Protein AF-0000000080645505 (afdb_homodimer)

Solvent-accessible surface area (backbone atoms only — not comparable to full-atom values): 20394 Å² total; per-residue (Å²): 127,50,58,55,39,41,29,42,52,40,33,39,66,69,31,73,74,55,71,63,49,50,49,25,35,55,50,8,51,74,72,73,32,67,52,72,40,45,28,43,29,26,40,45,13,29,51,26,26,42,47,53,25,46,30,34,39,35,34,47,37,40,29,29,37,55,55,55,30,30,58,72,23,24,37,94,84,23,32,37,39,30,26,28,68,52,62,68,32,52,55,48,19,52,54,48,38,52,75,66,66,49,61,66,85,34,51,45,78,44,75,38,58,55,86,72,50,56,83,74,51,66,64,49,62,20,41,29,30,39,42,54,61,61,59,90,46,42,59,61,51,51,56,51,42,64,49,24,23,18,73,40,12,35,38,35,35,52,49,43,24,52,80,40,38,46,49,37,85,82,58,69,53,68,58,41,45,43,36,47,52,44,53,54,61,39,60,39,70,82,51,21,42,38,36,54,43,58,40,67,35,14,36,32,40,25,26,34,57,111,124,50,57,54,37,42,29,40,52,40,31,39,67,69,30,73,72,55,69,64,49,50,49,25,35,55,50,8,52,74,72,72,32,67,52,74,39,46,31,43,28,26,41,45,13,29,52,25,27,41,47,53,24,44,31,35,39,32,35,47,38,42,28,31,39,56,54,55,29,29,57,72,22,24,36,94,83,22,33,38,39,31,26,27,66,52,62,67,31,50,55,48,18,51,53,48,37,51,74,66,67,49,60,67,86,34,50,44,80,43,77,37,57,57,86,72,50,58,82,73,53,66,65,49,61,22,41,29,30,38,42,52,62,62,58,91,46,44,60,61,52,50,56,52,43,64,51,25,24,19,70,40,12,34,39,35,35,54,49,41,24,51,80,40,38,45,49,38,87,82,58,72,53,68,59,40,45,44,35,48,51,42,54,54,60,39,62,38,69,83,51,21,42,39,36,55,41,59,40,67,36,15,36,32,38,25,26,35,57,110

pLDDT: mean 97.67, std 2.75, range [70.0, 99.0]

InterPro domains:
  IPR002935 Class I-like SAM-dependent O-methyltransferase [PF01596] (35-205)
  IPR002935 Class I-like SAM-dependent O-methyltransferase [PS51682] (1-209)
  IPR029063 S-adenosyl-L-methionine-dependent methyltransferase superfamily [G3DSA:3.40.50.150] (5-210)
  IPR029063 S-adenosyl-L-methionine-dependent methyltransferase superfamily [SSF53335] (31-207)
  IPR050362 Cation-dependent O-methyltransferase [PTHR10509] (25-205)

Secondary structure (DSSP, 8-state):
--HHHHHHHHHHHHS---HHHHHHHHHHHHHT-PPPPHHHHHHHHHHHHHHT--EEEEE--TTSHHHHHHHHHS-TT-EEEEEES-HHHHHHHHHHHHHTT--GGGEEEEES-HHHHGGGSPTT-EEEEEE-S-GGGHHHHHHHHHHHEEEEEEEEEETTTTTTTTT-TT---HHHHHHHHHHHHHT-TTTEEEEEE-STT-EEEEEE--/--HHHHHHHHHHHHS---HHHHHHHHHHHHHT-PPPPHHHHHHHHHHHHHHT--EEEEE--TTSHHHHHHHHHS-TT-EEEEEES-HHHHHHHHHHHHHTT--GGGEEEEES-HHHHGGGSPTT-EEEEEE-S-GGGHHHHHHHHHHHEEEEEEEEEETTTTTTTTT-TT---HHHHHHHHHHHHHT-TTTEEEEEE-STT-EEEEEE--

Nearest PDB structures (foldseek):
  5x7f-assembly1_A-2  TM=9.705E-01  e=3.687E-22  Mycobacterium tuberculosis H37Rv
  3dr5-assembly1_A-2  TM=8.973E-01  e=5.428E-19  Corynebacterium glutamicum
  4pca-assembly2_B  TM=9.089E-01  e=1.792E-16  Anaplasma phagocytophilum str. HGE1
  4pca-assembly1_A  TM=8.707E-01  e=9.007E-16  Anaplasma phagocytophilum str. HGE1
  3tfw-assembly1_B-2  TM=8.819E-01  e=9.562E-16  Klebsiella pneumoniae subsp. pneumoniae MGH 78578

Structure (mmCIF, N/CA/C/O backbone):
data_AF-0000000080645505-model_v1
#
loop_
_entity.id
_entity.type
_entity.pdbx_description
1 polymer O-methyltransferase
#
loop_
_atom_site.group_PDB
_atom_site.id
_atom_site.type_symbol
_atom_site.label_atom_id
_atom_site.label_alt_id
_atom_site.label_comp_id
_atom_site.label_asym_id
_atom_site.label_entity_id
_atom_site.label_seq_id
_atom_site.pdbx_PDB_ins_code
_atom_site.Cartn_x
_atom_site.Cartn_y
_atom_site.Cartn_z
_atom_site.occupancy
_atom_site.B_iso_or_equiv
_atom_site.auth_seq_id
_atom_site.auth_comp_id
_atom_site.auth_asym_id
_atom_site.auth_atom_id
_atom_site.pdbx_PDB_model_num
ATOM 1 N N . MET A 1 1 ? 19.672 8.039 -16.5 1 70.12 1 MET A N 1
ATOM 2 C CA . MET A 1 1 ? 18.906 7.77 -15.273 1 70.12 1 MET A CA 1
ATOM 3 C C . MET A 1 1 ? 18.797 6.273 -15.016 1 70.12 1 MET A C 1
ATOM 5 O O . MET A 1 1 ? 18.672 5.484 -15.953 1 70.12 1 MET A O 1
ATOM 9 N N . SER A 1 2 ? 19.094 5.895 -13.766 1 85.12 2 SER A N 1
ATOM 10 C CA . SER A 1 2 ? 18.969 4.477 -13.461 1 85.12 2 SER A CA 1
ATOM 11 C C . SER A 1 2 ? 17.562 3.965 -13.789 1 85.12 2 SER A C 1
ATOM 13 O O . SER A 1 2 ? 16.609 4.742 -13.82 1 85.12 2 SER A O 1
ATOM 15 N N . GLU A 1 3 ? 17.391 2.807 -14.25 1 91.69 3 GLU A N 1
ATOM 16 C CA . GLU A 1 3 ? 16.109 2.191 -14.57 1 91.69 3 GLU A CA 1
ATOM 17 C C . GLU A 1 3 ? 15.109 2.352 -13.422 1 91.69 3 GLU A C 1
ATOM 19 O O . GLU A 1 3 ? 13.922 2.574 -13.648 1 91.69 3 GLU A O 1
ATOM 24 N N . LYS A 1 4 ? 15.633 2.336 -12.219 1 94.81 4 LYS A N 1
ATOM 25 C CA . LYS A 1 4 ? 14.766 2.504 -11.062 1 94.81 4 LYS A CA 1
ATOM 26 C C . LYS A 1 4 ? 14.258 3.938 -10.953 1 94.81 4 LYS A C 1
ATOM 28 O O . LYS A 1 4 ? 13.102 4.168 -10.586 1 94.81 4 LYS A O 1
ATOM 33 N N . ALA A 1 5 ? 15.117 4.895 -11.25 1 95.12 5 ALA A N 1
ATOM 34 C CA . ALA A 1 5 ? 14.703 6.293 -11.25 1 95.12 5 ALA A CA 1
ATOM 35 C C . ALA A 1 5 ? 13.625 6.547 -12.297 1 95.12 5 ALA A C 1
ATOM 37 O O . ALA A 1 5 ? 12.68 7.297 -12.055 1 95.12 5 ALA A O 1
ATOM 38 N N . LEU A 1 6 ? 13.797 5.926 -13.43 1 95.56 6 LEU A N 1
ATOM 39 C CA . LEU A 1 6 ? 12.797 6.047 -14.484 1 95.56 6 LEU A CA 1
ATOM 40 C C . LEU A 1 6 ? 11.469 5.445 -14.047 1 95.56 6 LEU A C 1
ATOM 42 O O . LEU A 1 6 ? 10.406 6.02 -14.289 1 95.56 6 LEU A O 1
ATOM 46 N N . SER A 1 7 ? 11.461 4.266 -13.422 1 97.75 7 SER A N 1
ATOM 47 C CA . SER A 1 7 ? 10.266 3.619 -12.906 1 97.75 7 SER A CA 1
ATOM 48 C C . SER A 1 7 ? 9.578 4.48 -11.852 1 97.75 7 SER A C 1
ATOM 50 O O . SER A 1 7 ? 8.352 4.586 -11.828 1 97.75 7 SER A O 1
ATOM 52 N N . TRP A 1 8 ? 10.383 5.113 -10.984 1 97.25 8 TRP A N 1
ATOM 53 C CA . TRP A 1 8 ? 9.844 6.043 -9.992 1 97.25 8 TRP A CA 1
ATOM 54 C C . TRP A 1 8 ? 9.117 7.199 -10.664 1 97.25 8 TRP A C 1
ATOM 56 O O . TRP A 1 8 ? 7.973 7.504 -10.32 1 97.25 8 TRP A O 1
ATOM 66 N N . THR A 1 9 ? 9.758 7.832 -11.656 1 97.25 9 THR A N 1
ATOM 67 C CA . THR A 1 9 ? 9.156 8.945 -12.391 1 97.25 9 THR A CA 1
ATOM 68 C C . THR A 1 9 ? 7.855 8.508 -13.055 1 97.25 9 THR A C 1
ATOM 70 O O . THR A 1 9 ? 6.852 9.227 -12.992 1 97.25 9 THR A O 1
ATOM 73 N N . TYR A 1 10 ? 7.879 7.344 -13.609 1 98.12 10 TYR A N 1
ATOM 74 C CA . TYR A 1 10 ? 6.707 6.801 -14.289 1 98.12 10 TYR A CA 1
ATOM 75 C C . TYR A 1 10 ? 5.531 6.676 -13.328 1 98.12 10 TYR A C 1
ATOM 77 O O . TYR A 1 10 ? 4.418 7.109 -13.641 1 98.12 10 TYR A O 1
ATOM 85 N N . THR A 1 11 ? 5.723 6.102 -12.125 1 98.38 11 THR A N 1
ATOM 86 C CA . THR A 1 11 ? 4.641 5.883 -11.172 1 98.38 11 THR A CA 1
ATOM 87 C C . THR A 1 11 ? 4.094 7.215 -10.664 1 98.38 11 THR A C 1
ATOM 89 O O . THR A 1 11 ? 2.902 7.336 -10.375 1 98.38 11 THR A O 1
ATOM 92 N N . GLU A 1 12 ? 4.969 8.281 -10.586 1 97.88 12 GLU A N 1
ATOM 93 C CA . GLU A 1 12 ? 4.508 9.617 -10.211 1 97.88 12 GLU A CA 1
ATOM 94 C C . GLU A 1 12 ? 3.646 10.227 -11.312 1 97.88 12 GLU A C 1
ATOM 96 O O . GLU A 1 12 ? 2.617 10.844 -11.039 1 97.88 12 GLU A O 1
ATOM 101 N N . GLU A 1 13 ? 4.004 9.969 -12.508 1 96.5 13 GLU A N 1
ATOM 102 C CA . GLU A 1 13 ? 3.361 10.625 -13.641 1 96.5 13 GLU A CA 1
ATOM 103 C C . GLU A 1 13 ? 1.995 10.008 -13.938 1 96.5 13 GLU A C 1
ATOM 105 O O . GLU A 1 13 ? 1.059 10.711 -14.312 1 96.5 13 GLU A O 1
ATOM 110 N N . ILE A 1 14 ? 1.879 8.703 -13.727 1 96.38 14 ILE A N 1
ATOM 111 C CA . ILE A 1 14 ? 0.629 8.062 -14.125 1 96.38 14 ILE A CA 1
ATOM 112 C C . ILE A 1 14 ? -0.396 8.195 -13 1 96.38 14 ILE A C 1
ATOM 114 O O . ILE A 1 14 ? -1.579 7.898 -13.195 1 96.38 14 ILE A O 1
ATOM 118 N N . ALA A 1 15 ? 0.114 8.578 -11.766 1 94.94 15 ALA A N 1
ATOM 119 C CA . ALA A 1 15 ? -0.825 8.805 -10.672 1 94.94 15 ALA A CA 1
ATOM 120 C C . ALA A 1 15 ? -1.703 10.023 -10.953 1 94.94 15 ALA A C 1
ATOM 122 O O . ALA A 1 15 ? -1.196 11.133 -11.141 1 94.94 15 ALA A O 1
ATOM 123 N N . ASP A 1 16 ? -2.887 9.852 -11.227 1 83.06 16 ASP A N 1
ATOM 124 C CA . ASP A 1 16 ? -3.846 10.867 -11.641 1 83.06 16 ASP A CA 1
ATOM 125 C C . ASP A 1 16 ? -4.121 11.859 -10.516 1 83.06 16 ASP A C 1
ATOM 127 O O . ASP A 1 16 ? -4.027 11.508 -9.336 1 83.06 16 ASP A O 1
ATOM 131 N N . GLN A 1 17 ? -4.316 13.055 -10.914 1 87.88 17 GLN A N 1
ATOM 132 C CA . GLN A 1 17 ? -4.848 14.086 -10.031 1 87.88 17 GLN A CA 1
ATOM 133 C C . GLN A 1 17 ? -5.93 14.906 -10.719 1 87.88 17 GLN A C 1
ATOM 135 O O . GLN A 1 17 ? -5.816 15.227 -11.906 1 87.88 17 GLN A O 1
ATOM 140 N N . ASP A 1 18 ? -6.996 15.094 -10.023 1 93.25 18 ASP A N 1
ATOM 141 C CA . ASP A 1 18 ? -8.055 15.922 -10.594 1 93.25 18 ASP A CA 1
ATOM 142 C C . ASP A 1 18 ? -7.734 17.406 -10.438 1 93.25 18 ASP A C 1
ATOM 144 O O . ASP A 1 18 ? -6.703 17.766 -9.867 1 93.25 18 ASP A O 1
ATOM 148 N N . ASP A 1 19 ? -8.617 18.25 -10.93 1 96.94 19 ASP A N 1
ATOM 149 C CA . ASP A 1 19 ? -8.375 19.688 -10.984 1 96.94 19 ASP A CA 1
ATOM 150 C C . ASP A 1 19 ? -8.305 20.281 -9.586 1 96.94 19 ASP A C 1
ATOM 152 O O . ASP A 1 19 ? -7.496 21.172 -9.32 1 96.94 19 ASP A O 1
ATOM 156 N N . VAL A 1 20 ? -9.172 19.844 -8.703 1 97.94 20 VAL A N 1
ATOM 157 C CA . VAL A 1 20 ? -9.211 20.406 -7.363 1 97.94 20 VAL A CA 1
ATOM 158 C C . VAL A 1 20 ? -7.922 20.047 -6.621 1 97.94 20 VAL A C 1
ATOM 160 O O . VAL A 1 20 ? -7.348 20.891 -5.926 1 97.94 20 VAL A O 1
ATOM 163 N N . ILE A 1 21 ? -7.438 18.828 -6.793 1 98.12 21 ILE A N 1
ATOM 164 C CA . ILE A 1 21 ? -6.195 18.406 -6.16 1 98.12 21 ILE A CA 1
ATOM 165 C C . ILE A 1 21 ? -5.023 19.188 -6.754 1 98.12 21 ILE A C 1
ATOM 167 O O . ILE A 1 21 ? -4.117 19.609 -6.027 1 98.12 21 ILE A O 1
ATOM 171 N N . ALA A 1 22 ? -5.086 19.438 -8.062 1 98 22 ALA A N 1
ATOM 172 C CA . ALA A 1 22 ? -4.043 20.234 -8.703 1 98 22 ALA A CA 1
ATOM 173 C C . ALA A 1 22 ? -4.02 21.656 -8.148 1 98 22 ALA A C 1
ATOM 175 O O . ALA A 1 22 ? -2.947 22.219 -7.906 1 98 22 ALA A O 1
ATOM 176 N N . LYS A 1 23 ? -5.156 22.219 -7.945 1 98.31 23 LYS A N 1
ATOM 177 C CA . LYS A 1 23 ? -5.266 23.547 -7.359 1 98.31 23 LYS A CA 1
ATOM 178 C C . LYS A 1 23 ? -4.723 23.578 -5.934 1 98.31 23 LYS A C 1
ATOM 180 O O . LYS A 1 23 ? -4.012 24.5 -5.551 1 98.31 23 LYS A O 1
ATOM 185 N N . ALA A 1 24 ? -5.102 22.562 -5.168 1 98.62 24 ALA A N 1
ATOM 186 C CA . ALA A 1 24 ? -4.637 22.453 -3.785 1 98.62 24 ALA A CA 1
ATOM 187 C C . ALA A 1 24 ? -3.113 22.391 -3.725 1 98.62 24 ALA A C 1
ATOM 189 O O . ALA A 1 24 ? -2.488 23.031 -2.881 1 98.62 24 ALA A O 1
ATOM 190 N N . ARG A 1 25 ? -2.555 21.609 -4.617 1 98.19 25 ARG A N 1
ATOM 191 C CA . ARG A 1 25 ? -1.104 21.469 -4.691 1 98.19 25 ARG A CA 1
ATOM 192 C C . ARG A 1 25 ? -0.444 22.812 -5.02 1 98.19 25 ARG A C 1
ATOM 194 O O . ARG A 1 25 ? 0.541 23.203 -4.383 1 98.19 25 ARG A O 1
ATOM 201 N N . ALA A 1 26 ? -0.938 23.5 -6.016 1 98.12 26 ALA A N 1
ATOM 202 C CA . ALA A 1 26 ? -0.389 24.797 -6.414 1 98.12 26 ALA A CA 1
ATOM 203 C C . ALA A 1 26 ? -0.459 25.797 -5.266 1 98.12 26 ALA A C 1
ATOM 205 O O . ALA A 1 26 ? 0.515 26.5 -4.984 1 98.12 26 ALA A O 1
ATOM 206 N N . LEU A 1 27 ? -1.614 25.812 -4.582 1 98.44 27 LEU A N 1
ATOM 207 C CA . LEU A 1 27 ? -1.797 26.734 -3.463 1 98.44 27 LEU A 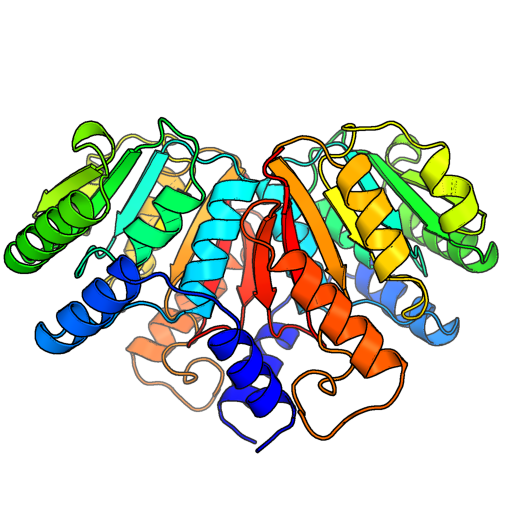CA 1
ATOM 208 C C . LEU A 1 27 ? -0.859 26.391 -2.312 1 98.44 27 LEU A C 1
ATOM 210 O O . LEU A 1 27 ? -0.352 27.281 -1.627 1 98.44 27 LEU A O 1
ATOM 214 N N . GLY A 1 28 ? -0.738 25.062 -2.08 1 98.25 28 GLY A N 1
ATOM 215 C CA . GLY A 1 28 ? 0.206 24.625 -1.062 1 98.25 28 GLY A CA 1
ATOM 216 C C . GLY A 1 28 ? 1.612 25.141 -1.294 1 98.25 28 GLY A C 1
ATOM 217 O O . GLY A 1 28 ? 2.275 25.594 -0.357 1 98.25 28 GLY A O 1
ATOM 218 N N . GLU A 1 29 ? 2.047 25.094 -2.527 1 97.62 29 GLU A N 1
ATOM 219 C CA . GLU A 1 29 ? 3.357 25.641 -2.873 1 97.62 29 GLU A CA 1
ATOM 220 C C . GLU A 1 29 ? 3.43 27.141 -2.576 1 97.62 29 GLU A C 1
ATOM 222 O O . GLU A 1 29 ? 4.426 27.625 -2.033 1 97.62 29 GLU A O 1
ATOM 227 N N . GLU A 1 30 ? 2.447 27.828 -2.895 1 97.75 30 GLU A N 1
ATOM 228 C CA . GLU A 1 30 ? 2.385 29.281 -2.686 1 97.75 30 GLU A CA 1
ATOM 229 C C . GLU A 1 30 ? 2.439 29.625 -1.201 1 97.75 30 GLU A C 1
ATOM 231 O O . GLU A 1 30 ? 3.076 30.609 -0.811 1 97.75 30 GLU A O 1
ATOM 236 N N . LEU A 1 31 ? 1.837 28.812 -0.39 1 97.56 31 LEU A N 1
ATOM 237 C CA . LEU A 1 31 ? 1.681 29.125 1.027 1 97.56 31 LEU A CA 1
ATOM 238 C C . LEU A 1 31 ? 2.824 28.531 1.842 1 97.56 31 LEU A C 1
ATOM 240 O O . LEU A 1 31 ? 2.9 28.734 3.055 1 97.56 31 LEU A O 1
ATOM 244 N N . GLY A 1 32 ? 3.73 27.812 1.179 1 96.56 32 GLY A N 1
ATOM 245 C CA . GLY A 1 32 ? 4.852 27.203 1.873 1 96.56 32 GLY A CA 1
ATOM 246 C C . GLY A 1 32 ? 4.484 25.906 2.559 1 96.56 32 GLY A C 1
ATOM 247 O O . GLY A 1 32 ? 5.117 25.516 3.543 1 96.56 32 GLY A O 1
ATOM 248 N N . ALA A 1 33 ? 3.438 25.219 2.188 1 97 33 ALA A N 1
ATOM 249 C CA . ALA A 1 33 ? 2.99 23.922 2.662 1 97 33 ALA A CA 1
ATOM 250 C C . ALA A 1 33 ? 2.883 22.922 1.508 1 97 33 ALA A C 1
ATOM 252 O O . ALA A 1 33 ? 1.78 22.531 1.127 1 97 33 ALA A O 1
ATOM 253 N N . PRO A 1 34 ? 4.02 22.516 0.996 1 96.94 34 PRO A N 1
ATOM 254 C CA . PRO A 1 34 ? 3.992 21.656 -0.189 1 96.94 34 PRO A CA 1
ATOM 255 C C . PRO A 1 34 ? 3.201 20.359 0.034 1 96.94 34 PRO A C 1
ATOM 257 O O . PRO A 1 34 ? 3.24 19.797 1.127 1 96.94 34 PRO A O 1
ATOM 260 N N . ALA A 1 35 ? 2.594 19.906 -1.012 1 97.25 35 ALA A N 1
ATOM 261 C CA . ALA A 1 35 ? 1.708 18.75 -0.994 1 97.25 35 ALA A CA 1
ATOM 262 C C . ALA A 1 35 ? 2.506 17.453 -1.038 1 97.25 35 ALA A C 1
ATOM 264 O O . ALA A 1 35 ? 3.662 17.438 -1.467 1 97.25 35 ALA A O 1
ATOM 265 N N . VAL A 1 36 ? 1.859 16.391 -0.599 1 97.38 36 VAL A N 1
ATOM 266 C CA . VAL A 1 36 ? 2.375 15.055 -0.851 1 97.38 36 VAL A CA 1
ATOM 267 C C . VAL A 1 36 ? 2.498 14.82 -2.355 1 97.38 36 VAL A C 1
ATOM 269 O O . VAL A 1 36 ? 1.819 15.477 -3.148 1 97.38 36 VAL A O 1
ATOM 272 N N . SER A 1 37 ? 3.383 13.883 -2.748 1 98.06 37 SER A N 1
ATOM 273 C CA . SER A 1 37 ? 3.537 13.562 -4.164 1 98.06 37 SER A CA 1
ATOM 274 C C . SER A 1 37 ? 2.273 12.93 -4.73 1 98.06 37 SER A C 1
ATOM 276 O O . SER A 1 37 ? 1.391 12.508 -3.977 1 98.06 37 SER A O 1
ATOM 278 N N . ARG A 1 38 ? 2.119 12.922 -6.047 1 98.5 38 ARG A N 1
ATOM 279 C CA . ARG A 1 38 ? 0.956 12.328 -6.699 1 98.5 38 ARG A CA 1
ATOM 280 C C . ARG A 1 38 ? 0.834 10.844 -6.359 1 98.5 38 ARG A C 1
ATOM 282 O O . ARG A 1 38 ? -0.25 10.367 -6.023 1 98.5 38 ARG A O 1
ATOM 289 N N . ALA A 1 39 ? 1.937 10.094 -6.406 1 98.75 39 ALA A N 1
ATOM 290 C CA . ALA A 1 39 ? 1.917 8.664 -6.109 1 98.75 39 ALA A CA 1
ATOM 291 C C . ALA A 1 39 ? 1.58 8.406 -4.645 1 98.75 39 ALA A C 1
ATOM 293 O O . ALA A 1 39 ? 0.875 7.449 -4.32 1 98.75 39 ALA A O 1
ATOM 294 N N . SER A 1 40 ? 2.111 9.273 -3.76 1 98.75 40 SER A N 1
ATOM 295 C CA . SER A 1 40 ? 1.768 9.156 -2.346 1 98.75 40 SER A CA 1
ATOM 296 C C . SER A 1 40 ? 0.278 9.391 -2.117 1 98.75 40 SER A C 1
ATOM 298 O O . SER A 1 40 ? -0.36 8.664 -1.352 1 98.75 40 SER A O 1
ATOM 300 N N . GLY A 1 41 ? -0.278 10.406 -2.793 1 98.75 41 GLY A N 1
ATOM 301 C CA . GLY A 1 41 ? -1.713 10.633 -2.721 1 98.75 41 GLY A CA 1
ATOM 302 C C . GLY A 1 41 ? -2.529 9.461 -3.225 1 98.75 41 GLY A C 1
ATOM 303 O O . GLY A 1 41 ? -3.496 9.047 -2.578 1 98.75 41 GLY A O 1
ATOM 304 N N . ALA A 1 42 ? -2.129 8.938 -4.344 1 98.75 42 ALA A N 1
ATOM 305 C CA . ALA A 1 42 ? -2.82 7.785 -4.918 1 98.75 42 ALA A CA 1
ATOM 306 C C . ALA A 1 42 ? -2.787 6.594 -3.967 1 98.75 42 ALA A C 1
ATOM 308 O O . ALA A 1 42 ? -3.779 5.871 -3.828 1 98.75 42 ALA A O 1
ATOM 309 N N . MET A 1 43 ? -1.679 6.395 -3.305 1 98.88 43 MET A N 1
ATOM 310 C CA . MET A 1 43 ? -1.557 5.27 -2.381 1 98.88 43 MET A CA 1
ATOM 311 C C . MET A 1 43 ? -2.398 5.5 -1.131 1 98.88 43 MET A C 1
ATOM 313 O O . MET A 1 43 ? -3.002 4.566 -0.601 1 98.88 43 MET A O 1
ATOM 317 N N . LEU A 1 44 ? -2.447 6.773 -0.621 1 98.88 44 LEU A N 1
ATOM 318 C CA . LEU A 1 44 ? -3.35 7.102 0.476 1 98.88 44 LEU A CA 1
ATOM 319 C C . LEU A 1 44 ? -4.793 6.766 0.114 1 98.88 44 LEU A C 1
ATOM 321 O O . LEU A 1 44 ? -5.504 6.137 0.902 1 98.88 44 LEU A O 1
ATOM 325 N N . ARG A 1 45 ? -5.199 7.164 -1.058 1 98.75 45 ARG A N 1
ATOM 326 C CA . ARG A 1 45 ? -6.547 6.898 -1.55 1 98.75 45 ARG A CA 1
ATOM 327 C C . ARG A 1 45 ? -6.816 5.398 -1.634 1 98.75 45 ARG A C 1
ATOM 329 O O . ARG A 1 45 ? -7.848 4.922 -1.163 1 98.75 45 ARG A O 1
ATOM 336 N N . THR A 1 46 ? -5.855 4.703 -2.201 1 98.81 46 THR A N 1
ATOM 337 C CA . THR A 1 46 ? -5.977 3.258 -2.381 1 98.81 46 THR A CA 1
ATOM 338 C C . THR A 1 46 ? -6.07 2.553 -1.031 1 98.81 46 THR A C 1
ATOM 340 O O . THR A 1 46 ? -6.922 1.684 -0.838 1 98.81 46 THR A O 1
ATOM 343 N N . LEU A 1 47 ? -5.219 2.92 -0.07 1 98.94 47 LEU A N 1
ATOM 344 C CA . LEU A 1 47 ? -5.215 2.309 1.256 1 98.94 47 LEU A CA 1
ATOM 345 C C . LEU A 1 47 ? -6.523 2.588 1.985 1 98.94 47 LEU A C 1
ATOM 347 O O . LEU A 1 47 ? -7.102 1.688 2.602 1 98.94 47 LEU A O 1
ATOM 351 N N . ALA A 1 48 ? -7 3.834 1.939 1 98.88 48 ALA A N 1
ATOM 352 C CA . ALA A 1 48 ? -8.281 4.176 2.553 1 98.88 48 ALA A CA 1
ATOM 353 C C . ALA A 1 48 ? -9.414 3.344 1.963 1 98.88 48 ALA A C 1
ATOM 355 O O . ALA A 1 48 ? -10.281 2.857 2.693 1 98.88 48 ALA A O 1
ATOM 356 N N . GLY A 1 49 ? -9.398 3.195 0.645 1 98.75 49 GLY A N 1
ATOM 357 C CA . GLY A 1 49 ? -10.398 2.371 -0.02 1 98.75 49 GLY A CA 1
ATOM 358 C C . GLY A 1 49 ? -10.336 0.911 0.386 1 98.75 49 GLY A C 1
ATOM 359 O O . GLY A 1 49 ? -11.359 0.287 0.651 1 98.75 49 GLY A O 1
ATOM 360 N N . ALA A 1 50 ? -9.117 0.399 0.408 1 98.75 50 ALA A N 1
ATOM 361 C CA . ALA A 1 50 ? -8.914 -0.998 0.782 1 98.75 50 ALA A CA 1
ATOM 362 C C . ALA A 1 50 ? -9.469 -1.278 2.176 1 98.75 50 ALA A C 1
ATOM 364 O O . ALA A 1 50 ? -10.008 -2.357 2.43 1 98.75 50 ALA A O 1
ATOM 365 N N . MET A 1 51 ? -9.328 -0.294 3.041 1 98.56 51 MET A N 1
ATOM 366 C CA . MET A 1 51 ? -9.734 -0.463 4.434 1 98.56 51 MET A CA 1
ATOM 367 C C . MET A 1 51 ? -11.219 -0.16 4.609 1 98.56 51 MET A C 1
ATOM 369 O O . MET A 1 51 ? -11.797 -0.472 5.648 1 98.56 51 MET A O 1
ATOM 373 N N . GLY A 1 52 ? -11.844 0.43 3.596 1 98.44 52 GLY A N 1
ATOM 374 C CA . GLY A 1 52 ? -13.156 0.996 3.857 1 98.44 52 GLY A CA 1
ATOM 375 C C . GLY A 1 52 ? -13.156 1.994 5 1 98.44 52 GLY A C 1
ATOM 376 O O . GLY A 1 52 ? -14.062 1.982 5.84 1 98.44 52 GLY A O 1
ATOM 377 N N . ALA A 1 53 ? -12.164 2.865 5.023 1 98.88 53 ALA A N 1
ATOM 378 C CA . ALA A 1 53 ? -11.93 3.738 6.168 1 98.88 53 ALA A CA 1
ATOM 379 C C . ALA A 1 53 ? -13.094 4.711 6.363 1 98.88 53 ALA A C 1
ATOM 381 O O . ALA A 1 53 ? -13.57 5.316 5.402 1 98.88 53 ALA A O 1
ATOM 382 N N . ARG A 1 54 ? -13.516 4.84 7.645 1 98.81 54 ARG A N 1
ATOM 383 C CA . ARG A 1 54 ? -14.578 5.77 8.008 1 98.81 54 ARG A CA 1
ATOM 384 C C . ARG A 1 54 ? -14.039 6.918 8.852 1 98.81 54 ARG A C 1
ATOM 386 O O . ARG A 1 54 ? -14.578 8.023 8.828 1 98.81 54 ARG A O 1
ATOM 393 N N . THR A 1 55 ? -13 6.676 9.547 1 98.94 55 THR A N 1
ATOM 394 C CA . THR A 1 55 ? -12.43 7.664 10.445 1 98.94 55 THR A CA 1
ATOM 395 C C . THR A 1 55 ? -10.922 7.781 10.234 1 98.94 55 THR A C 1
ATOM 397 O O . THR A 1 55 ? -10.18 6.812 10.438 1 98.94 55 THR A O 1
ATOM 400 N N . VAL A 1 56 ? -10.523 9 9.836 1 98.94 56 VAL A N 1
ATOM 401 C CA . VAL A 1 56 ? -9.102 9.242 9.594 1 98.94 56 VAL A CA 1
ATOM 402 C C . VAL A 1 56 ? -8.648 10.477 10.375 1 98.94 56 VAL A C 1
ATOM 404 O O . VAL A 1 56 ? -9.367 11.477 10.43 1 98.94 56 VAL A O 1
ATOM 407 N N . LEU A 1 57 ? -7.523 10.344 11.055 1 98.94 57 LEU A N 1
ATOM 408 C CA . LEU A 1 57 ? -6.859 11.469 11.703 1 98.94 57 LEU A CA 1
ATOM 409 C C . LEU A 1 57 ? -5.586 11.852 10.961 1 98.94 57 LEU A C 1
ATOM 411 O O . LEU A 1 57 ? -4.758 10.992 10.656 1 98.94 57 LEU A O 1
ATOM 415 N N . GLU A 1 58 ? -5.492 13.102 10.648 1 98.88 58 GLU A N 1
ATOM 416 C CA . GLU A 1 58 ? -4.34 13.609 9.906 1 98.88 58 GLU A CA 1
ATOM 417 C C . GLU A 1 58 ? -3.6 14.68 10.703 1 98.88 58 GLU A C 1
ATOM 419 O O . GLU A 1 58 ? -4.219 15.594 11.242 1 98.88 58 GLU A O 1
ATOM 424 N N . ILE A 1 59 ? -2.322 14.477 10.82 1 98.88 59 ILE A N 1
ATOM 425 C CA . ILE A 1 59 ? -1.426 15.492 11.359 1 98.88 59 ILE A CA 1
ATOM 426 C C . ILE A 1 59 ? -0.738 16.234 10.219 1 98.88 59 ILE A C 1
ATOM 428 O O . ILE A 1 59 ? 0.045 15.648 9.469 1 98.88 59 ILE A O 1
ATOM 432 N N . GLY A 1 60 ? -0.968 17.547 10.133 1 98.62 60 GLY A N 1
ATOM 433 C CA . GLY A 1 60 ? -0.505 18.328 9 1 98.62 60 GLY A CA 1
ATOM 434 C C . GLY A 1 60 ? -1.538 18.453 7.895 1 98.62 60 GLY A C 1
ATOM 435 O O . GLY A 1 60 ? -1.554 17.641 6.961 1 98.62 60 GLY A O 1
ATOM 436 N N . THR A 1 61 ? -2.338 19.531 7.949 1 98.5 61 THR A N 1
ATOM 437 C CA . THR A 1 61 ? -3.432 19.719 7.004 1 98.5 61 THR A CA 1
ATOM 438 C C . THR A 1 61 ? -2.918 20.312 5.695 1 98.5 61 THR A C 1
ATOM 440 O O . THR A 1 61 ? -3.289 19.859 4.613 1 98.5 61 THR A O 1
ATOM 443 N N . GLY A 1 62 ? -1.998 21.391 5.836 1 98.44 62 GLY A N 1
ATOM 444 C CA . GLY A 1 62 ? -1.649 22.172 4.652 1 98.44 62 GLY A CA 1
ATOM 445 C C . GLY A 1 62 ? -2.857 22.719 3.926 1 98.44 62 GLY A C 1
ATOM 446 O O . GLY A 1 62 ? -3.746 23.312 4.547 1 98.44 62 GLY A O 1
ATOM 447 N N . THR A 1 63 ? -2.836 22.531 2.652 1 98.56 63 THR A N 1
ATOM 448 C CA . THR A 1 63 ? -3.969 23.016 1.872 1 98.56 63 THR A CA 1
ATOM 449 C C . THR A 1 63 ? -4.988 21.906 1.652 1 98.56 63 THR A C 1
ATOM 451 O O . THR A 1 63 ? -5.918 22.062 0.854 1 98.56 63 THR A O 1
ATOM 454 N N . GLY A 1 64 ? -4.809 20.75 2.268 1 98.69 64 GLY A N 1
ATOM 455 C CA . GLY A 1 64 ? -5.801 19.688 2.252 1 98.69 64 GLY A CA 1
ATOM 456 C C . GLY A 1 64 ? -5.59 18.703 1.125 1 98.69 64 GLY A C 1
ATOM 457 O O . GLY A 1 64 ? -6.484 17.906 0.818 1 98.69 64 GLY A O 1
ATOM 458 N N . THR A 1 65 ? -4.406 18.656 0.475 1 98.62 65 THR A N 1
ATOM 459 C CA . THR A 1 65 ? -4.172 17.797 -0.675 1 98.62 65 THR A CA 1
ATOM 460 C C . THR A 1 65 ? -4.312 16.328 -0.285 1 98.62 65 THR A C 1
ATOM 462 O O . THR A 1 65 ? -5.055 15.578 -0.925 1 98.62 65 THR A O 1
ATOM 465 N N . SER A 1 66 ? -3.662 15.906 0.779 1 98.56 66 SER A N 1
ATOM 466 C CA . SER A 1 66 ? -3.766 14.523 1.221 1 98.56 66 SER A CA 1
ATOM 467 C C . SER A 1 66 ? -5.199 14.172 1.608 1 98.56 66 SER A C 1
ATOM 469 O O . SER A 1 66 ? -5.676 13.07 1.313 1 98.56 66 SER A O 1
ATOM 471 N N . ALA A 1 67 ? -5.859 15.094 2.268 1 98.75 67 ALA A N 1
ATOM 472 C CA . ALA A 1 67 ? -7.242 14.859 2.686 1 98.75 67 ALA A CA 1
ATOM 473 C C . ALA A 1 67 ? -8.148 14.633 1.479 1 98.75 67 ALA A C 1
ATOM 475 O O . ALA A 1 67 ? -9.047 13.789 1.521 1 98.75 67 ALA A O 1
ATOM 476 N N . LEU A 1 68 ? -7.945 15.398 0.428 1 98.56 68 LEU A N 1
ATOM 477 C CA . LEU A 1 68 ? -8.742 15.242 -0.784 1 98.56 68 LEU A CA 1
ATOM 478 C C . LEU A 1 68 ? -8.562 13.844 -1.369 1 98.56 68 LEU A C 1
ATOM 480 O O . LEU A 1 68 ? -9.547 13.195 -1.743 1 98.56 68 LEU A O 1
ATOM 484 N N . TYR A 1 69 ? -7.312 13.312 -1.434 1 98.56 69 TYR A N 1
ATOM 485 C CA . TYR A 1 69 ? -7.066 11.945 -1.872 1 98.56 69 TYR A CA 1
ATOM 486 C C . TYR A 1 69 ? -7.781 10.945 -0.967 1 98.56 69 TYR A C 1
ATOM 488 O O . TYR A 1 69 ? -8.461 10.039 -1.448 1 98.56 69 TYR A O 1
ATOM 496 N N . LEU A 1 70 ? -7.605 11.164 0.354 1 98.81 70 LEU A N 1
ATOM 497 C CA . LEU A 1 70 ? -8.164 10.234 1.332 1 98.81 70 LEU A CA 1
ATOM 498 C C . LEU A 1 70 ? -9.68 10.156 1.203 1 98.81 70 LEU A C 1
ATOM 500 O O . LEU A 1 70 ? -10.25 9.062 1.156 1 98.81 70 LEU A O 1
ATOM 504 N N . LEU A 1 71 ? -10.312 11.289 1.107 1 98.44 71 LEU A N 1
ATOM 505 C CA . LEU A 1 71 ? -11.773 11.336 1.067 1 98.44 71 LEU A CA 1
ATOM 506 C C . LEU A 1 71 ? -12.305 10.633 -0.179 1 98.44 71 LEU A C 1
ATOM 508 O O . LEU A 1 71 ? -13.383 10.039 -0.148 1 98.44 71 LEU A O 1
ATOM 512 N N . GLU A 1 72 ? -11.547 10.664 -1.255 1 97.06 72 GLU A N 1
ATOM 513 C CA . GLU A 1 72 ? -11.945 9.969 -2.475 1 97.06 72 GLU A CA 1
ATOM 514 C C . GLU A 1 72 ? -11.969 8.461 -2.268 1 97.06 72 GLU A C 1
ATOM 516 O O . GLU A 1 72 ? -12.734 7.746 -2.924 1 97.06 72 GLU A O 1
ATOM 521 N N . GLY A 1 73 ? -11.078 7.965 -1.411 1 98 73 GLY A N 1
ATOM 522 C CA . GLY A 1 73 ? -10.984 6.531 -1.177 1 98 73 GLY A CA 1
ATOM 523 C C . GLY A 1 73 ? -11.844 6.059 -0.02 1 98 73 GLY A C 1
ATOM 524 O O . GLY A 1 73 ? -12.242 4.895 0.027 1 98 73 GLY A O 1
ATOM 525 N N . MET A 1 74 ? -12.172 6.945 0.93 1 98.5 74 MET A N 1
ATOM 526 C CA . MET A 1 74 ? -12.898 6.613 2.15 1 98.5 74 MET A CA 1
ATOM 527 C C . MET A 1 74 ? -14.344 6.246 1.836 1 98.5 74 MET A C 1
ATOM 529 O O . MET A 1 74 ? -14.844 6.551 0.751 1 98.5 74 MET A O 1
ATOM 533 N N . ALA A 1 75 ? -14.961 5.559 2.826 1 97.75 75 ALA A N 1
ATOM 534 C CA . ALA A 1 75 ? -16.406 5.328 2.771 1 97.75 75 ALA A CA 1
ATOM 535 C C . ALA A 1 75 ? -17.172 6.645 2.635 1 97.75 75 ALA A C 1
ATOM 537 O O . ALA A 1 75 ? -16.703 7.688 3.094 1 97.75 75 ALA A O 1
ATOM 538 N N . ALA A 1 76 ? -18.312 6.625 2.061 1 95.75 76 ALA A N 1
ATOM 539 C CA . ALA A 1 76 ? -19.094 7.812 1.728 1 95.75 76 ALA A CA 1
ATOM 540 C C . ALA A 1 76 ? -19.375 8.656 2.969 1 95.75 76 ALA A C 1
ATOM 542 O O . ALA A 1 76 ? -19.438 9.883 2.893 1 95.75 76 ALA A O 1
ATOM 543 N N . SER A 1 77 ? -19.453 8.016 4.086 1 96.38 77 SER A N 1
ATOM 544 C CA . SER A 1 77 ? -19.781 8.734 5.312 1 96.38 77 SER A CA 1
ATOM 545 C C . SER A 1 77 ? -18.531 9 6.148 1 96.38 77 SER A C 1
ATOM 547 O O . SER A 1 77 ? -18.641 9.352 7.324 1 96.38 77 SER A O 1
ATOM 549 N N . GLY A 1 78 ? -17.438 8.812 5.516 1 98.25 78 GLY A N 1
ATOM 550 C CA . GLY A 1 78 ? -16.203 8.945 6.262 1 98.25 78 GLY A CA 1
ATOM 551 C C . GLY A 1 78 ? -15.914 10.367 6.699 1 98.25 78 GLY A C 1
ATOM 552 O O . GLY A 1 78 ? -16.359 11.32 6.059 1 98.25 78 GLY A O 1
ATOM 553 N N . VAL A 1 79 ? -15.188 10.531 7.789 1 98.88 79 VAL A N 1
ATOM 554 C CA . VAL A 1 79 ? -14.82 11.828 8.336 1 98.88 79 VAL A CA 1
ATOM 555 C C . VAL A 1 79 ? -13.305 11.891 8.539 1 98.88 79 VAL A C 1
ATOM 557 O O . VAL A 1 79 ? -12.703 10.938 9.039 1 98.88 79 VAL A O 1
ATOM 560 N N . ILE A 1 80 ? -12.781 13 8.141 1 98.88 80 ILE A N 1
ATOM 561 C CA . ILE A 1 80 ? -11.375 13.266 8.414 1 98.88 80 ILE A CA 1
ATOM 562 C C . ILE A 1 80 ? -11.242 14.359 9.469 1 98.88 80 ILE A C 1
ATOM 564 O O . ILE A 1 80 ? -11.859 15.422 9.344 1 98.88 80 ILE A O 1
ATOM 568 N N . THR A 1 81 ? -10.57 14.023 10.531 1 98.94 81 THR A N 1
ATOM 569 C CA . THR A 1 81 ? -10.094 15.031 11.477 1 98.94 81 THR A CA 1
ATOM 570 C C . THR A 1 81 ? -8.656 15.422 11.172 1 98.94 81 THR A C 1
ATOM 572 O O . THR A 1 81 ? -7.773 14.562 11.109 1 98.94 81 THR A O 1
ATOM 575 N N . SER A 1 82 ? -8.398 16.672 10.922 1 98.81 82 SER A N 1
ATOM 576 C CA . SER A 1 82 ? -7.074 17.125 10.531 1 98.81 82 SER A CA 1
ATOM 577 C C . SER A 1 82 ? -6.582 18.25 11.445 1 98.81 82 SER A C 1
ATOM 579 O O . SER A 1 82 ? -7.348 19.141 11.812 1 98.81 82 SER A O 1
ATOM 581 N N . ILE A 1 83 ? -5.32 18.156 11.836 1 98.88 83 ILE A N 1
ATOM 582 C CA . ILE A 1 83 ? -4.727 19.094 12.789 1 98.88 83 ILE A CA 1
ATOM 583 C C . ILE A 1 83 ? -3.625 19.891 12.102 1 98.88 83 ILE A C 1
ATOM 585 O O . ILE A 1 83 ? -2.771 19.328 11.414 1 98.88 83 ILE A O 1
ATOM 589 N N . ASP A 1 84 ? -3.654 21.156 12.219 1 98.62 84 ASP A N 1
ATOM 590 C CA . ASP A 1 84 ? -2.59 22.047 11.781 1 98.62 84 ASP A CA 1
ATOM 591 C C . ASP A 1 84 ? -2.492 23.266 12.695 1 98.62 84 ASP A C 1
ATOM 593 O O . ASP A 1 84 ? -3.494 23.719 13.266 1 98.62 84 ASP A O 1
ATOM 597 N N . ILE A 1 85 ? -1.301 23.781 12.828 1 97.62 85 ILE A N 1
ATOM 598 C CA . ILE A 1 85 ? -1.095 24.922 13.719 1 97.62 85 ILE A CA 1
ATOM 599 C C . ILE A 1 85 ? -1.466 26.219 13.008 1 97.62 85 ILE A C 1
ATOM 601 O O . ILE A 1 85 ? -1.805 27.219 13.648 1 97.62 85 ILE A O 1
ATOM 605 N N . GLU A 1 86 ? -1.422 26.219 11.672 1 97.44 86 GLU A N 1
ATOM 606 C CA . GLU A 1 86 ? -1.604 27.438 10.898 1 97.44 86 GLU A CA 1
ATOM 607 C C . GLU A 1 86 ? -3.062 27.625 10.492 1 97.44 86 GLU A C 1
ATOM 609 O O . GLU A 1 86 ? -3.572 26.891 9.641 1 97.44 86 GLU A O 1
ATOM 614 N N . SER A 1 87 ? -3.66 28.656 10.969 1 97.12 87 SER A N 1
ATOM 615 C CA . SER A 1 87 ? -5.062 28.922 10.664 1 97.12 87 SER A CA 1
ATOM 616 C C . SER A 1 87 ? -5.254 29.25 9.188 1 97.12 87 SER A C 1
ATOM 618 O O . SER A 1 87 ? -6.289 28.922 8.602 1 97.12 87 SER A O 1
ATOM 620 N N . GLU A 1 88 ? -4.25 29.844 8.609 1 97.69 88 GLU A N 1
ATOM 621 C CA . GLU A 1 88 ? -4.324 30.188 7.191 1 97.69 88 GLU A CA 1
ATOM 622 C C . GLU A 1 88 ? -4.43 28.938 6.32 1 97.69 88 GLU A C 1
ATOM 624 O O . GLU A 1 88 ? -5.094 28.953 5.281 1 97.69 88 GLU A O 1
ATOM 629 N N . PHE A 1 89 ? -3.715 27.859 6.711 1 98.19 89 PHE A N 1
ATOM 630 C CA . PHE A 1 89 ? -3.805 26.594 5.988 1 98.19 89 PHE A CA 1
ATOM 631 C C . PHE A 1 89 ? -5.223 26.047 6.043 1 98.19 89 PHE A C 1
ATOM 633 O O . PHE A 1 89 ? -5.766 25.594 5.027 1 98.19 89 PHE A O 1
ATOM 640 N N . HIS A 1 90 ? -5.891 26.141 7.145 1 97.81 90 HIS A N 1
ATOM 641 C CA . HIS A 1 90 ? -7.25 25.625 7.301 1 97.81 90 HIS A CA 1
ATOM 642 C C . HIS A 1 90 ? -8.234 26.422 6.457 1 97.81 90 HIS A C 1
ATOM 644 O O . HIS A 1 90 ? -9.164 25.859 5.879 1 97.81 90 HIS A O 1
ATOM 650 N N . LYS A 1 91 ? -8.023 27.719 6.461 1 97.94 91 LYS A N 1
ATOM 651 C CA . LYS A 1 91 ? -8.867 28.531 5.605 1 97.94 91 LYS A CA 1
ATOM 652 C C . LYS A 1 91 ? -8.766 28.094 4.148 1 97.94 91 LYS A C 1
ATOM 654 O O . LYS A 1 91 ? -9.789 27.938 3.471 1 97.94 91 LYS A O 1
ATOM 659 N N . ALA A 1 92 ? -7.516 27.906 3.707 1 98.38 92 ALA A N 1
ATOM 660 C CA . ALA A 1 92 ? -7.277 27.453 2.344 1 98.38 92 ALA A CA 1
ATOM 661 C C . ALA A 1 92 ? -7.914 26.078 2.109 1 98.38 92 ALA A C 1
ATOM 663 O O . ALA A 1 92 ? -8.602 25.875 1.107 1 98.38 92 ALA A O 1
ATOM 664 N N . ALA A 1 93 ? -7.703 25.141 3.025 1 98.62 93 ALA A N 1
ATOM 665 C CA . ALA A 1 93 ? -8.227 23.781 2.906 1 98.62 93 ALA A CA 1
ATOM 666 C C . ALA A 1 93 ? -9.75 23.797 2.83 1 98.62 93 ALA A C 1
ATOM 668 O O . ALA A 1 93 ? -10.336 23.109 1.987 1 98.62 93 ALA A O 1
ATOM 669 N N . ARG A 1 94 ? -10.406 24.609 3.666 1 98.25 94 ARG A N 1
ATOM 670 C CA . ARG A 1 94 ? -11.859 24.703 3.66 1 98.25 94 ARG A CA 1
ATOM 671 C C . ARG A 1 94 ? -12.383 25.141 2.297 1 98.25 94 ARG A C 1
ATOM 673 O O . ARG A 1 94 ? -13.367 24.594 1.798 1 98.25 94 ARG A O 1
ATOM 680 N N . GLY A 1 95 ? -11.711 26.156 1.806 1 98.19 95 GLY A N 1
ATOM 681 C CA . GLY A 1 95 ? -12.086 26.609 0.477 1 98.19 95 GLY A CA 1
ATOM 682 C C . GLY A 1 95 ? -11.977 25.531 -0.578 1 98.19 95 GLY A C 1
ATOM 683 O O . GLY A 1 95 ? -12.867 25.375 -1.42 1 98.19 95 GLY A O 1
ATOM 684 N N . LEU A 1 96 ? -10.922 24.719 -0.53 1 98.44 96 LEU A N 1
ATOM 685 C CA . LEU A 1 96 ? -10.68 23.656 -1.504 1 98.44 96 LEU A CA 1
ATOM 686 C C . LEU A 1 96 ? -11.664 22.516 -1.314 1 98.44 96 LEU A C 1
ATOM 688 O O . LEU A 1 96 ? -12.133 21.922 -2.291 1 98.44 96 LEU A O 1
ATOM 692 N N . PHE A 1 97 ? -11.992 22.172 -0.062 1 98.5 97 PHE A N 1
ATOM 693 C CA . PHE A 1 97 ? -13.008 21.156 0.206 1 98.5 97 PHE A CA 1
ATOM 694 C C . PHE A 1 97 ? -14.352 21.578 -0.376 1 98.5 97 PHE A C 1
ATOM 696 O O . PHE A 1 97 ? -15.047 20.766 -0.988 1 98.5 97 PHE A O 1
ATOM 703 N N . ARG A 1 98 ? -14.633 22.844 -0.188 1 97.94 98 ARG A N 1
ATOM 704 C CA . ARG A 1 98 ? -15.875 23.359 -0.748 1 97.94 98 ARG A CA 1
ATOM 705 C C . ARG A 1 98 ? -15.875 23.266 -2.27 1 97.94 98 ARG A C 1
ATOM 707 O O . ARG A 1 98 ? -16.875 22.844 -2.867 1 97.94 98 ARG A O 1
ATOM 714 N N . ASP A 1 99 ? -14.789 23.641 -2.904 1 97.25 99 ASP A N 1
ATOM 715 C CA . ASP A 1 99 ? -14.648 23.562 -4.355 1 97.25 99 ASP A CA 1
ATOM 716 C C . ASP A 1 99 ? -14.828 22.125 -4.844 1 97.25 99 ASP A C 1
ATOM 718 O O . ASP A 1 99 ? -15.328 21.891 -5.945 1 97.25 99 ASP A O 1
ATOM 722 N N . ALA A 1 100 ? -14.43 21.172 -4.035 1 97.25 100 ALA A N 1
ATOM 723 C CA . ALA A 1 100 ? -14.492 19.766 -4.387 1 97.25 100 ALA A CA 1
ATOM 724 C C . ALA A 1 100 ? -15.883 19.188 -4.117 1 97.25 100 ALA A C 1
ATOM 726 O O . ALA A 1 100 ? -16.141 18.016 -4.395 1 97.25 100 ALA A O 1
ATOM 727 N N . GLY A 1 101 ? -16.75 19.969 -3.482 1 97.56 101 GLY A N 1
ATOM 728 C CA . GLY A 1 101 ? -18.094 19.516 -3.18 1 97.56 101 GLY A CA 1
ATOM 729 C C . GLY A 1 101 ? -18.156 18.625 -1.954 1 97.56 101 GLY A C 1
ATOM 730 O O . GLY A 1 101 ? -19.094 17.828 -1.806 1 97.56 101 GLY A O 1
ATOM 731 N N . ILE A 1 102 ? -17.203 18.688 -1.109 1 98.06 102 ILE A N 1
ATOM 732 C CA . ILE A 1 102 ? -17.188 17.875 0.102 1 98.06 102 ILE A CA 1
ATOM 733 C C . ILE A 1 102 ? -18.031 18.531 1.188 1 98.06 102 ILE A C 1
ATOM 735 O O . ILE A 1 102 ? -17.734 19.656 1.607 1 98.06 102 ILE A O 1
ATOM 739 N N . PRO A 1 103 ? -19.047 17.812 1.619 1 97.75 103 PRO A N 1
ATOM 740 C CA . PRO A 1 103 ? -19.828 18.375 2.725 1 97.75 103 PRO A CA 1
ATOM 741 C C . PRO A 1 103 ? -18.984 18.625 3.975 1 97.75 103 PRO A C 1
ATOM 743 O O . PRO A 1 103 ? -18.078 17.844 4.281 1 97.75 103 PRO A O 1
ATOM 746 N N . SER A 1 104 ? -19.328 19.641 4.723 1 97.44 104 SER A N 1
ATOM 747 C CA . SER A 1 104 ? -18.531 20.094 5.859 1 97.44 104 SER A CA 1
ATOM 748 C C . SER A 1 104 ? -18.484 19.031 6.961 1 97.44 104 SER A C 1
ATOM 750 O O . SER A 1 104 ? -17.547 18.969 7.742 1 97.44 104 SER A O 1
ATOM 752 N N . GLN A 1 105 ? -19.484 18.188 6.992 1 97.88 105 GLN A N 1
ATOM 753 C CA . GLN A 1 105 ? -19.547 17.203 8.055 1 97.88 105 GLN A CA 1
ATOM 754 C C . GLN A 1 105 ? -18.484 16.109 7.863 1 97.88 105 GLN A C 1
ATOM 756 O O . GLN A 1 105 ? -18.234 15.312 8.766 1 97.88 105 GLN A O 1
ATOM 761 N N . HIS A 1 106 ? -17.875 16.062 6.719 1 98.56 106 HIS A N 1
ATOM 762 C CA . HIS A 1 106 ? -16.891 15.031 6.434 1 98.56 106 HIS A CA 1
ATOM 763 C C . HIS A 1 106 ? -15.484 15.477 6.836 1 98.56 106 HIS A C 1
ATOM 765 O O . HIS A 1 106 ? -14.539 14.695 6.777 1 98.56 106 HIS A O 1
ATOM 771 N N . THR A 1 107 ? -15.375 16.766 7.223 1 98.69 107 THR A N 1
ATOM 772 C CA . THR A 1 107 ? -14.062 17.281 7.602 1 98.69 107 THR A CA 1
ATOM 773 C C . THR A 1 107 ? -14.141 18.062 8.906 1 98.69 107 THR A C 1
ATOM 775 O O . THR A 1 107 ? -15.031 18.906 9.078 1 98.69 107 THR A O 1
ATOM 778 N N . ARG A 1 108 ? -13.336 17.719 9.844 1 98.56 108 ARG A N 1
ATOM 779 C CA . ARG A 1 108 ? -13.141 18.453 11.094 1 98.56 108 ARG A CA 1
ATOM 780 C C . ARG A 1 108 ? -11.719 18.984 11.188 1 98.56 108 ARG A C 1
ATOM 782 O O . ARG A 1 108 ? -10.766 18.219 11.336 1 98.56 108 ARG A O 1
ATOM 789 N N . LEU A 1 109 ? -11.594 20.281 11.117 1 98.62 109 LEU A N 1
ATOM 790 C CA . LEU A 1 109 ? -10.273 20.906 11.156 1 98.62 109 LEU A CA 1
ATOM 791 C C . LEU A 1 109 ? -10.008 21.516 12.539 1 98.62 109 LEU A C 1
ATOM 793 O O . LEU A 1 109 ? -10.766 22.359 13 1 98.62 109 LEU A O 1
ATOM 797 N N . ILE A 1 110 ? -8.969 21.062 13.141 1 98.75 110 ILE A N 1
ATOM 798 C CA . ILE A 1 110 ? -8.602 21.531 14.477 1 98.75 110 ILE A CA 1
ATOM 799 C C . ILE A 1 110 ? -7.305 22.344 14.398 1 98.75 110 ILE A C 1
ATOM 801 O O . ILE A 1 110 ? -6.254 21.812 14.031 1 98.75 110 ILE A O 1
ATOM 805 N N . THR A 1 111 ? -7.395 23.625 14.82 1 98.44 111 THR A N 1
ATOM 806 C CA . THR A 1 111 ? -6.207 24.469 14.859 1 98.44 111 THR A CA 1
ATOM 807 C C . THR A 1 111 ? -5.484 24.312 16.188 1 98.44 111 THR A C 1
ATOM 809 O O . THR A 1 111 ? -6.074 24.531 17.25 1 98.44 111 THR A O 1
ATOM 812 N N . GLY A 1 112 ? -4.203 23.875 16.125 1 98.25 112 GLY A N 1
ATOM 813 C CA . GLY A 1 112 ? -3.396 23.719 17.328 1 98.25 112 GLY A CA 1
ATOM 814 C C . GLY A 1 112 ? -2.152 22.875 17.125 1 98.25 112 GLY A C 1
ATOM 815 O O . GLY A 1 112 ? -1.957 22.312 16.047 1 98.25 112 GLY A O 1
ATOM 816 N N . ARG A 1 113 ? -1.305 22.891 18.141 1 98.19 113 ARG A N 1
ATOM 817 C CA . ARG A 1 113 ? -0.156 22 18.141 1 98.19 113 ARG A CA 1
ATOM 818 C C . ARG A 1 113 ? -0.599 20.547 18.281 1 98.19 113 ARG A C 1
ATOM 820 O O . ARG A 1 113 ? -1.346 20.203 19.203 1 98.19 113 ARG A O 1
ATOM 827 N N . ALA A 1 114 ? -0.159 19.719 17.375 1 98.56 114 ALA A N 1
ATOM 828 C CA . ALA A 1 114 ? -0.618 18.328 17.344 1 98.56 114 ALA A CA 1
ATOM 829 C C . ALA A 1 114 ? -0.422 17.641 18.688 1 98.56 114 ALA A C 1
ATOM 831 O O . ALA A 1 114 ? -1.328 16.969 19.188 1 98.56 114 ALA A O 1
ATOM 832 N N . LEU A 1 115 ? 0.764 17.859 19.328 1 98.69 115 LEU A N 1
ATOM 833 C CA . LEU A 1 115 ? 1.092 17.141 20.547 1 98.69 115 LEU A CA 1
ATOM 834 C C . LEU A 1 115 ? 0.263 17.656 21.719 1 98.69 115 LEU A C 1
ATOM 836 O O . LEU A 1 115 ? 0.231 17.031 22.797 1 98.69 115 LEU A O 1
ATOM 840 N N . GLU A 1 116 ? -0.458 18.75 21.531 1 98.69 116 GLU A N 1
ATOM 841 C CA . GLU A 1 116 ? -1.407 19.234 22.531 1 98.69 116 GLU A CA 1
ATOM 842 C C . GLU A 1 116 ? -2.812 18.703 22.266 1 98.69 116 GLU A C 1
ATOM 844 O O . GLU A 1 116 ? -3.619 18.562 23.172 1 98.69 116 GLU A O 1
ATOM 849 N N . VAL A 1 117 ? -3.148 18.406 21.016 1 98.75 117 VAL A N 1
ATOM 850 C CA . VAL A 1 117 ? -4.477 17.969 20.594 1 98.75 117 VAL A CA 1
ATOM 851 C C . VAL A 1 117 ? -4.598 16.453 20.75 1 98.75 117 VAL A C 1
ATOM 853 O O . VAL A 1 117 ? -5.613 15.953 21.234 1 98.75 117 VAL A O 1
ATOM 856 N N . LEU A 1 118 ? -3.535 15.664 20.375 1 98.88 118 LEU A N 1
ATOM 857 C CA . LEU A 1 118 ? -3.553 14.211 20.234 1 98.88 118 LEU A CA 1
ATOM 858 C C . LEU A 1 118 ? -3.93 13.531 21.547 1 98.88 118 LEU A C 1
ATOM 860 O O . LEU A 1 118 ? -4.711 12.578 21.562 1 98.88 118 LEU A O 1
ATOM 864 N N . PRO A 1 119 ? -3.443 14.086 22.734 1 98.44 119 PRO A N 1
ATOM 865 C CA . PRO A 1 119 ? -3.768 13.414 24 1 98.44 119 PRO A CA 1
ATOM 866 C C . PRO A 1 119 ? -5.258 13.461 24.328 1 98.44 119 PRO A C 1
ATOM 868 O O . PRO A 1 119 ? -5.734 12.703 25.172 1 98.44 119 PRO A O 1
ATOM 871 N N . ARG A 1 120 ? -6.016 14.258 23.578 1 98.12 120 ARG A N 1
ATOM 872 C CA . ARG A 1 120 ? -7.434 14.453 23.859 1 98.12 120 ARG A CA 1
ATOM 873 C C . ARG A 1 120 ? -8.297 13.648 22.891 1 98.12 120 ARG A C 1
ATOM 875 O O . ARG A 1 120 ? -9.523 13.633 23.016 1 98.12 120 ARG A O 1
ATOM 882 N N . MET A 1 121 ? -7.688 13.07 21.953 1 98.44 121 MET A N 1
ATOM 883 C CA . MET A 1 121 ? -8.414 12.297 20.953 1 98.44 121 MET A CA 1
ATOM 884 C C . MET A 1 121 ? -8.781 10.922 21.484 1 98.44 121 MET A C 1
ATOM 886 O O . MET A 1 121 ? -8.141 10.414 22.406 1 98.44 121 MET A O 1
ATOM 890 N N . ALA A 1 122 ? -9.812 10.336 20.922 1 98.25 122 ALA A N 1
ATOM 891 C CA . ALA A 1 122 ? -10.312 9.039 21.359 1 98.25 122 ALA A CA 1
ATOM 892 C C . ALA A 1 122 ? -9.328 7.926 21.031 1 98.25 122 ALA A C 1
ATOM 894 O O . ALA A 1 122 ? -8.789 7.883 19.922 1 98.25 122 ALA A O 1
ATOM 895 N N . HIS A 1 123 ? -9.109 7 22 1 98.31 123 HIS A N 1
ATOM 896 C CA . HIS A 1 123 ? -8.242 5.844 21.812 1 98.31 123 HIS A CA 1
ATOM 897 C C . HIS A 1 123 ? -8.938 4.758 21 1 98.31 123 HIS A C 1
ATOM 899 O O . HIS A 1 123 ? -10.148 4.562 21.125 1 98.31 123 HIS A O 1
ATOM 905 N N . ASN A 1 124 ? -8.172 4.055 20.172 1 98.62 124 ASN A N 1
ATOM 906 C CA . ASN A 1 124 ? -8.656 2.916 19.406 1 98.62 124 ASN A CA 1
ATOM 907 C C . ASN A 1 124 ? -9.859 3.291 18.547 1 98.62 124 ASN A C 1
ATOM 909 O O . ASN A 1 124 ? -10.797 2.502 18.391 1 98.62 124 ASN A O 1
ATOM 913 N N . ALA A 1 125 ? -9.812 4.531 17.969 1 98.69 125 ALA A N 1
ATOM 914 C CA . ALA A 1 125 ? -11.047 5.043 17.375 1 98.69 125 ALA A CA 1
ATOM 915 C C . ALA A 1 125 ? -10.859 5.309 15.883 1 98.69 125 ALA A C 1
ATOM 917 O O . ALA A 1 125 ? -11.844 5.5 15.156 1 98.69 125 ALA A O 1
ATOM 918 N N . TYR A 1 126 ? -9.672 5.27 15.422 1 98.88 126 TYR A N 1
ATOM 919 C CA . TYR A 1 126 ? -9.414 5.695 14.055 1 98.88 126 TYR A CA 1
ATOM 920 C C . TYR A 1 126 ? -9.008 4.508 13.18 1 98.88 126 TYR A C 1
ATOM 922 O O . TYR A 1 126 ? -8.234 3.65 13.609 1 98.88 126 TYR A O 1
ATOM 930 N N . ASP A 1 127 ? -9.594 4.488 11.984 1 98.94 127 ASP A N 1
ATOM 931 C CA . ASP A 1 127 ? -9.18 3.492 11 1 98.94 127 ASP A CA 1
ATOM 932 C C . ASP A 1 127 ? -7.754 3.748 10.516 1 98.94 127 ASP A C 1
ATOM 934 O O . ASP A 1 127 ? -7.008 2.807 10.25 1 98.94 127 ASP A O 1
ATOM 938 N N . MET A 1 128 ? -7.457 5.086 10.391 1 98.94 128 MET A N 1
ATOM 939 C CA . MET A 1 128 ? -6.145 5.492 9.898 1 98.94 128 MET A CA 1
ATOM 940 C C . MET A 1 128 ? -5.664 6.758 10.602 1 98.94 128 MET A C 1
ATOM 942 O O . MET A 1 128 ? -6.457 7.664 10.867 1 98.94 128 MET A O 1
ATOM 946 N N . VAL A 1 129 ? -4.395 6.781 10.875 1 99 129 VAL A N 1
ATOM 947 C CA . VAL A 1 129 ? -3.703 8 11.266 1 99 129 VAL A CA 1
ATOM 948 C C . VAL A 1 129 ? -2.594 8.312 10.266 1 99 129 VAL A C 1
ATOM 950 O O . VAL A 1 129 ? -1.729 7.473 10.008 1 99 129 VAL A O 1
ATOM 953 N N . VAL A 1 130 ? -2.676 9.5 9.672 1 99 130 VAL A N 1
ATOM 954 C CA . VAL A 1 130 ? -1.697 9.945 8.688 1 99 130 VAL A CA 1
ATOM 955 C C . VAL A 1 130 ? -0.819 11.039 9.289 1 99 130 VAL A C 1
ATOM 957 O O . VAL A 1 130 ? -1.326 12.062 9.758 1 99 130 VAL A O 1
ATOM 960 N N . ILE A 1 131 ? 0.478 10.812 9.227 1 98.94 131 ILE A N 1
ATOM 961 C CA . ILE A 1 131 ? 1.424 11.711 9.883 1 98.94 131 ILE A CA 1
ATOM 962 C C . ILE A 1 131 ? 2.221 12.477 8.828 1 98.94 131 ILE A C 1
ATOM 964 O O . ILE A 1 131 ? 3.037 11.891 8.109 1 98.94 131 ILE A O 1
ATOM 968 N N . ASP A 1 132 ? 2.021 13.68 8.695 1 98.62 132 ASP A N 1
ATOM 969 C CA . ASP A 1 132 ? 2.729 14.617 7.832 1 98.62 132 ASP A CA 1
ATOM 970 C C . ASP A 1 132 ? 3.055 15.906 8.578 1 98.62 132 ASP A C 1
ATOM 972 O O . ASP A 1 132 ? 2.74 17 8.102 1 98.62 132 ASP A O 1
ATOM 976 N N . GLY A 1 133 ? 3.629 15.789 9.781 1 97.62 133 GLY A N 1
ATOM 977 C CA . GLY A 1 133 ? 3.93 16.922 10.648 1 97.62 133 GLY A CA 1
ATOM 978 C C . GLY A 1 133 ? 5.418 17.203 10.766 1 97.62 133 GLY A C 1
ATOM 979 O O . GLY A 1 133 ? 6.184 16.922 9.844 1 97.62 133 GLY A O 1
ATOM 980 N N . ASP A 1 134 ? 5.82 17.844 11.867 1 97.44 134 ASP A N 1
ATOM 981 C CA . ASP A 1 134 ? 7.203 18.219 12.148 1 97.44 134 ASP A CA 1
ATOM 982 C C . ASP A 1 134 ? 8.078 16.969 12.328 1 97.44 134 ASP A C 1
ATOM 984 O O . ASP A 1 134 ? 7.82 16.156 13.211 1 97.44 134 ASP A O 1
ATOM 988 N N . VAL A 1 135 ? 9.078 16.859 11.531 1 97.94 135 VAL A N 1
ATOM 989 C CA . VAL A 1 135 ? 9.969 15.703 11.547 1 97.94 135 VAL A CA 1
ATOM 990 C C . VAL A 1 135 ? 10.586 15.555 12.938 1 97.94 135 VAL A C 1
ATOM 992 O O . VAL A 1 135 ? 10.836 14.438 13.391 1 97.94 135 VAL A O 1
ATOM 995 N N . ASN A 1 136 ? 10.734 16.609 13.641 1 97.81 136 ASN A N 1
ATOM 996 C CA . ASN A 1 136 ? 11.359 16.562 14.961 1 97.81 136 ASN A CA 1
ATOM 997 C C . ASN A 1 136 ? 10.422 15.953 16 1 97.81 136 ASN A C 1
ATOM 999 O O . ASN A 1 136 ? 10.859 15.609 17.109 1 97.81 136 ASN A O 1
ATOM 1003 N N . GLU A 1 137 ? 9.188 15.789 15.672 1 98.44 137 GLU A N 1
ATOM 1004 C CA . GLU A 1 137 ? 8.195 15.297 16.625 1 98.44 137 GLU A CA 1
ATOM 1005 C C . GLU A 1 137 ? 7.625 13.953 16.172 1 98.44 137 GLU A C 1
ATOM 1007 O O . GLU A 1 137 ? 6.672 13.453 16.766 1 98.44 137 GLU A O 1
ATOM 1012 N N . VAL A 1 138 ? 8.195 13.305 15.188 1 98.62 138 VAL A N 1
ATOM 1013 C CA . VAL A 1 138 ? 7.598 12.156 14.508 1 98.62 138 VAL A CA 1
ATOM 1014 C C . VAL A 1 138 ? 7.508 10.977 15.484 1 98.62 138 VAL A C 1
ATOM 1016 O O . VAL A 1 138 ? 6.527 10.227 15.469 1 98.62 138 VAL A O 1
ATOM 1019 N N . ASP A 1 139 ? 8.516 10.805 16.312 1 98.12 139 ASP A N 1
ATOM 1020 C CA . ASP A 1 139 ? 8.484 9.695 17.266 1 98.12 139 ASP A CA 1
ATOM 1021 C C . ASP A 1 139 ? 7.309 9.836 18.234 1 98.12 139 ASP A C 1
ATOM 1023 O O . ASP A 1 139 ? 6.637 8.852 18.547 1 98.12 139 ASP A O 1
ATOM 1027 N N . ALA A 1 140 ? 7.113 11.055 18.719 1 98.69 140 ALA A N 1
ATOM 1028 C CA . ALA A 1 140 ? 5.98 11.305 19.609 1 98.69 140 ALA A CA 1
ATOM 1029 C C . ALA A 1 140 ? 4.656 11.109 18.875 1 98.69 140 ALA A C 1
ATOM 1031 O O . ALA A 1 140 ? 3.713 10.539 19.422 1 98.69 140 ALA A O 1
ATOM 1032 N N . TYR A 1 141 ? 4.566 11.602 17.609 1 98.88 141 TYR A N 1
ATOM 1033 C CA . TYR A 1 141 ? 3.373 11.375 16.797 1 98.88 141 TYR A CA 1
ATOM 1034 C C . TYR A 1 141 ? 3.062 9.891 16.688 1 98.88 141 TYR A C 1
ATOM 1036 O O . TYR A 1 141 ? 1.911 9.477 16.828 1 98.88 141 TYR A O 1
ATOM 1044 N N . LEU A 1 142 ? 4.109 9.086 16.453 1 98.75 142 LEU A N 1
ATOM 1045 C CA . LEU A 1 142 ? 3.936 7.648 16.25 1 98.75 142 LEU A CA 1
ATOM 1046 C C . LEU A 1 142 ? 3.43 6.98 17.531 1 98.75 142 LEU A C 1
ATOM 1048 O O . LEU A 1 142 ? 2.582 6.086 17.469 1 98.75 142 LEU A O 1
ATOM 1052 N N . ARG A 1 143 ? 3.938 7.434 18.656 1 98.38 143 ARG A N 1
ATOM 1053 C CA . ARG A 1 143 ? 3.469 6.883 19.922 1 98.38 143 ARG A CA 1
ATOM 1054 C C . ARG A 1 143 ? 1.986 7.172 20.141 1 98.38 143 ARG A C 1
ATOM 1056 O O . ARG A 1 143 ? 1.22 6.277 20.5 1 98.38 143 ARG A O 1
ATOM 1063 N N . HIS A 1 144 ? 1.544 8.375 19.891 1 98.81 144 HIS A N 1
ATOM 1064 C CA . HIS A 1 144 ? 0.13 8.719 19.984 1 98.81 144 HIS A CA 1
ATOM 1065 C C . HIS A 1 144 ? -0.699 7.957 18.969 1 98.81 144 HIS A C 1
ATOM 1067 O O . HIS A 1 144 ? -1.772 7.441 19.281 1 98.81 144 HIS A O 1
ATOM 1073 N N . ALA A 1 145 ? -0.198 7.887 17.719 1 98.75 145 ALA A N 1
ATOM 1074 C CA . ALA A 1 145 ? -0.924 7.207 16.656 1 98.75 145 ALA A CA 1
ATOM 1075 C C . ALA A 1 145 ? -1.231 5.762 17.031 1 98.75 145 ALA A C 1
ATOM 1077 O O . ALA A 1 145 ? -2.322 5.262 16.75 1 98.75 145 ALA A O 1
ATOM 1078 N N . TRP A 1 146 ? -0.241 5.105 17.672 1 98.38 146 TRP A N 1
ATOM 1079 C CA . TRP A 1 146 ? -0.404 3.717 18.094 1 98.38 146 TRP A CA 1
ATOM 1080 C C . TRP A 1 146 ? -1.566 3.578 19.078 1 98.38 146 TRP A C 1
ATOM 1082 O O . TRP A 1 146 ? -2.301 2.588 19.031 1 98.38 146 TRP A O 1
ATOM 1092 N N . GLU A 1 147 ? -1.772 4.625 19.875 1 98.5 147 GLU A N 1
ATOM 1093 C CA . GLU A 1 147 ? -2.848 4.598 20.859 1 98.5 147 GLU A CA 1
ATOM 1094 C C . GLU A 1 147 ? -4.188 4.961 20.219 1 98.5 147 GLU A C 1
ATOM 1096 O O . GLU A 1 147 ? -5.242 4.52 20.688 1 98.5 147 GLU A O 1
ATOM 1101 N N . LEU A 1 148 ? -4.152 5.688 19.234 1 98.88 148 LEU A N 1
ATOM 1102 C CA . LEU A 1 148 ? -5.359 6.273 18.656 1 98.88 148 LEU A CA 1
ATOM 1103 C C . LEU A 1 148 ? -5.988 5.336 17.625 1 98.88 148 LEU A C 1
ATOM 1105 O O . LEU A 1 148 ? -7.211 5.254 17.531 1 98.88 148 LEU A O 1
ATOM 1109 N N . VAL A 1 149 ? -5.16 4.602 16.828 1 98.81 149 VAL A N 1
ATOM 1110 C CA . VAL A 1 149 ? -5.688 3.734 15.789 1 98.81 149 VAL A CA 1
ATOM 1111 C C . VAL A 1 149 ? -6.297 2.48 16.406 1 98.81 149 VAL A C 1
ATOM 1113 O O . VAL A 1 149 ? -5.777 1.96 17.406 1 98.81 149 VAL A O 1
ATOM 1116 N N . ARG A 1 150 ? -7.355 1.977 15.867 1 98.75 150 ARG A N 1
ATOM 1117 C CA . ARG A 1 150 ? -7.984 0.742 16.328 1 98.75 150 ARG A CA 1
ATOM 1118 C C . ARG A 1 150 ? -7.102 -0.466 16.016 1 98.75 150 ARG A C 1
ATOM 1120 O O . ARG A 1 150 ? -6.191 -0.384 15.195 1 98.75 150 ARG A O 1
ATOM 1127 N N . PRO A 1 151 ? -7.398 -1.616 16.75 1 98.19 151 PRO A N 1
ATOM 1128 C CA . PRO A 1 151 ? -6.711 -2.83 16.297 1 98.19 151 PRO A CA 1
ATOM 1129 C C . PRO A 1 151 ? -6.91 -3.105 14.805 1 98.19 151 PRO A C 1
ATOM 1131 O O . PRO A 1 151 ? -8.031 -3.016 14.305 1 98.19 151 PRO A O 1
ATOM 1134 N N . GLY A 1 152 ? -5.852 -3.291 14.086 1 98.44 152 GLY A N 1
ATOM 1135 C CA . GLY A 1 152 ? -5.934 -3.527 12.648 1 98.44 152 GLY A CA 1
ATOM 1136 C C . GLY A 1 152 ? -5.996 -2.248 11.836 1 98.44 152 GLY A C 1
ATOM 1137 O O . GLY A 1 152 ? -6.059 -2.291 10.609 1 98.44 152 GLY A O 1
ATOM 1138 N N . GLY A 1 153 ? -5.977 -1.107 12.562 1 98.88 153 GLY A N 1
ATOM 1139 C CA . GLY A 1 153 ? -5.934 0.166 11.859 1 98.88 153 GLY A CA 1
ATOM 1140 C C . GLY A 1 153 ? -4.555 0.506 11.328 1 98.88 153 GLY A C 1
ATOM 1141 O O . GLY A 1 153 ? -3.582 -0.196 11.609 1 98.88 153 GLY A O 1
ATOM 1142 N N . ALA A 1 154 ? -4.469 1.574 10.547 1 98.94 154 ALA A N 1
ATOM 1143 C CA . ALA A 1 154 ? -3.225 1.895 9.852 1 98.94 154 ALA A CA 1
ATOM 1144 C C . ALA A 1 154 ? -2.635 3.207 10.359 1 98.94 154 ALA A C 1
ATOM 1146 O O . ALA A 1 154 ? -3.365 4.168 10.609 1 98.94 154 ALA A O 1
ATOM 1147 N N . VAL A 1 155 ? -1.349 3.201 10.508 1 98.94 155 VAL A N 1
ATOM 1148 C CA . VAL A 1 155 ? -0.574 4.43 10.648 1 98.94 155 VAL A CA 1
ATOM 1149 C C . VAL A 1 155 ? 0.298 4.637 9.406 1 98.94 155 VAL A C 1
ATOM 1151 O O . VAL A 1 155 ? 0.992 3.717 8.969 1 98.94 155 VAL A O 1
ATOM 1154 N N . VAL A 1 156 ? 0.179 5.812 8.812 1 99 156 VAL A N 1
ATOM 1155 C CA . VAL A 1 156 ? 0.952 6.148 7.621 1 99 156 VAL A CA 1
ATOM 1156 C C . VAL A 1 156 ? 1.876 7.328 7.922 1 99 156 VAL A C 1
ATOM 1158 O O . VAL A 1 156 ? 1.417 8.398 8.328 1 99 156 VAL A O 1
ATOM 1161 N N . LEU A 1 157 ? 3.164 7.105 7.777 1 98.94 157 LEU A N 1
ATOM 1162 C CA . LEU A 1 157 ? 4.176 8.148 7.914 1 98.94 157 LEU A CA 1
ATOM 1163 C C . LEU A 1 157 ? 4.629 8.641 6.543 1 98.94 157 LEU A C 1
ATOM 1165 O O . LEU A 1 157 ? 5.25 7.895 5.781 1 98.94 157 LEU A O 1
ATOM 1169 N N . LEU A 1 158 ? 4.285 9.898 6.227 1 98.81 158 LEU A N 1
ATOM 1170 C CA . LEU A 1 158 ? 4.66 10.508 4.957 1 98.81 158 LEU A CA 1
ATOM 1171 C C . LEU A 1 158 ? 6.09 11.047 5.012 1 98.81 158 LEU A C 1
ATOM 1173 O O . LEU A 1 158 ? 6.645 11.234 6.094 1 98.81 158 LEU A O 1
ATOM 1177 N N . HIS A 1 159 ? 6.766 11.141 3.836 1 98.44 159 HIS A N 1
ATOM 1178 C CA . HIS A 1 159 ? 8.141 11.609 3.686 1 98.44 159 HIS A CA 1
ATOM 1179 C C . HIS A 1 159 ? 9.117 10.727 4.453 1 98.44 159 HIS A C 1
ATOM 1181 O O . HIS A 1 159 ? 10.125 11.211 4.973 1 98.44 159 HIS A O 1
ATOM 1187 N N . ALA A 1 160 ? 8.797 9.469 4.543 1 98.81 160 ALA A N 1
ATOM 1188 C CA . ALA A 1 160 ? 9.516 8.539 5.414 1 98.81 160 ALA A CA 1
ATOM 1189 C C . ALA A 1 160 ? 10.984 8.43 5.004 1 98.81 160 ALA A C 1
ATOM 1191 O O . ALA A 1 160 ? 11.852 8.211 5.848 1 98.81 160 ALA A O 1
ATOM 1192 N N . LEU A 1 161 ? 11.266 8.602 3.719 1 98.69 161 LEU A N 1
ATOM 1193 C CA . LEU A 1 161 ? 12.648 8.477 3.273 1 98.69 161 LEU A CA 1
ATOM 1194 C C . LEU A 1 161 ? 13.359 9.828 3.307 1 98.69 161 LEU A C 1
ATOM 1196 O O . LEU A 1 161 ? 14.547 9.914 3.01 1 98.69 161 LEU A O 1
ATOM 1200 N N . TRP A 1 162 ? 12.688 10.875 3.666 1 98.19 162 TRP A N 1
ATOM 1201 C CA . TRP A 1 162 ? 13.164 12.219 3.98 1 98.19 162 TRP A CA 1
ATOM 1202 C C . TRP A 1 162 ? 14.094 12.734 2.887 1 98.19 162 TRP A C 1
ATOM 1204 O O . TRP A 1 162 ? 15.273 12.992 3.137 1 98.19 162 TRP A O 1
ATOM 1214 N N . HIS A 1 163 ? 13.469 12.938 1.706 1 95.88 163 HIS A N 1
ATOM 1215 C CA . HIS A 1 163 ? 14.18 13.461 0.546 1 95.88 163 HIS A CA 1
ATOM 1216 C C . HIS A 1 163 ? 15.32 12.531 0.134 1 95.88 163 HIS A C 1
ATOM 1218 O O . HIS A 1 163 ? 16.406 12.992 -0.225 1 95.88 163 HIS A O 1
ATOM 1224 N N . ASP A 1 164 ? 15.125 11.273 0.33 1 96.12 164 ASP A N 1
ATOM 1225 C CA . ASP A 1 164 ? 16.016 10.188 -0.073 1 96.12 164 ASP A CA 1
ATOM 1226 C C . ASP A 1 164 ? 17.297 10.188 0.765 1 96.12 164 ASP A C 1
ATOM 1228 O O . ASP A 1 164 ? 18.297 9.562 0.39 1 96.12 164 ASP A O 1
ATOM 1232 N N . GLN A 1 165 ? 17.234 10.859 1.887 1 97.81 165 GLN A N 1
ATOM 1233 C CA . GLN A 1 165 ? 18.422 10.93 2.742 1 97.81 165 GLN A CA 1
ATOM 1234 C C . GLN A 1 165 ? 18.484 9.734 3.682 1 97.81 165 GLN A C 1
ATOM 1236 O O . GLN A 1 165 ? 19.578 9.305 4.066 1 97.81 165 GLN A O 1
ATOM 1241 N N . VAL A 1 166 ? 17.422 9.18 4.02 1 98.31 166 VAL A N 1
ATOM 1242 C CA . VAL A 1 166 ? 17.344 8.078 4.973 1 98.31 166 VAL A CA 1
ATOM 1243 C C . VAL A 1 166 ? 18.125 6.875 4.434 1 98.31 166 VAL A C 1
ATOM 1245 O O . VAL A 1 166 ? 18.781 6.164 5.195 1 98.31 166 VAL A O 1
ATOM 1248 N N . ALA A 1 167 ? 18.109 6.695 3.135 1 97.12 167 ALA A N 1
ATOM 1249 C CA . ALA A 1 167 ? 18.688 5.523 2.488 1 97.12 167 ALA A CA 1
ATOM 1250 C C . ALA A 1 167 ? 20.219 5.629 2.443 1 97.12 167 ALA A C 1
ATOM 1252 O O . ALA A 1 167 ? 20.906 4.645 2.164 1 97.12 167 ALA A O 1
ATOM 1253 N N . ASP A 1 168 ? 20.719 6.785 2.67 1 96.06 168 ASP A N 1
ATOM 1254 C CA . ASP A 1 168 ? 22.172 7.004 2.703 1 96.06 168 ASP A CA 1
ATOM 1255 C C . ASP A 1 168 ? 22.719 6.82 4.113 1 96.06 168 ASP A C 1
ATOM 1257 O O . ASP A 1 168 ? 22.531 7.68 4.977 1 96.06 168 ASP A O 1
ATOM 1261 N N . PRO A 1 169 ? 23.453 5.746 4.363 1 92.5 169 PRO A N 1
ATOM 1262 C CA . PRO A 1 169 ? 23.922 5.461 5.723 1 92.5 169 PRO A CA 1
ATOM 1263 C C . PRO A 1 169 ? 24.922 6.5 6.23 1 92.5 169 PRO A C 1
ATOM 1265 O O . PRO A 1 169 ? 25.172 6.586 7.434 1 92.5 169 PRO A O 1
ATOM 1268 N N . ALA A 1 170 ? 25.438 7.32 5.336 1 95.38 170 ALA A N 1
ATOM 1269 C CA . ALA A 1 170 ? 26.422 8.32 5.73 1 95.38 170 ALA A CA 1
ATOM 1270 C C . ALA A 1 170 ? 25.75 9.578 6.262 1 95.38 170 ALA A C 1
ATOM 1272 O O . ALA A 1 170 ? 26.391 10.414 6.906 1 95.38 170 ALA A O 1
ATOM 1273 N N . ARG A 1 171 ? 24.438 9.773 5.926 1 96 171 ARG A N 1
ATOM 1274 C CA . ARG A 1 171 ? 23.719 10.969 6.363 1 96 171 ARG A CA 1
ATOM 1275 C C . ARG A 1 171 ? 23.359 10.875 7.84 1 96 171 ARG A C 1
ATOM 1277 O O . ARG A 1 171 ? 22.703 9.914 8.266 1 96 171 ARG A O 1
ATOM 1284 N N . ARG A 1 172 ? 23.766 11.914 8.68 1 95.25 172 ARG A N 1
ATOM 1285 C CA . ARG A 1 172 ? 23.562 11.812 10.117 1 95.25 172 ARG A CA 1
ATOM 1286 C C . ARG A 1 172 ? 22.906 13.07 10.672 1 95.25 172 ARG A C 1
ATOM 1288 O O . ARG A 1 172 ? 22.906 13.297 11.883 1 95.25 172 ARG A O 1
ATOM 1295 N N . ASP A 1 173 ? 22.453 13.945 9.695 1 97.19 173 ASP A N 1
ATOM 1296 C CA . ASP A 1 173 ? 21.75 15.117 10.219 1 97.19 173 ASP A CA 1
ATOM 1297 C C . ASP A 1 173 ? 20.547 14.703 11.078 1 97.19 173 ASP A C 1
ATOM 1299 O O . ASP A 1 173 ? 19.969 13.633 10.883 1 97.19 173 ASP A O 1
ATOM 1303 N N . PRO A 1 174 ? 20.141 15.516 12.055 1 97.81 174 PRO A N 1
ATOM 1304 C CA . PRO A 1 174 ? 19.141 15.156 13.062 1 97.81 174 PRO A CA 1
ATOM 1305 C C . PRO A 1 174 ? 17.812 14.711 12.461 1 97.81 174 PRO A C 1
ATOM 1307 O O . PRO A 1 174 ? 17.219 13.742 12.93 1 97.81 174 PRO A O 1
ATOM 1310 N N . GLU A 1 175 ? 17.312 15.367 11.453 1 98.44 175 GLU A N 1
ATOM 1311 C CA . GLU A 1 175 ? 16.016 15.031 10.852 1 98.44 175 GLU A CA 1
ATOM 1312 C C . GLU A 1 175 ? 16.062 13.648 10.203 1 98.44 175 GLU A C 1
ATOM 1314 O O . GLU A 1 175 ? 15.125 12.859 10.352 1 98.44 175 GLU A O 1
ATOM 1319 N N . THR A 1 176 ? 17.156 13.367 9.453 1 98.38 176 THR A N 1
ATOM 1320 C CA . THR A 1 176 ? 17.344 12.062 8.828 1 98.38 176 THR A CA 1
ATOM 1321 C C . THR A 1 176 ? 17.391 10.961 9.883 1 98.38 176 THR A C 1
ATOM 1323 O O . THR A 1 176 ? 16.75 9.914 9.727 1 98.38 176 THR A O 1
ATOM 1326 N N . VAL A 1 177 ? 18.094 11.211 10.93 1 97.94 177 VAL A N 1
ATOM 1327 C CA . VAL A 1 177 ? 18.219 10.242 12.023 1 97.94 177 VAL A CA 1
ATOM 1328 C C . VAL A 1 177 ? 16.859 10.016 12.672 1 97.94 177 VAL A C 1
ATOM 1330 O O . VAL A 1 177 ? 16.484 8.875 12.961 1 97.94 177 VAL A O 1
ATOM 1333 N N . GLN A 1 178 ? 16.109 11.086 12.898 1 98.06 178 GLN A N 1
ATOM 1334 C CA . GLN A 1 178 ? 14.773 10.992 13.477 1 98.06 178 GLN A CA 1
ATOM 1335 C C . GLN A 1 178 ? 13.859 10.117 12.617 1 98.06 178 GLN A C 1
ATOM 1337 O O . GLN A 1 178 ? 13.148 9.258 13.133 1 98.06 178 GLN A O 1
ATOM 1342 N N . MET A 1 179 ? 13.945 10.312 11.344 1 98.62 179 MET A N 1
ATOM 1343 C CA . MET A 1 179 ? 13.094 9.539 10.438 1 98.62 179 MET A CA 1
ATOM 1344 C C . MET A 1 179 ? 13.516 8.078 10.398 1 98.62 179 MET A C 1
ATOM 1346 O O . MET A 1 179 ? 12.672 7.18 10.367 1 98.62 179 MET A O 1
ATOM 1350 N N . ARG A 1 180 ? 14.805 7.816 10.414 1 98.12 180 ARG A N 1
ATOM 1351 C CA . ARG A 1 180 ? 15.305 6.445 10.461 1 98.12 180 ARG A CA 1
ATOM 1352 C C . ARG A 1 180 ? 14.797 5.723 11.703 1 98.12 180 ARG A C 1
ATOM 1354 O O . ARG A 1 180 ? 14.398 4.555 11.633 1 98.12 180 ARG A O 1
ATOM 1361 N N . GLU A 1 181 ? 14.867 6.434 12.797 1 97.94 181 GLU A N 1
ATOM 1362 C CA . GLU A 1 181 ? 14.375 5.859 14.047 1 97.94 181 GLU A CA 1
ATOM 1363 C C . GLU A 1 181 ? 12.875 5.602 13.984 1 97.94 181 GLU A C 1
ATOM 1365 O O . GLU A 1 181 ? 12.391 4.605 14.523 1 97.94 181 GLU A O 1
ATOM 1370 N N . ALA A 1 182 ? 12.141 6.496 13.383 1 98.69 182 ALA A N 1
ATOM 1371 C CA . ALA A 1 182 ? 10.703 6.32 13.211 1 98.69 182 ALA A CA 1
ATOM 1372 C C . ALA A 1 182 ? 10.391 5.078 12.383 1 98.69 182 ALA A C 1
ATOM 1374 O O . ALA A 1 182 ? 9.516 4.289 12.742 1 98.69 182 ALA A O 1
ATOM 1375 N N . ILE A 1 183 ? 11.125 4.883 11.273 1 98.62 183 ILE A N 1
ATOM 1376 C CA . ILE A 1 183 ? 10.945 3.703 10.438 1 98.62 183 ILE A CA 1
ATOM 1377 C C . ILE A 1 183 ? 11.258 2.443 11.242 1 98.62 183 ILE A C 1
ATOM 1379 O O . ILE A 1 183 ? 10.508 1.468 11.195 1 98.62 183 ILE A O 1
ATOM 1383 N N . LYS A 1 184 ? 12.344 2.5 11.969 1 97.5 184 LYS A N 1
ATOM 1384 C CA . LYS A 1 184 ? 12.734 1.362 12.797 1 97.5 184 LYS A CA 1
ATOM 1385 C C . LYS A 1 184 ? 11.641 1.008 13.797 1 97.5 184 LYS A C 1
ATOM 1387 O O . LYS A 1 184 ? 11.352 -0.171 14.023 1 97.5 184 LYS A O 1
ATOM 1392 N N . SER A 1 185 ? 11.031 2.037 14.391 1 97.94 185 SER A N 1
ATOM 1393 C CA . SER A 1 185 ? 9.945 1.814 15.344 1 97.94 185 SER A CA 1
ATOM 1394 C C . SER A 1 185 ? 8.781 1.08 14.695 1 97.94 185 SER A C 1
ATOM 1396 O O . SER A 1 185 ? 8.156 0.217 15.312 1 97.94 185 SER A O 1
ATOM 1398 N N . LEU A 1 186 ? 8.484 1.341 13.445 1 97.88 186 LEU A N 1
ATOM 1399 C CA . LEU A 1 186 ? 7.387 0.707 12.719 1 97.88 186 LEU A CA 1
ATOM 1400 C C . LEU A 1 186 ? 7.754 -0.719 12.32 1 97.88 186 LEU A C 1
ATOM 1402 O O . LEU A 1 186 ? 6.875 -1.515 11.977 1 97.88 186 LEU A O 1
ATOM 1406 N N . GLN A 1 187 ? 9.023 -1.049 12.406 1 96.5 187 GLN A N 1
ATOM 1407 C CA . GLN A 1 187 ? 9.477 -2.371 11.992 1 96.5 187 GLN A CA 1
ATOM 1408 C C . GLN A 1 187 ? 9.375 -3.373 13.133 1 96.5 187 GLN A C 1
ATOM 1410 O O . GLN A 1 187 ? 9.641 -4.562 12.953 1 96.5 187 GLN A O 1
ATOM 1415 N N . ASP A 1 188 ? 8.992 -2.885 14.328 1 96.62 188 ASP A N 1
ATOM 1416 C CA . ASP A 1 188 ? 8.758 -3.803 15.438 1 96.62 188 ASP A CA 1
ATOM 1417 C C . ASP A 1 188 ? 7.633 -4.777 15.117 1 96.62 188 ASP A C 1
ATOM 1419 O O . ASP A 1 188 ? 6.453 -4.426 15.211 1 96.62 188 ASP A O 1
ATOM 1423 N N . LYS A 1 189 ? 7.902 -6.066 14.93 1 94.75 189 LYS A N 1
ATOM 1424 C CA . LYS A 1 189 ? 6.973 -7.059 14.398 1 94.75 189 LYS A CA 1
ATOM 1425 C C . LYS A 1 189 ? 5.918 -7.434 15.438 1 94.75 189 LYS A C 1
ATOM 1427 O O . LYS A 1 189 ? 4.887 -8.016 15.102 1 94.75 189 LYS A O 1
ATOM 1432 N N . ASP A 1 190 ? 6.141 -7.16 16.688 1 95.69 190 ASP A N 1
ATOM 1433 C CA . ASP A 1 190 ? 5.156 -7.453 17.719 1 95.69 190 ASP A CA 1
ATOM 1434 C C . ASP A 1 190 ? 4.035 -6.418 17.734 1 95.69 190 ASP A C 1
ATOM 1436 O O . ASP A 1 190 ? 2.934 -6.691 18.203 1 95.69 190 ASP A O 1
ATOM 1440 N N . SER A 1 191 ? 4.332 -5.219 17.172 1 97.62 191 SER A N 1
ATOM 1441 C CA . SER A 1 191 ? 3.369 -4.125 17.25 1 97.62 191 SER A CA 1
ATOM 1442 C C . SER A 1 191 ? 2.73 -3.846 15.898 1 97.62 191 SER A C 1
ATOM 1444 O O . SER A 1 191 ? 1.587 -3.393 15.828 1 97.62 191 SER A O 1
ATOM 1446 N N . TRP A 1 192 ? 3.598 -4.18 14.875 1 98.19 192 TRP A N 1
ATOM 1447 C CA . TRP A 1 192 ? 3.156 -3.689 13.57 1 98.19 192 TRP A CA 1
ATOM 1448 C C . TRP A 1 192 ? 3.35 -4.75 12.5 1 98.19 192 TRP A C 1
ATOM 1450 O O . TRP A 1 192 ? 4.277 -5.559 12.57 1 98.19 192 TRP A O 1
ATOM 1460 N N . ILE A 1 193 ? 2.463 -4.793 11.516 1 98.12 193 ILE A N 1
ATOM 1461 C CA . ILE A 1 193 ? 2.756 -5.254 10.164 1 98.12 193 ILE A CA 1
ATOM 1462 C C . ILE A 1 193 ? 3.137 -4.062 9.281 1 98.12 193 ILE A C 1
ATOM 1464 O O . ILE A 1 193 ? 2.338 -3.143 9.094 1 98.12 193 ILE A O 1
ATOM 1468 N N . SER A 1 194 ? 4.379 -4.043 8.734 1 98.25 194 SER A N 1
ATOM 1469 C CA . SER A 1 194 ? 4.812 -2.764 8.18 1 98.25 194 SER A CA 1
ATOM 1470 C C . SER A 1 194 ? 5.414 -2.941 6.789 1 98.25 194 SER A C 1
ATOM 1472 O O . SER A 1 194 ? 5.801 -4.051 6.41 1 98.25 194 SER A O 1
ATOM 1474 N N . SER A 1 195 ? 5.395 -1.927 5.977 1 98.62 195 SER A N 1
ATOM 1475 C CA . SER A 1 195 ? 6.098 -1.793 4.703 1 98.62 195 SER A CA 1
ATOM 1476 C C . SER A 1 195 ? 6.539 -0.353 4.465 1 98.62 195 SER A C 1
ATOM 1478 O O . SER A 1 195 ? 5.934 0.583 4.988 1 98.62 195 SER A O 1
ATOM 1480 N N . VAL A 1 196 ? 7.648 -0.175 3.818 1 98.81 196 VAL A N 1
ATOM 1481 C CA . VAL A 1 196 ? 8.156 1.129 3.406 1 98.81 196 VAL A CA 1
ATOM 1482 C C . VAL A 1 196 ? 8.227 1.201 1.882 1 98.81 196 VAL A C 1
ATOM 1484 O O . VAL A 1 196 ? 8.805 0.327 1.237 1 98.81 196 VAL A O 1
ATOM 1487 N N . LEU A 1 197 ? 7.578 2.186 1.318 1 98.81 197 LEU A N 1
ATOM 1488 C CA . LEU A 1 197 ? 7.418 2.324 -0.125 1 98.81 197 LEU A CA 1
ATOM 1489 C C . LEU A 1 197 ? 8.242 3.492 -0.653 1 98.81 197 LEU A C 1
ATOM 1491 O O . LEU A 1 197 ? 8.242 4.578 -0.068 1 98.81 197 LEU A O 1
ATOM 1495 N N . PRO A 1 198 ? 8.961 3.287 -1.757 1 98.56 198 PRO A N 1
ATOM 1496 C CA . PRO A 1 198 ? 9.758 4.371 -2.336 1 98.56 198 PRO A CA 1
ATOM 1497 C C . PRO A 1 198 ? 8.969 5.23 -3.318 1 98.56 198 PRO A C 1
ATOM 1499 O O . PRO A 1 198 ? 9.453 5.535 -4.41 1 98.56 198 PRO A O 1
ATOM 1502 N N . ILE A 1 199 ? 7.777 5.656 -2.959 1 98.44 199 ILE A N 1
ATOM 1503 C CA . ILE A 1 199 ? 6.992 6.637 -3.705 1 98.44 199 ILE A CA 1
ATOM 1504 C C . ILE A 1 199 ? 7.215 8.031 -3.119 1 98.44 199 ILE A C 1
ATOM 1506 O O . ILE A 1 199 ? 7.391 8.18 -1.907 1 98.44 199 ILE A O 1
ATOM 1510 N N . GLY A 1 200 ? 7.129 9.094 -3.994 1 97.62 200 GLY A N 1
ATOM 1511 C CA . GLY A 1 200 ? 7.539 10.398 -3.494 1 97.62 200 GLY A CA 1
ATOM 1512 C C . GLY A 1 200 ? 8.891 10.375 -2.803 1 97.62 200 GLY A C 1
ATOM 1513 O O . GLY A 1 200 ? 9.875 9.906 -3.369 1 97.62 200 GLY A O 1
ATOM 1514 N N . ASP A 1 201 ? 8.961 10.867 -1.639 1 97.38 201 ASP A N 1
ATOM 1515 C CA . ASP A 1 201 ? 10.164 10.758 -0.829 1 97.38 201 ASP A CA 1
ATOM 1516 C C . ASP A 1 201 ? 9.961 9.797 0.34 1 97.38 201 ASP A C 1
ATOM 1518 O O . ASP A 1 201 ? 10.516 10 1.423 1 97.38 201 ASP A O 1
ATOM 1522 N N . GLY A 1 202 ? 9.07 8.82 0.106 1 98.69 202 GLY A N 1
ATOM 1523 C CA . GLY A 1 202 ? 8.922 7.711 1.034 1 98.69 202 GLY A CA 1
ATOM 1524 C C . GLY A 1 202 ? 7.594 7.711 1.76 1 98.69 202 GLY A C 1
ATOM 1525 O O . GLY A 1 202 ? 7.062 8.773 2.096 1 98.69 202 GLY A O 1
ATOM 1526 N N . MET A 1 203 ? 7.047 6.57 1.975 1 98.88 203 MET A N 1
ATOM 1527 C CA . MET A 1 203 ? 5.844 6.316 2.762 1 98.88 203 MET A CA 1
ATOM 1528 C C . MET A 1 203 ? 5.996 5.047 3.594 1 98.88 203 MET A C 1
ATOM 1530 O O . MET A 1 203 ? 6.266 3.973 3.053 1 98.88 203 MET A O 1
ATOM 1534 N N . ALA A 1 204 ? 5.938 5.188 4.887 1 98.94 204 ALA A N 1
ATOM 1535 C CA . ALA A 1 204 ? 5.926 4.012 5.754 1 98.94 204 ALA A CA 1
ATOM 1536 C C . ALA A 1 204 ? 4.516 3.715 6.262 1 98.94 204 ALA A C 1
ATOM 1538 O O . ALA A 1 204 ? 3.791 4.629 6.664 1 98.94 204 ALA A O 1
ATOM 1539 N N . ILE A 1 205 ? 4.086 2.488 6.137 1 98.94 205 ILE A N 1
ATOM 1540 C CA . ILE A 1 205 ? 2.771 2.039 6.578 1 98.94 205 ILE A CA 1
ATOM 1541 C C . ILE A 1 205 ? 2.924 1.007 7.695 1 98.94 205 ILE A C 1
ATOM 1543 O O . ILE A 1 205 ? 3.76 0.105 7.602 1 98.94 205 ILE A O 1
ATOM 1547 N N . GLY A 1 206 ? 2.244 1.163 8.758 1 98.88 206 GLY A N 1
ATOM 1548 C CA . GLY A 1 206 ? 2.133 0.172 9.812 1 98.88 206 GLY A CA 1
ATOM 1549 C C . GLY A 1 206 ? 0.697 -0.196 10.133 1 98.88 206 GLY A C 1
ATOM 1550 O O . GLY A 1 206 ? -0.136 0.682 10.375 1 98.88 206 GLY A O 1
ATOM 1551 N N . ILE A 1 207 ? 0.354 -1.476 10.109 1 98.88 207 ILE A N 1
ATOM 1552 C CA . ILE A 1 207 ? -0.922 -2.002 10.586 1 98.88 207 ILE A CA 1
ATOM 1553 C C . ILE A 1 207 ? -0.781 -2.475 12.031 1 98.88 207 ILE A C 1
ATOM 1555 O O . ILE A 1 207 ? 0.052 -3.332 12.336 1 98.88 207 ILE A O 1
ATOM 1559 N N . ALA A 1 208 ? -1.621 -1.972 12.914 1 98.69 208 ALA A N 1
ATOM 1560 C CA . ALA A 1 208 ? -1.472 -2.193 14.352 1 98.69 208 ALA A CA 1
ATOM 1561 C C . ALA A 1 208 ? -1.928 -3.596 14.742 1 98.69 208 ALA A C 1
ATOM 1563 O O . ALA A 1 208 ? -3.053 -3.996 14.438 1 98.69 208 ALA A O 1
ATOM 1564 N N . ARG A 1 209 ? -1.093 -4.449 15.469 1 96.19 209 ARG A N 1
ATOM 1565 C CA . ARG A 1 209 ? -1.386 -5.793 15.961 1 96.19 209 ARG A CA 1
ATOM 1566 C C . ARG A 1 209 ? -1.914 -5.75 17.391 1 96.19 209 ARG A C 1
ATOM 1568 O O . ARG A 1 209 ? -2.035 -6.789 18.047 1 96.19 209 ARG A O 1
ATOM 1575 N N . LYS A 1 210 ? -2.703 -5.02 17.891 1 89.38 210 LYS A N 1
ATOM 1576 C CA . LYS A 1 210 ? -3.141 -4.926 19.281 1 89.38 210 LYS A CA 1
ATOM 1577 C C . LYS A 1 210 ? -4.047 -6.098 19.656 1 89.38 210 LYS A C 1
ATOM 1579 O O . LYS A 1 210 ? -4.699 -6.684 18.781 1 89.38 210 LYS A O 1
ATOM 1584 N N . MET B 1 1 ? 24.859 5.93 -8.156 1 70 1 MET B N 1
ATOM 1585 C CA . MET B 1 1 ? 23.469 5.512 -8.195 1 70 1 MET B CA 1
ATOM 1586 C C . MET B 1 1 ? 22.547 6.684 -7.887 1 70 1 MET B C 1
ATOM 1588 O O . MET B 1 1 ? 22.859 7.531 -7.055 1 70 1 MET B O 1
ATOM 1592 N N . SER B 1 2 ? 21.531 6.84 -8.742 1 85.12 2 SER B N 1
ATOM 1593 C CA . SER B 1 2 ? 20.594 7.926 -8.469 1 85.12 2 SER B CA 1
ATOM 1594 C C . SER B 1 2 ? 20.016 7.812 -7.059 1 85.12 2 SER B C 1
ATOM 1596 O O . SER B 1 2 ? 19.984 6.723 -6.484 1 85.12 2 SER B O 1
ATOM 1598 N N . GLU B 1 3 ? 19.781 8.836 -6.363 1 91.56 3 GLU B N 1
ATOM 1599 C CA . GLU B 1 3 ? 19.188 8.867 -5.027 1 91.56 3 GLU B CA 1
ATOM 1600 C C . GLU B 1 3 ? 17.938 7.996 -4.953 1 91.56 3 GLU B C 1
ATOM 1602 O O . GLU B 1 3 ? 17.703 7.316 -3.953 1 91.56 3 GLU B O 1
ATOM 1607 N N . LYS B 1 4 ? 17.234 7.945 -6.047 1 94.69 4 LYS B N 1
ATOM 1608 C CA . LYS B 1 4 ? 16.016 7.125 -6.082 1 94.69 4 LYS B CA 1
ATOM 1609 C C . LYS B 1 4 ? 16.375 5.637 -6.094 1 94.69 4 LYS B C 1
ATOM 1611 O O . LYS B 1 4 ? 15.68 4.828 -5.473 1 94.69 4 LYS B O 1
ATOM 1616 N N . ALA B 1 5 ? 17.391 5.27 -6.836 1 95.06 5 ALA B N 1
ATOM 1617 C CA . ALA B 1 5 ? 17.844 3.883 -6.859 1 95.06 5 ALA B CA 1
ATOM 1618 C C . ALA B 1 5 ? 18.312 3.438 -5.473 1 95.06 5 ALA B C 1
ATOM 1620 O O . ALA B 1 5 ? 18.047 2.305 -5.062 1 95.06 5 ALA B O 1
ATOM 1621 N N . LEU B 1 6 ? 18.984 4.332 -4.797 1 95.44 6 LEU B N 1
ATOM 1622 C CA . LEU B 1 6 ? 19.422 4.031 -3.439 1 95.44 6 LEU B CA 1
ATOM 1623 C C . LEU B 1 6 ? 18.234 3.84 -2.51 1 95.44 6 LEU B C 1
ATOM 1625 O O . LEU B 1 6 ? 18.219 2.926 -1.682 1 95.44 6 LEU B O 1
ATOM 1629 N N . SER B 1 7 ? 17.203 4.695 -2.58 1 97.69 7 SER B N 1
ATOM 1630 C CA . SER B 1 7 ? 15.992 4.578 -1.784 1 97.69 7 SER B CA 1
ATOM 1631 C C . SER B 1 7 ? 15.266 3.266 -2.072 1 97.69 7 SER B C 1
ATOM 1633 O O . SER B 1 7 ? 14.766 2.613 -1.155 1 97.69 7 SER B O 1
ATOM 1635 N N . TRP B 1 8 ? 15.234 2.873 -3.352 1 97.19 8 TRP B N 1
ATOM 1636 C CA . TRP B 1 8 ? 14.648 1.593 -3.738 1 97.19 8 TRP B CA 1
ATOM 1637 C C . TRP B 1 8 ? 15.383 0.436 -3.064 1 97.19 8 TRP B C 1
ATOM 1639 O O . TRP B 1 8 ? 14.758 -0.427 -2.445 1 97.19 8 TRP B O 1
ATOM 1649 N N . THR B 1 9 ? 16.719 0.428 -3.143 1 97.12 9 THR B N 1
ATOM 1650 C CA . THR B 1 9 ? 17.531 -0.618 -2.525 1 97.12 9 THR B CA 1
ATOM 1651 C C . THR B 1 9 ? 17.281 -0.675 -1.021 1 97.12 9 THR B C 1
ATOM 1653 O O . THR B 1 9 ? 17.125 -1.758 -0.451 1 97.12 9 THR B O 1
ATOM 1656 N N . TYR B 1 10 ? 17.188 0.473 -0.432 1 98.06 10 TYR B N 1
ATOM 1657 C CA . TYR B 1 10 ? 16.969 0.571 1.005 1 98.06 10 TYR B CA 1
ATOM 1658 C C . TYR B 1 10 ? 15.648 -0.093 1.396 1 98.06 10 TYR B C 1
ATOM 1660 O O . TYR B 1 10 ? 15.602 -0.895 2.332 1 98.06 10 TYR B O 1
ATOM 1668 N N . THR B 1 11 ? 14.539 0.187 0.69 1 98.38 11 THR B N 1
ATOM 1669 C CA . THR B 1 11 ? 13.227 -0.354 1.034 1 98.38 11 THR B CA 1
ATOM 1670 C C . THR B 1 11 ? 13.195 -1.867 0.84 1 98.38 11 THR B C 1
ATOM 1672 O O . THR B 1 11 ? 12.516 -2.58 1.576 1 98.38 11 THR B O 1
ATOM 1675 N N . GLU B 1 12 ? 14 -2.4 -0.141 1 97.81 12 GLU B N 1
ATOM 1676 C CA . GLU B 1 12 ? 14.117 -3.844 -0.321 1 97.81 12 GLU B CA 1
ATOM 1677 C C . GLU B 1 12 ? 14.883 -4.484 0.838 1 97.81 12 GLU B C 1
ATOM 1679 O O . GLU B 1 12 ? 14.492 -5.547 1.329 1 97.81 12 GLU B O 1
ATOM 1684 N N . GLU B 1 13 ? 15.844 -3.805 1.311 1 96.44 13 GLU B N 1
ATOM 1685 C CA . GLU B 1 13 ? 16.75 -4.375 2.309 1 96.44 13 GLU B CA 1
ATOM 1686 C C . GLU B 1 13 ? 16.094 -4.398 3.689 1 96.44 13 GLU B C 1
ATOM 1688 O O . GLU B 1 13 ? 16.297 -5.336 4.461 1 96.44 13 GLU B O 1
ATOM 1693 N N . ILE B 1 14 ? 15.297 -3.385 3.98 1 96.31 14 ILE B N 1
ATOM 1694 C CA . ILE B 1 14 ? 14.766 -3.307 5.336 1 96.31 14 ILE B CA 1
ATOM 1695 C C . ILE B 1 14 ? 13.508 -4.164 5.449 1 96.31 14 ILE B C 1
ATOM 1697 O O . ILE B 1 14 ? 13.008 -4.402 6.555 1 96.31 14 ILE B O 1
ATOM 1701 N N . ALA B 1 15 ? 12.945 -4.566 4.25 1 94.94 15 ALA B N 1
ATOM 1702 C CA . ALA B 1 15 ? 11.789 -5.465 4.285 1 94.94 15 ALA B CA 1
ATOM 1703 C C . ALA B 1 15 ? 12.18 -6.84 4.82 1 94.94 15 ALA B C 1
ATOM 1705 O O . ALA B 1 15 ? 13.039 -7.512 4.246 1 94.94 15 ALA B O 1
ATOM 1706 N N . ASP B 1 16 ? 11.859 -7.152 5.965 1 82.81 16 ASP B N 1
ATOM 1707 C CA . ASP B 1 16 ? 12.242 -8.359 6.695 1 82.81 16 ASP B CA 1
ATOM 1708 C C . ASP B 1 16 ? 11.664 -9.609 6.023 1 82.81 16 ASP B C 1
ATOM 1710 O O . ASP B 1 16 ? 10.625 -9.547 5.371 1 82.81 16 ASP B O 1
ATOM 1714 N N . GLN B 1 17 ? 12.43 -10.633 6.086 1 87.81 17 GLN B N 1
ATOM 1715 C CA . GLN B 1 17 ? 11.953 -11.969 5.738 1 87.81 17 GLN B CA 1
ATOM 1716 C C . GLN B 1 17 ? 12.398 -13 6.773 1 87.81 17 GLN B C 1
ATOM 1718 O O . GLN B 1 17 ? 13.516 -12.93 7.285 1 87.81 17 GLN B O 1
ATOM 1723 N N . ASP B 1 18 ? 11.477 -13.805 7.16 1 93.31 18 ASP B N 1
ATOM 1724 C CA . ASP B 1 18 ? 11.836 -14.852 8.109 1 93.31 18 ASP B CA 1
ATOM 1725 C C . ASP B 1 18 ? 12.523 -16.016 7.398 1 93.31 18 ASP B C 1
ATOM 1727 O O . ASP B 1 18 ? 12.688 -16 6.176 1 93.31 18 ASP B O 1
ATOM 1731 N N . ASP B 1 19 ? 12.906 -17.031 8.148 1 97 19 ASP B N 1
ATOM 1732 C CA . ASP B 1 19 ? 13.703 -18.141 7.637 1 97 19 ASP B CA 1
ATOM 1733 C C . ASP B 1 19 ? 12.906 -18.953 6.629 1 97 19 ASP B C 1
ATOM 1735 O O . ASP B 1 19 ? 13.453 -19.422 5.629 1 97 19 ASP B O 1
ATOM 1739 N N . VAL B 1 20 ? 11.641 -19.188 6.914 1 97.94 20 VAL B N 1
ATOM 1740 C CA . VAL B 1 20 ? 10.828 -20.016 6.027 1 97.94 20 VAL B CA 1
ATOM 1741 C C . VAL B 1 20 ? 10.648 -19.312 4.684 1 97.94 20 VAL B C 1
ATOM 1743 O O . VAL B 1 20 ? 10.734 -19.953 3.629 1 97.94 20 VAL B O 1
ATOM 1746 N N . ILE B 1 21 ? 10.438 -18 4.707 1 98.12 21 ILE B N 1
ATOM 1747 C CA . ILE B 1 21 ? 10.297 -17.234 3.475 1 98.12 21 ILE B CA 1
ATOM 1748 C C . ILE B 1 21 ? 11.617 -17.234 2.713 1 98.12 21 ILE B C 1
ATOM 1750 O O . ILE B 1 21 ? 11.633 -17.359 1.485 1 98.12 21 ILE B O 1
ATOM 1754 N N . ALA B 1 22 ? 12.727 -17.156 3.451 1 98.06 22 ALA B N 1
ATOM 1755 C CA . ALA B 1 22 ? 14.039 -17.203 2.814 1 98.06 22 ALA B CA 1
ATOM 1756 C C . ALA B 1 22 ? 14.258 -18.547 2.123 1 98.06 22 ALA B C 1
ATOM 1758 O O . ALA B 1 22 ? 14.789 -18.609 1.01 1 98.06 22 ALA B O 1
ATOM 1759 N N . LYS B 1 23 ? 13.852 -19.609 2.754 1 98.38 23 LYS B N 1
ATOM 1760 C CA . LYS B 1 23 ? 13.953 -20.938 2.172 1 98.38 23 LYS B CA 1
ATOM 1761 C C . LYS B 1 23 ? 13.086 -21.062 0.923 1 98.38 23 LYS B C 1
ATOM 1763 O O . LYS B 1 23 ? 13.508 -21.625 -0.083 1 98.38 23 LYS B O 1
ATOM 1768 N N . ALA B 1 24 ? 11.867 -20.562 1.024 1 98.62 24 ALA B N 1
ATOM 1769 C CA . ALA B 1 24 ? 10.945 -20.594 -0.107 1 98.62 24 ALA B CA 1
ATOM 1770 C C . ALA B 1 24 ? 11.531 -19.844 -1.31 1 98.62 24 ALA B C 1
ATOM 1772 O O . ALA B 1 24 ? 11.43 -20.328 -2.443 1 98.62 24 ALA B O 1
ATOM 1773 N N . ARG B 1 25 ? 12.109 -18.703 -1.047 1 98.25 25 ARG B N 1
ATOM 1774 C CA . ARG B 1 25 ? 12.734 -17.906 -2.1 1 98.25 25 ARG B CA 1
ATOM 1775 C C . ARG B 1 25 ? 13.883 -18.672 -2.756 1 98.25 25 ARG B C 1
ATOM 1777 O O . ARG B 1 25 ? 13.984 -18.719 -3.982 1 98.25 25 ARG B O 1
ATOM 1784 N N . ALA B 1 26 ? 14.758 -19.25 -1.959 1 98.19 26 ALA B N 1
ATOM 1785 C CA . ALA B 1 26 ? 15.891 -20.016 -2.482 1 98.19 26 ALA B CA 1
ATOM 1786 C C . ALA B 1 26 ? 15.414 -21.188 -3.34 1 98.19 26 ALA B C 1
ATOM 1788 O O . ALA B 1 26 ? 15.93 -21.422 -4.434 1 98.19 26 ALA B O 1
ATOM 1789 N N . LEU B 1 27 ? 14.383 -21.906 -2.836 1 98.5 27 LEU B N 1
ATOM 1790 C CA . LEU B 1 27 ? 13.852 -23.047 -3.566 1 98.5 27 LEU B CA 1
ATOM 1791 C C . LEU B 1 27 ? 13.203 -22.594 -4.871 1 98.5 27 LEU B C 1
ATOM 1793 O O . LEU B 1 27 ? 13.289 -23.297 -5.883 1 98.5 27 LEU B O 1
ATOM 1797 N N . GLY B 1 28 ? 12.469 -21.453 -4.777 1 98.31 28 GLY B N 1
ATOM 1798 C CA . GLY B 1 28 ? 11.891 -20.906 -5.992 1 98.31 28 GLY B CA 1
ATOM 1799 C C . GLY B 1 28 ? 12.914 -20.656 -7.082 1 98.31 28 GLY B C 1
ATOM 1800 O O . GLY B 1 28 ? 12.68 -20.969 -8.25 1 98.31 28 GLY B O 1
ATOM 1801 N N . GLU B 1 29 ? 14.047 -20.109 -6.699 1 97.62 29 GLU B N 1
ATOM 1802 C CA . GLU B 1 29 ? 15.133 -19.906 -7.652 1 97.62 29 GLU B CA 1
ATOM 1803 C C . GLU B 1 29 ? 15.602 -21.219 -8.25 1 97.62 29 GLU B C 1
ATOM 1805 O O . GLU B 1 29 ? 15.828 -21.312 -9.461 1 97.62 29 GLU B O 1
ATOM 1810 N N . GLU B 1 30 ? 15.734 -22.203 -7.477 1 97.81 30 GLU B N 1
ATOM 1811 C CA . GLU B 1 30 ? 16.203 -23.516 -7.902 1 97.81 30 GLU B CA 1
ATOM 1812 C C . GLU B 1 30 ? 15.219 -24.156 -8.891 1 97.81 30 GLU B C 1
ATOM 1814 O O . GLU B 1 30 ? 15.633 -24.797 -9.852 1 97.81 30 GLU B O 1
ATOM 1819 N N . LEU B 1 31 ? 13.961 -23.938 -8.688 1 97.62 31 LEU B N 1
ATOM 1820 C CA . LEU B 1 31 ? 12.93 -24.609 -9.461 1 97.62 31 LEU B CA 1
ATOM 1821 C C . LEU B 1 31 ? 12.516 -23.781 -10.672 1 97.62 31 LEU B C 1
ATOM 1823 O O . LEU B 1 31 ? 11.703 -24.219 -11.477 1 97.62 31 LEU B O 1
ATOM 1827 N N . GLY B 1 32 ? 13.117 -22.594 -10.82 1 96.62 32 GLY B N 1
ATOM 1828 C CA . GLY B 1 32 ? 12.781 -21.734 -11.938 1 96.62 32 GLY B CA 1
ATOM 1829 C C . GLY B 1 32 ? 11.5 -20.938 -11.719 1 96.62 32 GLY B C 1
ATOM 1830 O O . GLY B 1 32 ? 10.828 -20.562 -12.68 1 96.62 32 GLY B O 1
ATOM 1831 N N . ALA B 1 33 ? 11.031 -20.75 -10.531 1 97.06 33 ALA B N 1
ATOM 1832 C CA . ALA B 1 33 ? 9.875 -19.953 -10.125 1 97.06 33 ALA B CA 1
ATOM 1833 C C . ALA B 1 33 ? 10.281 -18.875 -9.125 1 97.06 33 ALA B C 1
ATOM 1835 O O . ALA B 1 33 ? 9.922 -18.938 -7.945 1 97.06 33 ALA B O 1
ATOM 1836 N N . PRO B 1 34 ? 11 -17.875 -9.602 1 97.06 34 PRO B N 1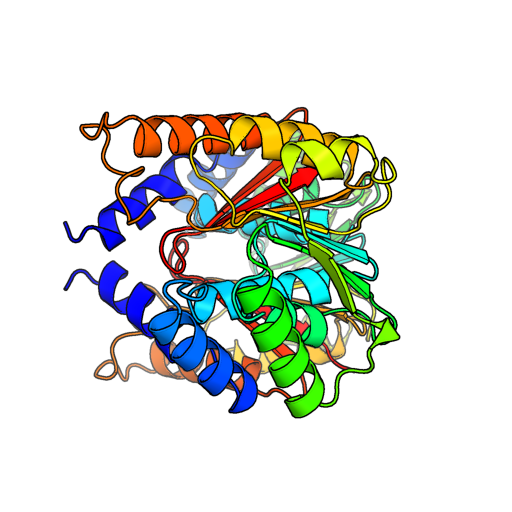
ATOM 1837 C CA . PRO B 1 34 ? 11.523 -16.859 -8.68 1 97.06 34 PRO B CA 1
ATOM 1838 C C . PRO B 1 34 ? 10.43 -16.172 -7.875 1 97.06 34 PRO B C 1
ATOM 1840 O O . PRO B 1 34 ? 9.336 -15.93 -8.391 1 97.06 34 PRO B O 1
ATOM 1843 N N . ALA B 1 35 ? 10.773 -15.82 -6.691 1 97.38 35 ALA B N 1
ATOM 1844 C CA . ALA B 1 35 ? 9.852 -15.227 -5.727 1 97.38 35 ALA B CA 1
ATOM 1845 C C . ALA B 1 35 ? 9.641 -13.734 -6.004 1 97.38 35 ALA B C 1
ATOM 1847 O O . ALA B 1 35 ? 10.477 -13.102 -6.652 1 97.38 35 ALA B O 1
ATOM 1848 N N . VAL B 1 36 ? 8.547 -13.219 -5.508 1 97.44 36 VAL B N 1
ATOM 1849 C CA . VAL B 1 36 ? 8.359 -11.773 -5.434 1 97.44 36 VAL B CA 1
ATOM 1850 C C . VAL B 1 36 ? 9.484 -11.148 -4.602 1 97.44 36 VAL B C 1
ATOM 1852 O O . VAL B 1 36 ? 10.102 -11.828 -3.777 1 97.44 36 VAL B O 1
ATOM 1855 N N . SER B 1 37 ? 9.75 -9.844 -4.82 1 98.06 37 SER B N 1
ATOM 1856 C CA . SER B 1 37 ? 10.781 -9.164 -4.047 1 98.06 37 SER B CA 1
ATOM 1857 C C . SER B 1 37 ? 10.383 -9.047 -2.576 1 98.06 37 SER B C 1
ATOM 1859 O O . SER B 1 37 ? 9.219 -9.273 -2.223 1 98.06 37 SER B O 1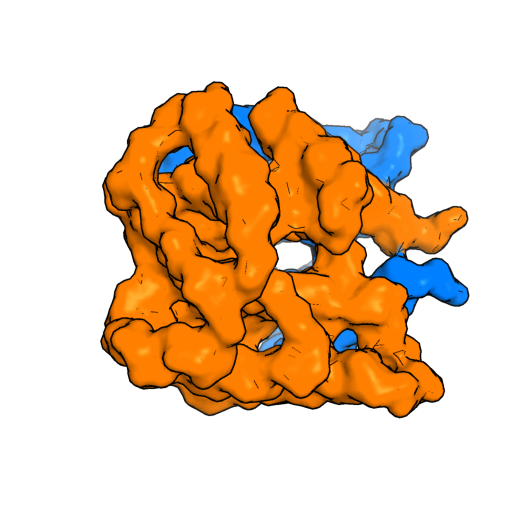
ATOM 1861 N N . ARG B 1 38 ? 11.336 -8.789 -1.692 1 98.5 38 ARG B N 1
ATOM 1862 C CA . ARG B 1 38 ? 11.07 -8.648 -0.264 1 98.5 38 ARG B CA 1
ATOM 1863 C C . ARG B 1 38 ? 10.086 -7.516 -0.001 1 98.5 38 ARG B C 1
ATOM 1865 O O . ARG B 1 38 ? 9.133 -7.676 0.767 1 98.5 38 ARG B O 1
ATOM 1872 N N . ALA B 1 39 ? 10.258 -6.359 -0.644 1 98.75 39 ALA B N 1
ATOM 1873 C CA . ALA B 1 39 ? 9.375 -5.215 -0.446 1 98.75 39 ALA B CA 1
ATOM 1874 C C . ALA B 1 39 ? 7.973 -5.508 -0.968 1 98.75 39 ALA B C 1
ATOM 1876 O O . ALA B 1 39 ? 6.98 -5.086 -0.369 1 98.75 39 ALA B O 1
ATOM 1877 N N . SER B 1 40 ? 7.906 -6.223 -2.102 1 98.75 40 SER B N 1
ATOM 1878 C CA . SER B 1 40 ? 6.602 -6.625 -2.621 1 98.75 40 SER B CA 1
ATOM 1879 C C . SER B 1 40 ? 5.883 -7.555 -1.651 1 98.75 40 SER B C 1
ATOM 1881 O O . SER B 1 40 ? 4.68 -7.41 -1.421 1 98.75 40 SER B O 1
ATOM 1883 N N . GLY B 1 41 ? 6.625 -8.508 -1.083 1 98.75 41 GLY B N 1
ATOM 1884 C CA . GLY B 1 41 ? 6.051 -9.375 -0.064 1 98.75 41 GLY B CA 1
ATOM 1885 C C . GLY B 1 41 ? 5.555 -8.617 1.151 1 98.75 41 GLY B C 1
ATOM 1886 O O . GLY B 1 41 ? 4.445 -8.859 1.633 1 98.75 41 GLY B O 1
ATOM 1887 N N . ALA B 1 42 ? 6.363 -7.707 1.618 1 98.69 42 ALA B N 1
ATOM 1888 C CA . ALA B 1 42 ? 5.992 -6.891 2.771 1 98.69 42 ALA B CA 1
ATOM 1889 C C . ALA B 1 42 ? 4.727 -6.086 2.488 1 98.69 42 ALA B C 1
ATOM 1891 O O . ALA B 1 42 ? 3.859 -5.953 3.355 1 98.69 42 ALA B O 1
ATOM 1892 N N . MET B 1 43 ? 4.598 -5.582 1.291 1 98.88 43 MET B N 1
ATOM 1893 C CA . MET B 1 43 ? 3.422 -4.789 0.937 1 98.88 43 MET B CA 1
ATOM 1894 C C . MET B 1 43 ? 2.186 -5.676 0.817 1 98.88 43 MET B C 1
ATOM 1896 O O . MET B 1 43 ? 1.09 -5.273 1.21 1 98.88 43 MET B O 1
ATOM 1900 N N . LEU B 1 44 ? 2.344 -6.906 0.253 1 98.88 44 LEU B N 1
ATOM 1901 C CA . LEU B 1 44 ? 1.245 -7.863 0.24 1 98.88 44 LEU B CA 1
ATOM 1902 C C . LEU B 1 44 ? 0.748 -8.141 1.655 1 98.88 44 LEU B C 1
ATOM 1904 O O . LEU B 1 44 ? -0.459 -8.125 1.908 1 98.88 44 LEU B O 1
ATOM 1908 N N . ARG B 1 45 ? 1.668 -8.391 2.547 1 98.69 45 ARG B N 1
ATOM 1909 C CA . ARG B 1 45 ? 1.345 -8.648 3.945 1 98.69 45 ARG B CA 1
ATOM 1910 C C . ARG B 1 45 ? 0.616 -7.461 4.57 1 98.69 45 ARG B C 1
ATOM 1912 O O . ARG B 1 45 ? -0.417 -7.637 5.219 1 98.69 45 ARG B O 1
ATOM 1919 N N . THR B 1 46 ? 1.16 -6.293 4.32 1 98.81 46 THR B N 1
ATOM 1920 C CA . THR B 1 46 ? 0.596 -5.066 4.871 1 98.81 46 THR B CA 1
ATOM 1921 C C . THR B 1 46 ? -0.815 -4.832 4.34 1 98.81 46 THR B C 1
ATOM 1923 O O . THR B 1 46 ? -1.729 -4.52 5.105 1 98.81 46 THR B O 1
ATOM 1926 N N . LEU B 1 47 ? -1.033 -5 3.039 1 98.94 47 LEU B N 1
ATOM 1927 C CA . LEU B 1 47 ? -2.34 -4.801 2.422 1 98.94 47 LEU B CA 1
ATOM 1928 C C . LEU B 1 47 ? -3.352 -5.812 2.951 1 98.94 47 LEU B C 1
ATOM 1930 O O . LEU B 1 47 ? -4.488 -5.453 3.268 1 98.94 47 LEU B O 1
ATOM 1934 N N . ALA B 1 48 ? -2.957 -7.078 3.037 1 98.88 48 ALA B N 1
ATOM 1935 C CA . ALA B 1 48 ? -3.834 -8.102 3.596 1 98.88 48 ALA B CA 1
ATOM 1936 C C . ALA B 1 48 ? -4.242 -7.762 5.023 1 98.88 48 ALA B C 1
ATOM 1938 O O . ALA B 1 48 ? -5.406 -7.918 5.402 1 98.88 48 ALA B O 1
ATOM 1939 N N . GLY B 1 49 ? -3.277 -7.301 5.809 1 98.75 49 GLY B N 1
ATOM 1940 C CA . GLY B 1 49 ? -3.564 -6.883 7.172 1 98.75 49 GLY B CA 1
ATOM 1941 C C . GLY B 1 49 ? -4.512 -5.699 7.246 1 98.75 49 GLY B C 1
ATOM 1942 O O . GLY B 1 49 ? -5.449 -5.699 8.047 1 98.75 49 GLY B O 1
ATOM 1943 N N . ALA B 1 50 ? -4.23 -4.723 6.418 1 98.75 50 ALA B N 1
ATOM 1944 C CA . ALA B 1 50 ? -5.066 -3.525 6.387 1 98.75 50 ALA B CA 1
ATOM 1945 C C . ALA B 1 50 ? -6.52 -3.877 6.086 1 98.75 50 ALA B C 1
ATOM 1947 O O . ALA B 1 50 ? -7.441 -3.264 6.629 1 98.75 50 ALA B O 1
ATOM 1948 N N . MET B 1 51 ? -6.695 -4.871 5.234 1 98.56 51 MET B N 1
ATOM 1949 C CA . MET B 1 51 ? -8.031 -5.25 4.785 1 98.56 51 MET B CA 1
ATOM 1950 C C . MET B 1 51 ? -8.68 -6.227 5.766 1 98.56 51 MET B C 1
ATOM 1952 O O . MET B 1 51 ? -9.883 -6.477 5.695 1 98.56 51 MET B O 1
ATOM 1956 N N . GLY B 1 52 ? -7.891 -6.762 6.695 1 98.5 52 GLY B N 1
ATOM 1957 C CA . GLY B 1 52 ? -8.406 -7.906 7.43 1 98.5 52 GLY B CA 1
ATOM 1958 C C . GLY B 1 52 ? -8.844 -9.047 6.527 1 98.5 52 GLY B C 1
ATOM 1959 O O . GLY B 1 52 ? -9.898 -9.648 6.746 1 98.5 52 GLY B O 1
ATOM 1960 N N . ALA B 1 53 ? -8.047 -9.352 5.527 1 98.88 53 ALA B N 1
ATOM 1961 C CA . ALA B 1 53 ? -8.445 -10.273 4.469 1 98.88 53 ALA B C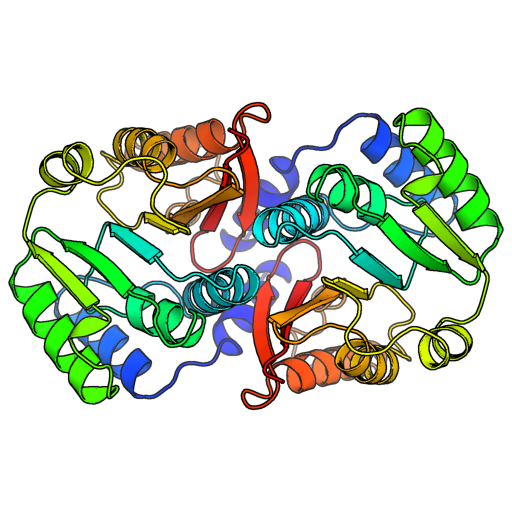A 1
ATOM 1962 C C . ALA B 1 53 ? -8.656 -11.68 5.016 1 98.88 53 ALA B C 1
ATOM 1964 O O . ALA B 1 53 ? -7.844 -12.18 5.801 1 98.88 53 ALA B O 1
ATOM 1965 N N . ARG B 1 54 ? -9.766 -12.297 4.578 1 98.81 54 ARG B N 1
ATOM 1966 C CA . ARG B 1 54 ? -10.094 -13.664 4.969 1 98.81 54 ARG B CA 1
ATOM 1967 C C . ARG B 1 54 ? -10 -14.617 3.779 1 98.81 54 ARG B C 1
ATOM 1969 O O . ARG B 1 54 ? -9.719 -15.805 3.945 1 98.81 54 ARG B O 1
ATOM 1976 N N . THR B 1 55 ? -10.203 -14.109 2.633 1 98.94 55 THR B N 1
ATOM 1977 C CA . THR B 1 55 ? -10.211 -14.922 1.422 1 98.94 55 THR B CA 1
ATOM 1978 C C . THR B 1 55 ? -9.344 -14.281 0.339 1 98.94 55 THR B C 1
ATOM 1980 O O . THR B 1 55 ? -9.617 -13.172 -0.117 1 98.94 55 THR B O 1
ATOM 1983 N N . VAL B 1 56 ? -8.312 -15.047 -0.04 1 98.94 56 VAL B N 1
ATOM 1984 C CA . VAL B 1 56 ? -7.398 -14.555 -1.066 1 98.94 56 VAL B CA 1
ATOM 1985 C C . VAL B 1 56 ? -7.254 -15.602 -2.172 1 98.94 56 VAL B C 1
ATOM 1987 O O . VAL B 1 56 ? -7.148 -16.797 -1.896 1 98.94 56 VAL B O 1
ATOM 1990 N N . LEU B 1 57 ? -7.344 -15.141 -3.408 1 98.94 57 LEU B N 1
ATOM 1991 C CA . LEU B 1 57 ? -7.055 -15.961 -4.578 1 98.94 57 LEU B CA 1
ATOM 1992 C C . LEU B 1 57 ? -5.75 -15.531 -5.238 1 98.94 57 LEU B C 1
ATOM 1994 O O . LEU B 1 57 ? -5.539 -14.344 -5.488 1 98.94 57 LEU B O 1
ATOM 1998 N N . GLU B 1 58 ? -4.902 -16.484 -5.441 1 98.88 58 GLU B N 1
ATOM 1999 C CA . GLU B 1 58 ? -3.6 -16.219 -6.035 1 98.88 58 GLU B CA 1
ATOM 2000 C C . GLU B 1 58 ? -3.416 -16.984 -7.34 1 98.88 58 GLU B C 1
ATOM 2002 O O . GLU B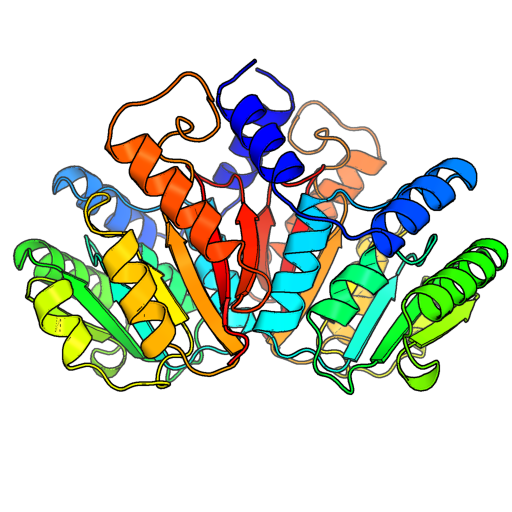 1 58 ? -3.703 -18.188 -7.398 1 98.88 58 GLU B O 1
ATOM 2007 N N . ILE B 1 59 ? -3.045 -16.266 -8.344 1 98.88 59 ILE B N 1
ATOM 2008 C CA . ILE B 1 59 ? -2.625 -16.859 -9.609 1 98.88 59 ILE B CA 1
ATOM 2009 C C . ILE B 1 59 ? -1.101 -16.906 -9.68 1 98.88 59 ILE B C 1
ATOM 2011 O O . ILE B 1 59 ? -0.44 -15.875 -9.711 1 98.88 59 ILE B O 1
ATOM 2015 N N . GLY B 1 60 ? -0.542 -18.125 -9.773 1 98.62 60 GLY B N 1
ATOM 2016 C CA . GLY B 1 60 ? 0.897 -18.297 -9.68 1 98.62 60 GLY B CA 1
ATOM 2017 C C . GLY B 1 60 ? 1.365 -18.594 -8.266 1 98.62 60 GLY B C 1
ATOM 2018 O O . GLY B 1 60 ? 1.722 -17.688 -7.52 1 98.62 60 GLY B O 1
ATOM 2019 N N . THR B 1 61 ? 1.46 -19.906 -7.938 1 98.5 61 THR B N 1
ATOM 2020 C CA . THR B 1 61 ? 1.809 -20.328 -6.59 1 98.5 61 THR B CA 1
ATOM 2021 C C . THR B 1 61 ? 3.32 -20.297 -6.379 1 98.5 61 THR B C 1
ATOM 2023 O O . THR B 1 61 ? 3.795 -19.797 -5.355 1 98.5 61 THR B O 1
ATOM 2026 N N . GLY B 1 62 ? 4.105 -20.844 -7.449 1 98.44 62 GLY B N 1
ATOM 2027 C CA . GLY B 1 62 ? 5.527 -21.047 -7.227 1 98.44 62 GLY B CA 1
ATOM 2028 C C . GLY B 1 62 ? 5.82 -21.891 -6.004 1 98.44 62 GLY B C 1
ATOM 2029 O O . GLY B 1 62 ? 5.219 -22.953 -5.812 1 98.44 62 GLY B O 1
ATOM 2030 N N . THR B 1 63 ? 6.742 -21.406 -5.234 1 98.56 63 THR B N 1
ATOM 2031 C CA . THR B 1 63 ? 7.078 -22.141 -4.023 1 98.56 63 THR B CA 1
ATOM 2032 C C . THR B 1 63 ? 6.305 -21.594 -2.826 1 98.56 63 THR B C 1
ATOM 2034 O O . THR B 1 63 ? 6.59 -21.953 -1.681 1 98.56 63 THR B O 1
ATOM 2037 N N . GLY B 1 64 ? 5.379 -20.672 -3.039 1 98.69 64 GLY B N 1
ATOM 2038 C CA . GLY B 1 64 ? 4.477 -20.219 -1.996 1 98.69 64 GLY B CA 1
ATOM 2039 C C . GLY B 1 64 ? 4.996 -18.984 -1.262 1 98.69 64 GLY B C 1
ATOM 2040 O O . GLY B 1 64 ? 4.488 -18.641 -0.194 1 98.69 64 GLY B O 1
ATOM 2041 N N . THR B 1 65 ? 6.004 -18.25 -1.798 1 98.62 65 THR B N 1
ATOM 2042 C CA . THR B 1 65 ? 6.613 -17.125 -1.104 1 98.62 65 THR B CA 1
ATOM 2043 C C . THR B 1 65 ? 5.586 -16.031 -0.855 1 98.62 65 THR B C 1
ATOM 2045 O O . THR B 1 65 ? 5.426 -15.562 0.275 1 98.62 65 THR B O 1
ATOM 2048 N N . SER B 1 66 ? 4.844 -15.633 -1.876 1 98.56 66 SER B N 1
ATOM 2049 C CA . SER B 1 66 ? 3.826 -14.602 -1.708 1 98.56 66 SER B CA 1
ATOM 2050 C C . SER B 1 66 ? 2.744 -15.047 -0.728 1 98.56 66 SER B C 1
ATOM 2052 O O . SER B 1 66 ? 2.271 -14.25 0.084 1 98.56 66 SER B O 1
ATOM 2054 N N . ALA B 1 67 ? 2.361 -16.297 -0.822 1 98.75 67 ALA B N 1
ATOM 2055 C CA . ALA B 1 67 ? 1.334 -16.828 0.071 1 98.75 67 ALA B CA 1
ATOM 2056 C C . ALA B 1 67 ? 1.778 -16.75 1.528 1 98.75 67 ALA B C 1
ATOM 2058 O O . ALA B 1 67 ? 0.977 -16.438 2.412 1 98.75 67 ALA B O 1
ATOM 2059 N N . LEU B 1 68 ? 3.033 -17.062 1.793 1 98.62 68 LEU B N 1
ATOM 2060 C CA . LEU B 1 68 ? 3.559 -16.984 3.152 1 98.62 68 LEU B CA 1
ATOM 2061 C C . LEU B 1 68 ? 3.463 -15.562 3.697 1 98.62 68 LEU B C 1
ATOM 2063 O O . LEU B 1 68 ? 3.037 -15.359 4.836 1 98.62 68 LEU B O 1
ATOM 2067 N N . TYR B 1 69 ? 3.822 -14.531 2.887 1 98.56 69 TYR B N 1
ATOM 2068 C CA . TYR B 1 69 ? 3.65 -13.141 3.289 1 98.56 69 TYR B CA 1
ATOM 2069 C C . TYR B 1 69 ? 2.186 -12.828 3.57 1 98.56 69 TYR B C 1
ATOM 2071 O O . TYR B 1 69 ? 1.856 -12.242 4.602 1 98.56 69 TYR B O 1
ATOM 2079 N N . LEU B 1 70 ? 1.32 -13.25 2.625 1 98.81 70 LEU B N 1
ATOM 2080 C CA . LEU B 1 70 ? -0.103 -12.945 2.727 1 98.81 70 LEU B CA 1
ATOM 2081 C C . LEU B 1 70 ? -0.695 -13.539 4.004 1 98.81 70 LEU B C 1
ATOM 2083 O O . LEU B 1 70 ? -1.399 -12.852 4.742 1 98.81 70 LEU B O 1
ATOM 2087 N N . LEU B 1 71 ? -0.384 -14.773 4.27 1 98.44 71 LEU B N 1
ATOM 2088 C CA . LEU B 1 71 ? -0.962 -15.461 5.418 1 98.44 71 LEU B CA 1
ATOM 2089 C C . LEU B 1 71 ? -0.536 -14.805 6.723 1 98.44 71 LEU B C 1
ATOM 2091 O O . LEU B 1 71 ? -1.296 -14.789 7.691 1 98.44 71 LEU B O 1
ATOM 2095 N N . GLU B 1 72 ? 0.642 -14.211 6.742 1 97.06 72 GLU B N 1
ATOM 2096 C CA . GLU B 1 72 ? 1.107 -13.5 7.93 1 97.06 72 GLU B CA 1
ATOM 2097 C C . GLU B 1 72 ? 0.253 -12.266 8.195 1 97.06 72 GLU B C 1
ATOM 2099 O O . GLU B 1 72 ? 0.109 -11.844 9.352 1 97.06 72 GLU B O 1
ATOM 2104 N N . GLY B 1 73 ? -0.247 -11.648 7.133 1 97.94 73 GLY B N 1
ATOM 2105 C CA . GLY B 1 73 ? -1.034 -10.438 7.277 1 97.94 73 GLY B CA 1
ATOM 2106 C C . GLY B 1 73 ? -2.523 -10.703 7.398 1 97.94 73 GLY B C 1
ATOM 2107 O O . GLY B 1 73 ? -3.258 -9.891 7.969 1 97.94 73 GLY B O 1
ATOM 2108 N N . MET B 1 74 ? -3.002 -11.844 6.887 1 98.5 74 MET B N 1
ATOM 2109 C CA . MET B 1 74 ? -4.422 -12.18 6.832 1 98.5 74 MET B CA 1
ATOM 2110 C C . MET B 1 74 ? -4.969 -12.445 8.234 1 98.5 74 MET B C 1
ATOM 2112 O O . MET B 1 74 ? -4.207 -12.672 9.172 1 98.5 74 MET B O 1
ATOM 2116 N N . ALA B 1 75 ? -6.316 -12.383 8.305 1 97.81 75 ALA B N 1
ATOM 2117 C CA . ALA B 1 75 ? -7.008 -12.82 9.516 1 97.81 75 ALA B CA 1
ATOM 2118 C C . ALA B 1 75 ? -6.641 -14.258 9.867 1 97.81 75 ALA B C 1
ATOM 2120 O O . ALA B 1 75 ? -6.332 -15.062 8.977 1 97.81 75 ALA B O 1
ATOM 2121 N N . ALA B 1 76 ? -6.699 -14.625 11.094 1 95.81 76 ALA B N 1
ATOM 2122 C CA . ALA B 1 76 ? -6.25 -15.922 11.602 1 95.81 76 ALA B CA 1
ATOM 2123 C C . ALA B 1 76 ? -6.965 -17.062 10.898 1 95.81 76 ALA B C 1
ATOM 2125 O O . ALA B 1 76 ? -6.383 -18.141 10.688 1 95.81 76 ALA B O 1
ATOM 2126 N N . SER B 1 77 ? -8.164 -16.828 10.477 1 96.44 77 SER B N 1
ATOM 2127 C CA . SER B 1 77 ? -8.938 -17.875 9.844 1 96.44 77 SER B CA 1
ATOM 2128 C C . SER B 1 77 ? -8.922 -17.75 8.32 1 96.44 77 SER B C 1
ATOM 2130 O O . SER B 1 77 ? -9.719 -18.375 7.629 1 96.44 77 SER B O 1
ATOM 2132 N N . GLY B 1 78 ? -8.023 -16.953 7.887 1 98.31 78 GLY B N 1
ATOM 2133 C CA . GLY B 1 78 ? -7.992 -16.688 6.457 1 98.31 78 GLY B CA 1
ATOM 2134 C C . GLY B 1 78 ? -7.57 -17.891 5.633 1 98.31 78 GLY B C 1
ATOM 2135 O O . GLY B 1 78 ? -6.84 -18.75 6.117 1 98.31 78 GLY B O 1
ATOM 2136 N N . VAL B 1 79 ? -8.039 -17.969 4.402 1 98.88 79 VAL B N 1
ATOM 2137 C CA . VAL B 1 79 ? -7.723 -19.047 3.479 1 98.88 79 VAL B CA 1
ATOM 2138 C C . VAL B 1 79 ? -7.203 -18.469 2.166 1 98.88 79 VAL B C 1
ATOM 2140 O O . VAL B 1 79 ? -7.754 -17.484 1.646 1 98.88 79 VAL B O 1
ATOM 2143 N N . ILE B 1 80 ? -6.164 -19.078 1.71 1 98.88 80 ILE B N 1
ATOM 2144 C CA . ILE B 1 80 ? -5.645 -18.734 0.391 1 98.88 80 ILE B CA 1
ATOM 2145 C C . ILE B 1 80 ? -5.922 -19.875 -0.587 1 98.88 80 ILE B C 1
ATOM 2147 O O . ILE B 1 80 ? -5.613 -21.031 -0.302 1 98.88 80 ILE B O 1
ATOM 2151 N N . THR B 1 81 ? -6.602 -19.547 -1.646 1 98.94 81 THR B N 1
ATOM 2152 C CA . THR B 1 81 ? -6.684 -20.422 -2.809 1 98.94 81 THR B CA 1
ATOM 2153 C C . THR B 1 81 ? -5.641 -20.031 -3.854 1 98.94 81 THR B C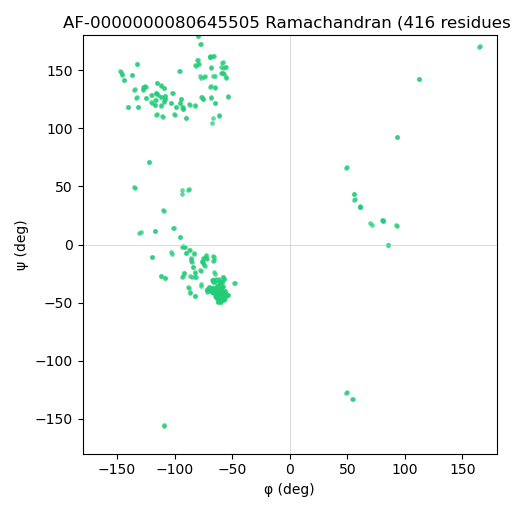 1
ATOM 2155 O O . THR B 1 81 ? -5.602 -18.875 -4.293 1 98.94 81 THR B O 1
ATOM 2158 N N . SER B 1 82 ? -4.781 -20.922 -4.215 1 98.81 82 SER B N 1
ATOM 2159 C CA . SER B 1 82 ? -3.689 -20.625 -5.133 1 98.81 82 SER B CA 1
ATOM 2160 C C . SER B 1 82 ? -3.693 -21.578 -6.324 1 98.81 82 SER B C 1
ATOM 2162 O O . SER B 1 82 ? -3.896 -22.781 -6.156 1 98.81 82 SER B O 1
ATOM 2164 N N . ILE B 1 83 ? -3.498 -21.031 -7.508 1 98.88 83 ILE B N 1
ATOM 2165 C CA . ILE B 1 83 ? -3.561 -21.781 -8.75 1 98.88 83 ILE B CA 1
ATOM 2166 C C . ILE B 1 83 ? -2.184 -21.812 -9.414 1 98.88 83 ILE B C 1
ATOM 2168 O O . ILE B 1 83 ? -1.535 -20.766 -9.539 1 98.88 83 ILE B O 1
ATOM 2172 N N . ASP B 1 84 ? -1.714 -22.922 -9.766 1 98.62 84 ASP B N 1
ATOM 2173 C CA . ASP B 1 84 ? -0.506 -23.109 -10.562 1 98.62 84 ASP B CA 1
ATOM 2174 C C . ASP B 1 84 ? -0.627 -24.328 -11.469 1 98.62 84 ASP B C 1
ATOM 2176 O O . ASP B 1 84 ? -1.297 -25.297 -11.117 1 98.62 84 ASP B O 1
ATOM 2180 N N . ILE B 1 85 ? 0.014 -24.266 -12.602 1 97.62 85 ILE B N 1
ATOM 2181 C CA . ILE B 1 85 ? -0.083 -25.359 -13.555 1 97.62 85 ILE B CA 1
ATOM 2182 C C . ILE B 1 85 ? 0.901 -26.469 -13.18 1 97.62 85 ILE B C 1
ATOM 2184 O O . ILE B 1 85 ? 0.701 -27.625 -13.523 1 97.62 85 ILE B O 1
ATOM 2188 N N . GLU B 1 86 ? 1.967 -26.125 -12.453 1 97.5 86 GLU B N 1
ATOM 2189 C CA . GLU B 1 86 ? 3.047 -27.062 -12.164 1 97.5 86 GLU B CA 1
ATOM 2190 C C . GLU B 1 86 ? 2.816 -27.781 -10.836 1 97.5 86 GLU B C 1
ATOM 2192 O O . GLU B 1 86 ? 2.928 -27.188 -9.773 1 97.5 86 GLU B O 1
ATOM 2197 N N . SER B 1 87 ? 2.652 -29.062 -10.898 1 97.06 87 SER B N 1
ATOM 2198 C CA . SER B 1 87 ? 2.404 -29.844 -9.695 1 97.06 87 SER B CA 1
ATOM 2199 C C . SER B 1 87 ? 3.623 -29.859 -8.773 1 97.06 87 SER B C 1
ATOM 2201 O O . SER B 1 87 ? 3.484 -29.906 -7.551 1 97.06 87 SER B O 1
ATOM 2203 N N . GLU B 1 88 ? 4.77 -29.766 -9.383 1 97.69 88 GLU B N 1
ATOM 2204 C CA . GLU B 1 88 ? 6 -29.75 -8.602 1 97.69 88 GLU B CA 1
ATOM 2205 C C . GLU B 1 88 ? 6.07 -28.516 -7.703 1 97.69 88 GLU B C 1
ATOM 2207 O O . GLU B 1 88 ? 6.605 -28.578 -6.594 1 97.69 88 GLU B O 1
ATOM 2212 N N . PHE B 1 89 ? 5.598 -27.359 -8.203 1 98.19 89 PHE B N 1
ATOM 2213 C CA . PHE B 1 89 ? 5.551 -26.141 -7.406 1 98.19 89 PHE B CA 1
ATOM 2214 C C . PHE B 1 89 ? 4.645 -26.328 -6.195 1 98.19 89 PHE B C 1
ATOM 2216 O O . PHE B 1 89 ? 5.004 -25.938 -5.082 1 98.19 89 PHE B O 1
ATOM 2223 N N . HIS B 1 90 ? 3.525 -26.984 -6.336 1 97.75 90 HIS B N 1
ATOM 2224 C CA . HIS B 1 90 ? 2.586 -27.203 -5.238 1 97.75 90 HIS B CA 1
ATOM 2225 C C . HIS B 1 90 ? 3.182 -28.125 -4.18 1 97.75 90 HIS B C 1
ATOM 2227 O O . HIS B 1 90 ? 2.973 -27.906 -2.982 1 97.75 90 HIS B O 1
ATOM 2233 N N . LYS B 1 91 ? 3.854 -29.125 -4.672 1 97.94 91 LYS B N 1
ATOM 2234 C CA . LYS B 1 91 ? 4.531 -30.016 -3.725 1 97.94 91 LYS B CA 1
ATOM 2235 C C . LYS B 1 91 ? 5.512 -29.234 -2.854 1 97.94 91 LYS B C 1
ATOM 2237 O O . LYS B 1 91 ? 5.523 -29.391 -1.632 1 97.94 91 LYS B O 1
ATOM 2242 N N . ALA B 1 92 ? 6.312 -28.391 -3.527 1 98.38 92 ALA B N 1
ATOM 2243 C CA . ALA B 1 92 ? 7.27 -27.547 -2.814 1 98.38 92 ALA B CA 1
ATOM 2244 C C . ALA B 1 92 ? 6.559 -26.609 -1.846 1 98.38 92 ALA B C 1
ATOM 2246 O O . ALA B 1 92 ? 6.949 -26.5 -0.682 1 98.38 92 ALA B O 1
ATOM 2247 N N . ALA B 1 93 ? 5.508 -25.938 -2.307 1 98.62 93 ALA B N 1
ATOM 2248 C CA . ALA B 1 93 ? 4.762 -24.984 -1.493 1 98.62 93 ALA B CA 1
ATOM 2249 C C . ALA B 1 93 ? 4.16 -25.672 -0.263 1 98.62 93 ALA B C 1
ATOM 2251 O O . ALA B 1 93 ? 4.254 -25.141 0.849 1 98.62 93 ALA B O 1
ATOM 2252 N N . ARG B 1 94 ? 3.604 -26.875 -0.435 1 98.25 94 ARG B N 1
ATOM 2253 C CA . ARG B 1 94 ? 3.014 -27.594 0.682 1 98.25 94 ARG B CA 1
ATOM 2254 C C . ARG B 1 94 ? 4.051 -27.875 1.764 1 98.25 94 ARG B C 1
ATOM 2256 O O . ARG B 1 94 ? 3.766 -27.734 2.955 1 98.25 94 ARG B O 1
ATOM 2263 N N . GLY B 1 95 ? 5.176 -28.328 1.27 1 98.25 95 GLY B N 1
ATOM 2264 C CA . GLY B 1 95 ? 6.254 -28.562 2.219 1 98.25 95 GLY B CA 1
ATOM 2265 C C . GLY B 1 95 ? 6.637 -27.312 3.006 1 98.25 95 GLY B C 1
ATOM 2266 O O . GLY B 1 95 ? 6.84 -27.391 4.219 1 98.25 95 GLY B O 1
ATOM 2267 N N . LEU B 1 96 ? 6.699 -26.156 2.354 1 98.44 96 LEU B N 1
ATOM 2268 C CA . LEU B 1 96 ? 7.082 -24.906 2.99 1 98.44 96 LEU B CA 1
ATOM 2269 C C . LEU B 1 96 ? 5.988 -24.422 3.932 1 98.44 96 LEU B C 1
ATOM 2271 O O . LEU B 1 96 ? 6.281 -23.891 5.008 1 98.44 96 LEU B O 1
ATOM 2275 N N . PHE B 1 97 ? 4.715 -24.578 3.559 1 98.5 97 PHE B N 1
ATOM 2276 C CA . PHE B 1 97 ? 3.605 -24.234 4.445 1 98.5 97 PHE B CA 1
ATOM 2277 C C . PHE B 1 97 ? 3.664 -25.062 5.723 1 98.5 97 PHE B C 1
ATOM 2279 O O . PHE B 1 97 ? 3.475 -24.531 6.82 1 98.5 97 PHE B O 1
ATOM 2286 N N . ARG B 1 98 ? 3.967 -26.328 5.512 1 97.94 98 ARG B N 1
ATOM 2287 C CA . ARG B 1 98 ? 4.102 -27.203 6.672 1 97.94 98 ARG B CA 1
ATOM 2288 C C . ARG B 1 98 ? 5.238 -26.734 7.578 1 97.94 98 ARG B C 1
ATOM 2290 O O . ARG B 1 98 ? 5.086 -26.672 8.797 1 97.94 98 ARG B O 1
ATOM 2297 N N . ASP B 1 99 ? 6.379 -26.406 7.004 1 97.25 99 ASP B N 1
ATOM 2298 C CA . ASP B 1 99 ? 7.531 -25.922 7.754 1 97.25 99 ASP B CA 1
ATOM 2299 C C . ASP B 1 99 ? 7.188 -24.656 8.531 1 97.25 99 ASP B C 1
ATOM 2301 O O . ASP B 1 99 ? 7.727 -24.406 9.609 1 97.25 99 ASP B O 1
ATOM 2305 N N . ALA B 1 100 ? 6.309 -23.859 7.984 1 97.25 100 ALA B N 1
ATOM 2306 C CA . ALA B 1 100 ? 5.918 -22.594 8.586 1 97.25 100 ALA B CA 1
ATOM 2307 C C . ALA B 1 100 ? 4.848 -22.797 9.656 1 97.25 100 ALA B C 1
ATOM 2309 O O . ALA B 1 100 ? 4.422 -21.844 10.305 1 97.25 100 ALA B O 1
ATOM 2310 N N . GLY B 1 101 ? 4.324 -24 9.773 1 97.62 101 GLY B N 1
ATOM 2311 C CA . GLY B 1 101 ? 3.299 -24.297 10.758 1 97.62 101 GLY B CA 1
ATOM 2312 C C . GLY B 1 101 ? 1.911 -23.875 10.328 1 97.62 101 GLY B C 1
ATOM 2313 O O . GLY B 1 101 ? 1.033 -23.656 11.172 1 97.62 101 GLY B O 1
ATOM 2314 N N . ILE B 1 102 ? 1.704 -23.703 9.078 1 98.06 102 ILE B N 1
ATOM 2315 C CA . ILE B 1 102 ? 0.404 -23.281 8.562 1 98.06 102 ILE B CA 1
ATOM 2316 C C . ILE B 1 102 ? -0.511 -24.5 8.438 1 98.06 102 ILE B C 1
ATOM 2318 O O . ILE B 1 102 ? -0.209 -25.438 7.699 1 98.06 102 ILE B O 1
ATOM 2322 N N . PRO B 1 103 ? -1.623 -24.453 9.164 1 97.69 103 PRO B N 1
ATOM 2323 C CA . PRO B 1 103 ? -2.568 -25.547 9 1 97.69 103 PRO B CA 1
ATOM 2324 C C . PRO B 1 103 ? -3.066 -25.688 7.559 1 97.69 103 PRO B C 1
ATOM 2326 O O . PRO B 1 103 ? -3.271 -24.688 6.871 1 97.69 103 PRO B O 1
ATOM 2329 N N . SER B 1 104 ? -3.336 -26.906 7.148 1 97.44 104 SER B N 1
ATOM 2330 C CA . SER B 1 104 ? -3.674 -27.203 5.758 1 97.44 104 SER B CA 1
ATOM 2331 C C . SER B 1 104 ? -4.992 -26.562 5.359 1 97.44 104 SER B C 1
ATOM 2333 O O . SER B 1 104 ? -5.215 -26.266 4.18 1 97.44 104 SER B O 1
ATOM 2335 N N . GLN B 1 105 ? -5.828 -26.281 6.312 1 97.88 105 GLN B N 1
ATOM 2336 C CA . GLN B 1 105 ? -7.133 -25.719 5.984 1 97.88 105 GLN B CA 1
ATOM 2337 C C . GLN B 1 105 ? -7.012 -24.266 5.543 1 97.88 105 GLN B C 1
ATOM 2339 O O . GLN B 1 105 ? -7.969 -23.688 5.031 1 97.88 105 GLN B O 1
ATOM 2344 N N . HIS B 1 106 ? -5.875 -23.656 5.734 1 98.56 106 HIS B N 1
ATOM 2345 C CA . HIS B 1 106 ? -5.695 -22.266 5.387 1 98.56 106 HIS B CA 1
ATOM 2346 C C . HIS B 1 106 ? -5.195 -22.109 3.951 1 98.56 106 HIS B C 1
ATOM 2348 O O . HIS B 1 106 ? -5.09 -20.984 3.441 1 98.56 106 HIS B O 1
ATOM 2354 N N . THR B 1 107 ? -4.867 -23.25 3.324 1 98.69 107 THR B N 1
ATOM 2355 C CA . THR B 1 107 ? -4.367 -23.188 1.956 1 98.69 107 THR B CA 1
ATOM 2356 C C . THR B 1 107 ? -5.059 -24.219 1.073 1 98.69 107 THR B C 1
ATOM 2358 O O . THR B 1 107 ? -5.203 -25.375 1.465 1 98.69 107 THR B O 1
ATOM 2361 N N . ARG B 1 108 ? -5.602 -23.781 -0.003 1 98.56 108 ARG B N 1
ATOM 2362 C CA . ARG B 1 108 ? -6.152 -24.641 -1.054 1 98.56 108 ARG B CA 1
ATOM 2363 C C . ARG B 1 108 ? -5.371 -24.484 -2.354 1 98.56 108 ARG B C 1
ATOM 2365 O O . ARG B 1 108 ? -5.406 -23.422 -2.982 1 98.56 108 ARG B O 1
ATOM 2372 N N . LEU B 1 109 ? -4.68 -25.516 -2.736 1 98.62 109 LEU B N 1
ATOM 2373 C CA . LEU B 1 109 ? -3.863 -25.469 -3.943 1 98.62 109 LEU B CA 1
ATOM 2374 C C . LEU B 1 109 ? -4.551 -26.203 -5.094 1 98.62 109 LEU B C 1
ATOM 2376 O O . LEU B 1 109 ? -4.859 -27.391 -4.988 1 98.62 109 LEU B O 1
ATOM 2380 N N . ILE B 1 110 ? -4.77 -25.484 -6.141 1 98.75 110 ILE B N 1
ATOM 2381 C CA . ILE B 1 110 ? -5.445 -26.047 -7.312 1 98.75 110 ILE B CA 1
ATOM 2382 C C . ILE B 1 110 ? -4.465 -26.141 -8.477 1 98.75 110 ILE B C 1
ATOM 2384 O O . ILE B 1 110 ? -3.953 -25.109 -8.945 1 98.75 110 ILE B O 1
ATOM 2388 N N . THR B 1 111 ? -4.246 -27.375 -8.961 1 98.44 111 THR B N 1
ATOM 2389 C CA . THR B 1 111 ? -3.385 -27.578 -10.125 1 98.44 111 THR B CA 1
ATOM 2390 C C . THR B 1 111 ? -4.184 -27.438 -11.422 1 98.44 111 THR B C 1
ATOM 2392 O O . THR B 1 111 ? -5.168 -28.156 -11.625 1 98.44 111 THR B O 1
ATOM 2395 N N . GLY B 1 112 ? -3.779 -26.453 -12.273 1 98.25 112 GLY B N 1
ATOM 2396 C CA . GLY B 1 112 ? -4.438 -26.266 -13.555 1 98.25 112 GLY B CA 1
ATOM 2397 C C . GLY B 1 112 ? -4.109 -24.922 -14.195 1 98.25 112 GLY B C 1
ATOM 2398 O O . GLY B 1 112 ? -3.439 -24.078 -13.586 1 98.25 112 GLY B O 1
ATOM 2399 N N . ARG B 1 113 ? -4.535 -24.797 -15.453 1 98.25 113 ARG B N 1
ATOM 2400 C CA . ARG B 1 113 ? -4.445 -23.516 -16.125 1 98.25 113 ARG B CA 1
ATOM 2401 C C . ARG B 1 113 ? -5.402 -22.5 -15.5 1 98.25 113 ARG B C 1
ATOM 2403 O O . ARG B 1 113 ? -6.598 -22.766 -15.359 1 98.25 113 ARG B O 1
ATOM 2410 N N . ALA B 1 114 ? -4.875 -21.375 -15.117 1 98.56 114 ALA B N 1
ATOM 2411 C CA . ALA B 1 114 ? -5.664 -20.375 -14.391 1 98.56 114 ALA B CA 1
ATOM 2412 C C . ALA B 1 114 ? -6.941 -20.031 -15.156 1 98.56 114 ALA B C 1
ATOM 2414 O O . ALA B 1 114 ? -8.023 -19.984 -14.57 1 98.56 114 ALA B O 1
ATOM 2415 N N . LEU B 1 115 ? -6.828 -19.844 -16.5 1 98.69 115 LEU B N 1
ATOM 2416 C CA . LEU B 1 115 ? -7.969 -19.375 -17.281 1 98.69 115 LEU B CA 1
ATOM 2417 C C . LEU B 1 115 ? -9.008 -20.469 -17.438 1 98.69 115 LEU B C 1
ATOM 2419 O O . LEU B 1 115 ? -10.133 -20.219 -17.875 1 98.69 115 LEU B O 1
ATOM 2423 N N . GLU B 1 116 ? -8.672 -21.688 -17.047 1 98.69 116 GLU B N 1
ATOM 2424 C CA . GLU B 1 116 ? -9.641 -22.766 -17 1 98.69 116 GLU B CA 1
ATOM 2425 C C . GLU B 1 116 ? -10.281 -22.891 -15.609 1 98.69 116 GLU B C 1
ATOM 2427 O O . GLU B 1 116 ? -11.414 -23.344 -15.484 1 98.69 116 GLU B O 1
ATOM 2432 N N . VAL B 1 117 ? -9.586 -22.484 -14.555 1 98.75 117 VAL B N 1
ATOM 2433 C CA . VAL B 1 117 ? -10.039 -22.609 -13.172 1 98.75 117 VAL B CA 1
ATOM 2434 C C . VAL B 1 117 ? -10.891 -21.406 -12.789 1 98.75 117 VAL B C 1
ATOM 2436 O O . VAL B 1 117 ? -11.938 -21.547 -12.164 1 98.75 117 VAL B O 1
ATOM 2439 N N . LEU B 1 118 ? -10.5 -20.156 -13.203 1 98.88 118 LEU B N 1
ATOM 2440 C CA . LEU B 1 118 ? -11.047 -18.891 -12.75 1 98.88 118 LEU B CA 1
ATOM 2441 C C . LEU B 1 118 ? -12.539 -18.797 -13.047 1 98.88 118 LEU B C 1
ATOM 2443 O O . LEU B 1 118 ? -13.32 -18.328 -12.211 1 98.88 118 LEU B O 1
ATOM 2447 N N . PRO B 1 119 ? -13.008 -19.344 -14.258 1 98.5 119 PRO B N 1
ATOM 2448 C CA . PRO B 1 119 ? -14.438 -19.219 -14.562 1 98.5 119 PRO B CA 1
ATOM 2449 C C . PRO B 1 119 ? -15.32 -20.016 -13.602 1 98.5 119 PRO B C 1
ATOM 2451 O O . PRO B 1 119 ? -16.531 -19.797 -13.539 1 98.5 119 PRO B O 1
ATOM 2454 N N . ARG B 1 120 ? -14.711 -20.859 -12.781 1 98.12 120 ARG B N 1
ATOM 2455 C CA . ARG B 1 120 ? -15.453 -21.734 -11.883 1 98.12 120 ARG B CA 1
ATOM 2456 C C . ARG B 1 120 ? -15.445 -21.203 -10.453 1 98.12 120 ARG B C 1
ATOM 2458 O O . ARG B 1 120 ? -16.094 -21.766 -9.57 1 98.12 120 ARG B O 1
ATOM 2465 N N . MET B 1 121 ? -14.695 -20.219 -10.25 1 98.5 121 MET B N 1
ATOM 2466 C CA . MET B 1 121 ? -14.578 -19.641 -8.914 1 98.5 121 MET B CA 1
ATOM 2467 C C . MET B 1 121 ? -15.773 -18.75 -8.594 1 98.5 121 MET B C 1
ATOM 2469 O O . MET B 1 121 ? -16.438 -18.25 -9.5 1 98.5 121 MET B O 1
ATOM 2473 N N . ALA B 1 122 ? -16.062 -18.578 -7.32 1 98.25 122 ALA B N 1
ATOM 2474 C CA . ALA B 1 122 ? -17.203 -17.812 -6.863 1 98.25 122 ALA B CA 1
ATOM 2475 C C . ALA B 1 122 ? -17.016 -16.328 -7.152 1 98.25 122 ALA B C 1
ATOM 2477 O O . ALA B 1 122 ? -15.938 -15.773 -6.918 1 98.25 122 ALA B O 1
ATOM 2478 N N . HIS B 1 123 ? -18.094 -15.656 -7.668 1 98.38 123 HIS B N 1
ATOM 2479 C CA . HIS B 1 123 ? -18.094 -14.227 -7.945 1 98.38 123 HIS B CA 1
ATOM 2480 C C . HIS B 1 123 ? -18.25 -13.414 -6.664 1 98.38 123 HIS B C 1
ATOM 2482 O O . HIS B 1 123 ? -18.969 -13.828 -5.75 1 98.38 123 HIS B O 1
ATOM 2488 N N . ASN B 1 124 ? -17.578 -12.281 -6.594 1 98.62 124 ASN B N 1
ATOM 2489 C CA . ASN B 1 124 ? -17.703 -11.336 -5.484 1 98.62 124 ASN B CA 1
ATOM 2490 C C . ASN B 1 124 ? -17.391 -12 -4.148 1 98.62 124 ASN B C 1
ATOM 2492 O O . ASN B 1 124 ? -18.031 -11.711 -3.141 1 98.62 124 ASN B O 1
ATOM 2496 N N . ALA B 1 125 ? -16.359 -12.898 -4.16 1 98.69 125 ALA B N 1
ATOM 2497 C CA . ALA B 1 125 ? -16.203 -13.75 -2.986 1 98.69 125 ALA B CA 1
ATOM 2498 C C . ALA B 1 125 ? -14.836 -13.531 -2.336 1 98.69 125 ALA B C 1
ATOM 2500 O O . ALA B 1 125 ? -14.609 -13.969 -1.207 1 98.69 125 ALA B O 1
ATOM 2501 N N . TYR B 1 126 ? -13.984 -12.844 -2.994 1 98.88 126 TYR B N 1
ATOM 2502 C CA . TYR B 1 126 ? -12.609 -12.75 -2.516 1 98.88 126 TYR B CA 1
ATOM 2503 C C . TYR B 1 126 ? -12.297 -11.336 -2.037 1 98.88 126 TYR B C 1
ATOM 2505 O O . TYR B 1 126 ? -12.688 -10.359 -2.672 1 98.88 126 TYR B O 1
ATOM 2513 N N . ASP B 1 127 ? -11.609 -11.289 -0.889 1 98.94 127 ASP B N 1
ATOM 2514 C CA . ASP B 1 127 ? -11.117 -10.008 -0.398 1 98.94 127 ASP B CA 1
ATOM 2515 C C . ASP B 1 127 ? -10.008 -9.469 -1.298 1 98.94 127 ASP B C 1
ATOM 2517 O O . ASP B 1 127 ? -9.898 -8.25 -1.495 1 98.94 127 ASP B O 1
ATOM 2521 N N . MET B 1 128 ? -9.18 -10.438 -1.787 1 98.94 128 MET B N 1
ATOM 2522 C CA . MET B 1 128 ? -8.039 -10.078 -2.627 1 98.94 128 MET B CA 1
ATOM 2523 C C . MET B 1 128 ? -7.816 -11.117 -3.719 1 98.94 128 MET B C 1
ATOM 2525 O O . MET B 1 128 ? -7.961 -12.312 -3.479 1 98.94 128 MET B O 1
ATOM 2529 N N . VAL B 1 129 ? -7.457 -10.625 -4.867 1 99 129 VAL B N 1
ATOM 2530 C CA . VAL B 1 129 ? -6.91 -11.461 -5.93 1 99 129 VAL B CA 1
ATOM 2531 C C . VAL B 1 129 ? -5.508 -10.977 -6.293 1 99 129 VAL B C 1
ATOM 2533 O O . VAL B 1 129 ? -5.312 -9.797 -6.613 1 99 129 VAL B O 1
ATOM 2536 N N . VAL B 1 130 ? -4.543 -11.883 -6.18 1 99 130 VAL B N 1
ATOM 2537 C CA . VAL B 1 130 ? -3.15 -11.578 -6.48 1 99 130 VAL B CA 1
ATOM 2538 C C . VAL B 1 130 ? -2.738 -12.273 -7.781 1 99 130 VAL B C 1
ATOM 2540 O O . VAL B 1 130 ? -2.854 -13.492 -7.906 1 99 130 VAL B O 1
ATOM 2543 N N . ILE B 1 131 ? -2.244 -11.477 -8.703 1 98.94 131 ILE B N 1
ATOM 2544 C CA . ILE B 1 131 ? -1.938 -11.977 -10.039 1 98.94 131 ILE B CA 1
ATOM 2545 C C . ILE B 1 131 ? -0.426 -12.008 -10.242 1 98.94 131 ILE B C 1
ATOM 2547 O O . ILE B 1 131 ? 0.22 -10.961 -10.328 1 98.94 131 ILE B O 1
ATOM 2551 N N . ASP B 1 132 ? 0.148 -13.094 -10.305 1 98.62 132 ASP B N 1
ATOM 2552 C CA . ASP B 1 132 ? 1.551 -13.375 -10.594 1 98.62 132 ASP B CA 1
ATOM 2553 C C . ASP B 1 132 ? 1.685 -14.516 -11.602 1 98.62 132 ASP B C 1
ATOM 2555 O O . ASP B 1 132 ? 2.412 -15.484 -11.359 1 98.62 132 ASP B O 1
ATOM 2559 N N . GLY B 1 133 ? 0.929 -14.438 -12.719 1 97.62 133 GLY B N 1
ATOM 2560 C CA . GLY B 1 133 ? 0.892 -15.484 -13.734 1 97.62 133 GLY B CA 1
ATOM 2561 C C . GLY B 1 133 ? 1.571 -15.078 -15.031 1 97.62 133 GLY B C 1
ATOM 2562 O O . GLY B 1 133 ? 2.498 -14.266 -15.023 1 97.62 133 GLY B O 1
ATOM 2563 N N . ASP B 1 134 ? 1.177 -15.719 -16.141 1 97.5 134 ASP B N 1
ATOM 2564 C CA . ASP B 1 134 ? 1.729 -15.477 -17.469 1 97.5 134 ASP B CA 1
ATOM 2565 C C . ASP B 1 134 ? 1.409 -14.062 -17.938 1 97.5 134 ASP B C 1
ATOM 2567 O O . ASP B 1 134 ? 0.24 -13.688 -18.047 1 97.5 134 ASP B O 1
ATOM 2571 N N . VAL B 1 135 ? 2.412 -13.312 -18.234 1 97.94 135 VAL B N 1
ATOM 2572 C CA . VAL B 1 135 ? 2.268 -11.922 -18.656 1 97.94 135 VAL B CA 1
ATOM 2573 C C . VAL B 1 135 ? 1.38 -11.852 -19.906 1 97.94 135 VAL B C 1
ATOM 2575 O O . VAL B 1 135 ? 0.633 -10.883 -20.078 1 97.94 135 VAL B O 1
ATOM 2578 N N . ASN B 1 136 ? 1.366 -12.875 -20.672 1 97.88 136 ASN B N 1
ATOM 2579 C CA . ASN B 1 136 ? 0.588 -12.867 -21.906 1 97.88 136 ASN B CA 1
ATOM 2580 C C . ASN B 1 136 ? -0.905 -13.016 -21.641 1 97.88 136 ASN B C 1
ATOM 2582 O O . ASN B 1 136 ? -1.73 -12.789 -22.516 1 97.88 136 ASN B O 1
ATOM 2586 N N . GLU B 1 137 ? -1.259 -13.352 -20.438 1 98.44 137 GLU B N 1
ATOM 2587 C CA . GLU B 1 137 ? -2.652 -13.609 -20.094 1 98.44 137 GLU B CA 1
ATOM 2588 C C . GLU B 1 137 ? -3.152 -12.609 -19.047 1 98.44 137 GLU B C 1
ATOM 2590 O O . GLU B 1 137 ? -4.254 -12.758 -18.516 1 98.44 137 GLU B O 1
ATOM 2595 N N . VAL B 1 138 ? -2.422 -11.555 -18.766 1 98.62 138 VAL B N 1
ATOM 2596 C CA . VAL B 1 138 ? -2.672 -10.672 -17.625 1 98.62 138 VAL B CA 1
ATOM 2597 C C . VAL B 1 138 ? -3.998 -9.945 -17.828 1 98.62 138 VAL B C 1
ATOM 2599 O O . VAL B 1 138 ? -4.754 -9.75 -16.875 1 98.62 138 VAL B O 1
ATOM 2602 N N . ASP B 1 139 ? -4.293 -9.539 -19.047 1 98.19 139 ASP B N 1
ATOM 2603 C CA . ASP B 1 139 ? -5.547 -8.836 -19.297 1 98.19 139 ASP B CA 1
ATOM 2604 C C . ASP B 1 139 ? -6.75 -9.719 -18.969 1 98.19 139 ASP B C 1
ATOM 2606 O O . ASP B 1 139 ? -7.727 -9.258 -18.375 1 98.19 139 ASP B O 1
ATOM 2610 N N . ALA B 1 140 ? -6.668 -10.969 -19.406 1 98.69 140 ALA B N 1
ATOM 2611 C CA . ALA B 1 140 ? -7.734 -11.914 -19.094 1 98.69 140 ALA B CA 1
ATOM 2612 C C . ALA B 1 140 ? -7.824 -12.164 -17.594 1 98.69 140 ALA B C 1
ATOM 2614 O O . ALA B 1 140 ? -8.922 -12.234 -17.031 1 98.69 140 ALA B O 1
ATOM 2615 N N . TYR B 1 141 ? -6.652 -12.32 -16.906 1 98.88 141 TYR B N 1
ATOM 2616 C CA . TYR B 1 141 ? -6.637 -12.477 -15.461 1 98.88 141 TYR B CA 1
ATOM 2617 C C . TYR B 1 141 ? -7.355 -11.312 -14.781 1 98.88 141 TYR B C 1
ATOM 2619 O O . TYR B 1 141 ? -8.156 -11.516 -13.875 1 98.88 141 TYR B O 1
ATOM 2627 N N . LEU B 1 142 ? -7.086 -10.086 -15.266 1 98.75 142 LEU B N 1
ATOM 2628 C CA . LEU B 1 142 ? -7.652 -8.891 -14.656 1 98.75 142 LEU B CA 1
ATOM 2629 C C . LEU B 1 142 ? -9.164 -8.852 -14.828 1 98.75 142 LEU B C 1
ATOM 2631 O O . LEU B 1 142 ? -9.891 -8.461 -13.914 1 98.75 142 LEU B O 1
ATOM 2635 N N . ARG B 1 143 ? -9.625 -9.289 -15.984 1 98.38 143 ARG B N 1
ATOM 2636 C CA . ARG B 1 143 ? -11.07 -9.336 -16.219 1 98.38 143 ARG B CA 1
ATOM 2637 C C . ARG B 1 143 ? -11.742 -10.305 -15.258 1 98.38 143 ARG B C 1
ATOM 2639 O O . ARG B 1 143 ? -12.758 -9.969 -14.641 1 98.38 143 ARG B O 1
ATOM 2646 N N . HIS B 1 144 ? -11.203 -11.484 -15.078 1 98.81 144 HIS B N 1
ATOM 2647 C CA . HIS B 1 144 ? -11.75 -12.445 -14.125 1 98.81 144 HIS B CA 1
ATOM 2648 C C . HIS B 1 144 ? -11.648 -11.922 -12.695 1 98.81 144 HIS B C 1
ATOM 2650 O O . HIS B 1 144 ? -12.602 -12.039 -11.922 1 98.81 144 HIS B O 1
ATOM 2656 N N . ALA B 1 145 ? -10.477 -11.344 -12.352 1 98.81 145 ALA B N 1
ATOM 2657 C CA . ALA B 1 145 ? -10.266 -10.836 -11 1 98.81 145 ALA B CA 1
ATOM 2658 C C . ALA B 1 145 ? -11.344 -9.828 -10.617 1 98.81 145 ALA B C 1
ATOM 2660 O O . ALA B 1 145 ? -11.82 -9.828 -9.477 1 98.81 145 ALA B O 1
ATOM 2661 N N . TRP B 1 146 ? -11.711 -8.969 -11.586 1 98.44 146 TRP B N 1
ATOM 2662 C CA . TRP B 1 146 ? -12.727 -7.949 -11.344 1 98.44 146 TRP B CA 1
ATOM 2663 C C . TRP B 1 146 ? -14.062 -8.594 -10.969 1 98.44 146 TRP B C 1
ATOM 2665 O O . TRP B 1 146 ? -14.789 -8.07 -10.125 1 98.44 146 TRP B O 1
ATOM 2675 N N . GLU B 1 147 ? -14.312 -9.766 -11.539 1 98.5 147 GLU B N 1
ATOM 2676 C CA . GLU B 1 147 ? -15.562 -10.469 -11.258 1 98.5 147 GLU B CA 1
ATOM 2677 C C . GLU B 1 147 ? -15.484 -11.242 -9.945 1 98.5 147 GLU B C 1
ATOM 2679 O O . GLU B 1 147 ? -16.5 -11.453 -9.281 1 98.5 147 GLU B O 1
ATOM 2684 N N . LEU B 1 148 ? -14.367 -11.617 -9.602 1 98.88 148 LEU B N 1
ATOM 2685 C CA . LEU B 1 148 ? -14.18 -12.531 -8.477 1 98.88 148 LEU B CA 1
ATOM 2686 C C . LEU B 1 148 ? -14.078 -11.766 -7.16 1 98.88 148 LEU B C 1
ATOM 2688 O O . LEU B 1 148 ? -14.562 -12.234 -6.129 1 98.88 148 LEU B O 1
ATOM 2692 N N . VAL B 1 149 ? -13.422 -10.57 -7.152 1 98.81 149 VAL B N 1
ATOM 2693 C CA . VAL B 1 149 ? -13.234 -9.812 -5.918 1 98.81 149 VAL B CA 1
ATOM 2694 C C . VAL B 1 149 ? -14.555 -9.172 -5.5 1 98.81 149 VAL B C 1
ATOM 2696 O O . VAL B 1 149 ? -15.344 -8.742 -6.344 1 98.81 149 VAL B O 1
ATOM 2699 N N . ARG B 1 150 ? -14.812 -9.078 -4.23 1 98.75 150 ARG B N 1
ATOM 2700 C CA . ARG B 1 150 ? -16 -8.414 -3.699 1 98.75 150 ARG B CA 1
ATOM 2701 C C . ARG B 1 150 ? -15.922 -6.906 -3.92 1 98.75 150 ARG B C 1
ATOM 2703 O O . ARG B 1 150 ? -14.844 -6.363 -4.18 1 98.75 150 ARG B O 1
ATOM 2710 N N . PRO B 1 151 ? -17.141 -6.238 -3.826 1 98.19 151 PRO B N 1
ATOM 2711 C CA . PRO B 1 151 ? -17.031 -4.777 -3.809 1 98.19 151 PRO B CA 1
ATOM 2712 C C . PRO B 1 151 ? -16.078 -4.266 -2.732 1 98.19 151 PRO B C 1
ATOM 2714 O O . PRO B 1 151 ? -16.125 -4.723 -1.589 1 98.19 151 PRO B O 1
ATOM 2717 N N . GLY B 1 152 ? -15.148 -3.443 -3.104 1 98.44 152 GLY B N 1
ATOM 2718 C CA . GLY B 1 152 ? -14.172 -2.926 -2.16 1 98.44 152 GLY B CA 1
ATOM 2719 C C . GLY B 1 152 ? -12.984 -3.852 -1.959 1 98.44 152 GLY B C 1
ATOM 2720 O O . GLY B 1 152 ? -12.07 -3.541 -1.192 1 98.44 152 GLY B O 1
ATOM 2721 N N . GLY B 1 153 ? -13.023 -4.992 -2.666 1 98.88 153 GLY B N 1
ATOM 2722 C CA . GLY B 1 153 ? -11.891 -5.895 -2.611 1 98.88 153 GLY B CA 1
ATOM 2723 C C . GLY B 1 153 ? -10.719 -5.43 -3.459 1 98.88 153 GLY B C 1
ATOM 2724 O O . GLY B 1 153 ? -10.836 -4.461 -4.211 1 98.88 153 GLY B O 1
ATOM 2725 N N . ALA B 1 154 ? -9.586 -6.117 -3.342 1 98.94 154 ALA B N 1
ATOM 2726 C CA . ALA B 1 154 ? -8.359 -5.656 -3.986 1 98.94 154 ALA B CA 1
ATOM 2727 C C . ALA B 1 154 ? -7.902 -6.641 -5.062 1 98.94 154 ALA B C 1
ATOM 2729 O O . ALA B 1 154 ? -7.98 -7.855 -4.875 1 98.94 154 ALA B O 1
ATOM 2730 N N . VAL B 1 155 ? -7.465 -6.09 -6.145 1 98.94 155 VAL B N 1
ATOM 2731 C CA . VAL B 1 155 ? -6.684 -6.828 -7.133 1 98.94 155 VAL B CA 1
ATOM 2732 C C . VAL B 1 155 ? -5.25 -6.309 -7.156 1 98.94 155 VAL B C 1
ATOM 2734 O O . VAL B 1 155 ? -5.023 -5.098 -7.219 1 98.94 155 VAL B O 1
ATOM 2737 N N . VAL B 1 156 ? -4.301 -7.223 -7.008 1 99 156 VAL B N 1
ATOM 2738 C CA . VAL B 1 156 ? -2.887 -6.867 -7.008 1 99 156 VAL B CA 1
ATOM 2739 C C . VAL B 1 156 ? -2.186 -7.531 -8.188 1 99 156 VAL B C 1
ATOM 2741 O O . VAL B 1 156 ? -2.217 -8.758 -8.328 1 99 156 VAL B O 1
ATOM 2744 N N . LEU B 1 157 ? -1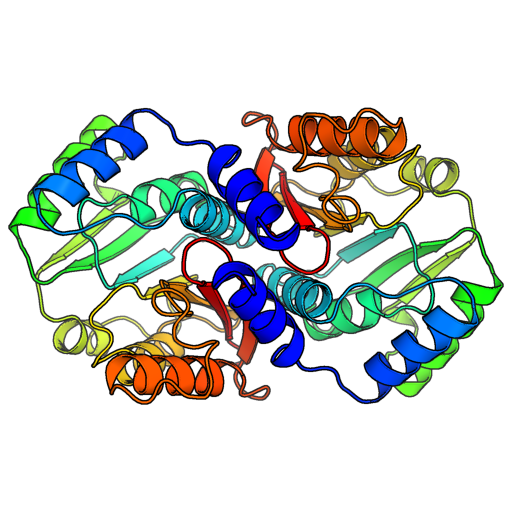.618 -6.723 -9.055 1 98.94 157 LEU B N 1
ATOM 2745 C CA . LEU B 1 157 ? -0.812 -7.188 -10.18 1 98.94 157 LEU B CA 1
ATOM 2746 C C . LEU B 1 157 ? 0.676 -7.074 -9.867 1 98.94 157 LEU B C 1
ATOM 2748 O O . LEU B 1 157 ? 1.201 -5.969 -9.727 1 98.94 157 LEU B O 1
ATOM 2752 N N . LEU B 1 158 ? 1.334 -8.234 -9.719 1 98.81 158 LEU B N 1
ATOM 2753 C CA . LEU B 1 158 ? 2.764 -8.273 -9.43 1 98.81 158 LEU B CA 1
ATOM 2754 C C . LEU B 1 158 ? 3.582 -8.102 -10.703 1 98.81 158 LEU B C 1
ATOM 2756 O O . LEU B 1 158 ? 3.064 -8.273 -11.812 1 98.81 158 LEU B O 1
ATOM 2760 N N . HIS B 1 159 ? 4.84 -7.578 -10.578 1 98.44 159 HIS B N 1
ATOM 2761 C CA . HIS B 1 159 ? 5.766 -7.32 -11.68 1 98.44 159 HIS B CA 1
ATOM 2762 C C . HIS B 1 159 ? 5.188 -6.312 -12.664 1 98.44 159 HIS B C 1
ATOM 2764 O O . HIS B 1 159 ? 5.438 -6.398 -13.867 1 98.44 159 HIS B O 1
ATOM 2770 N N . ALA B 1 160 ? 4.406 -5.398 -12.156 1 98.81 160 ALA B N 1
ATOM 2771 C CA . ALA B 1 160 ? 3.625 -4.492 -12.992 1 98.81 160 ALA B CA 1
ATOM 2772 C C . ALA B 1 160 ? 4.535 -3.631 -13.867 1 98.81 160 ALA B C 1
ATOM 2774 O O . ALA B 1 160 ? 4.156 -3.252 -14.977 1 98.81 160 ALA B O 1
ATOM 2775 N N . LEU B 1 161 ? 5.742 -3.34 -13.391 1 98.69 161 LEU B N 1
ATOM 2776 C CA . LEU B 1 161 ? 6.637 -2.496 -14.172 1 98.69 161 LEU B CA 1
ATOM 2777 C C . LEU B 1 161 ? 7.527 -3.342 -15.078 1 98.69 161 LEU B C 1
ATOM 2779 O O . LEU B 1 161 ? 8.32 -2.803 -15.852 1 98.69 161 LEU B O 1
ATOM 2783 N N . TRP B 1 162 ? 7.422 -4.621 -15.031 1 98.25 162 TRP B N 1
ATOM 2784 C CA . TRP B 1 162 ? 7.996 -5.633 -15.922 1 98.25 162 TRP B CA 1
ATOM 2785 C C . TRP B 1 162 ? 9.484 -5.391 -16.141 1 98.25 162 TRP B C 1
ATOM 2787 O O . TRP B 1 162 ? 9.922 -5.133 -17.25 1 98.25 162 TRP B O 1
ATOM 2797 N N . HIS B 1 163 ? 10.219 -5.562 -15.008 1 96.19 163 HIS B N 1
ATOM 2798 C CA . HIS B 1 163 ? 11.672 -5.402 -15.016 1 96.19 163 HIS B CA 1
ATOM 2799 C C . HIS B 1 163 ? 12.07 -3.992 -15.43 1 96.19 163 HIS B C 1
ATOM 2801 O O . HIS B 1 163 ? 13.031 -3.811 -16.188 1 96.19 163 HIS B O 1
ATOM 2807 N N . ASP B 1 164 ? 11.258 -3.043 -15.094 1 96.38 164 ASP B N 1
ATOM 2808 C CA . ASP B 1 164 ? 11.469 -1.611 -15.289 1 96.38 164 ASP B CA 1
ATOM 2809 C C . ASP B 1 164 ? 11.367 -1.241 -16.766 1 96.38 164 ASP B C 1
ATOM 2811 O O . ASP B 1 164 ? 11.789 -0.156 -17.172 1 96.38 164 ASP B O 1
ATOM 2815 N N . GLN B 1 165 ? 10.789 -2.119 -17.547 1 97.88 165 GLN B N 1
ATOM 2816 C CA . GLN B 1 165 ? 10.664 -1.861 -18.969 1 97.88 165 GLN B CA 1
ATOM 2817 C C . GLN B 1 165 ? 9.422 -1.028 -19.281 1 97.88 165 GLN B C 1
ATOM 2819 O O . GLN B 1 165 ? 9.406 -0.263 -20.25 1 97.88 165 GLN B O 1
ATOM 2824 N N .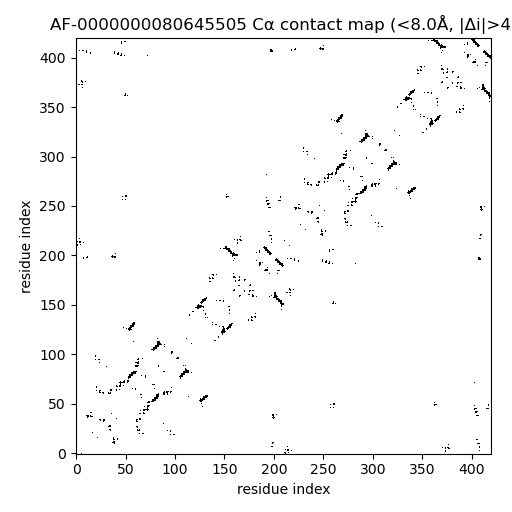 VAL B 1 166 ? 8.453 -1.125 -18.5 1 98.38 166 VAL B N 1
ATOM 2825 C CA . VAL B 1 166 ? 7.18 -0.444 -18.734 1 98.38 166 VAL B CA 1
ATOM 2826 C C . VAL B 1 166 ? 7.395 1.067 -18.719 1 98.38 166 VAL B C 1
ATOM 2828 O O . VAL B 1 166 ? 6.77 1.79 -19.5 1 98.38 166 VAL B O 1
ATOM 2831 N N . ALA B 1 167 ? 8.32 1.533 -17.906 1 97.25 167 ALA B N 1
ATOM 2832 C CA . ALA B 1 167 ? 8.555 2.961 -17.703 1 97.25 167 ALA B CA 1
ATOM 2833 C C . ALA B 1 167 ? 9.297 3.568 -18.891 1 97.25 167 ALA B C 1
ATOM 2835 O O . ALA B 1 167 ? 9.367 4.793 -19.016 1 97.25 167 ALA B O 1
ATOM 2836 N N . ASP B 1 168 ? 9.867 2.748 -19.703 1 96.31 168 ASP B N 1
ATOM 2837 C CA . ASP B 1 168 ? 10.57 3.203 -20.891 1 96.31 168 ASP B CA 1
ATOM 2838 C C . ASP B 1 168 ? 9.625 3.27 -22.094 1 96.31 168 ASP B C 1
ATOM 2840 O O . ASP B 1 168 ? 9.25 2.236 -22.656 1 96.31 168 ASP B O 1
ATOM 2844 N N . PRO B 1 169 ? 9.273 4.465 -22.547 1 92.75 169 PRO B N 1
ATOM 2845 C CA . PRO B 1 169 ? 8.289 4.59 -23.625 1 92.75 169 PRO B CA 1
ATOM 2846 C C . PRO B 1 169 ? 8.797 4.023 -24.953 1 92.75 169 PRO B C 1
ATOM 2848 O O . PRO B 1 169 ? 8 3.756 -25.859 1 92.75 169 PRO B O 1
ATOM 2851 N N . ALA B 1 170 ? 10.094 3.775 -25.031 1 95.5 170 ALA B N 1
ATOM 2852 C CA . ALA B 1 170 ? 10.664 3.27 -26.281 1 95.5 170 ALA B CA 1
ATOM 2853 C C . ALA B 1 170 ? 10.523 1.754 -26.375 1 95.5 170 ALA B C 1
ATOM 2855 O O . ALA B 1 170 ? 10.672 1.175 -27.453 1 95.5 170 ALA B O 1
ATOM 2856 N N . ARG B 1 171 ? 10.297 1.075 -25.203 1 96.19 171 ARG B N 1
ATOM 2857 C CA . ARG B 1 171 ? 10.18 -0.379 -25.203 1 96.19 171 ARG B CA 1
ATOM 2858 C C . ARG B 1 171 ? 8.828 -0.82 -25.75 1 96.19 171 ARG B C 1
ATOM 2860 O O . ARG B 1 171 ? 7.781 -0.4 -25.25 1 96.19 171 ARG B O 1
ATOM 2867 N N . ARG B 1 172 ? 8.844 -1.726 -26.828 1 95.5 172 ARG B N 1
ATOM 2868 C CA . ARG B 1 172 ? 7.586 -2.072 -27.484 1 95.5 172 ARG B CA 1
ATOM 2869 C C . ARG B 1 172 ? 7.426 -3.584 -27.594 1 95.5 172 ARG B C 1
ATOM 2871 O O . ARG B 1 172 ? 6.586 -4.07 -28.359 1 95.5 172 ARG B O 1
ATOM 2878 N N . ASP B 1 173 ? 8.352 -4.305 -26.875 1 97.31 173 ASP B N 1
ATOM 2879 C CA . ASP B 1 173 ? 8.172 -5.754 -26.922 1 97.31 173 ASP B CA 1
ATOM 2880 C C . ASP B 1 173 ? 6.797 -6.145 -26.375 1 97.31 173 ASP B C 1
ATOM 2882 O O . ASP B 1 173 ? 6.223 -5.441 -25.547 1 97.31 173 ASP B O 1
ATOM 2886 N N . PRO B 1 174 ? 6.227 -7.266 -26.812 1 97.81 174 PRO B N 1
ATOM 2887 C CA . PRO B 1 174 ? 4.84 -7.648 -26.531 1 97.81 174 PRO B CA 1
ATOM 2888 C C . PRO B 1 174 ? 4.535 -7.719 -25.047 1 97.81 174 PRO B C 1
ATOM 2890 O O . PRO B 1 174 ? 3.469 -7.277 -24.609 1 97.81 174 PRO B O 1
ATOM 2893 N N . GLU B 1 175 ? 5.398 -8.281 -24.219 1 98.44 175 GLU B N 1
ATOM 2894 C CA . GLU B 1 175 ? 5.148 -8.422 -22.781 1 98.44 175 GLU B CA 1
ATOM 2895 C C . GLU B 1 175 ? 5.055 -7.059 -22.109 1 98.44 175 GLU B C 1
ATOM 2897 O O . GLU B 1 175 ? 4.176 -6.836 -21.266 1 98.44 175 GLU B O 1
ATOM 2902 N N . THR B 1 176 ? 5.992 -6.145 -22.469 1 98.38 176 THR B N 1
ATOM 2903 C CA . THR B 1 176 ? 5.973 -4.789 -21.922 1 98.38 176 THR B CA 1
ATOM 2904 C C . THR B 1 176 ? 4.676 -4.078 -22.297 1 98.38 176 THR B C 1
ATOM 2906 O O . THR B 1 176 ? 4.051 -3.434 -21.453 1 98.38 176 THR B O 1
ATOM 2909 N N . VAL B 1 177 ? 4.281 -4.227 -23.516 1 98 177 VAL B N 1
ATOM 2910 C CA . VAL B 1 177 ? 3.053 -3.605 -24 1 98 177 VAL B CA 1
ATOM 2911 C C . VAL B 1 177 ? 1.851 -4.184 -23.266 1 98 177 VAL B C 1
ATOM 2913 O O . VAL B 1 177 ? 0.951 -3.443 -22.859 1 98 177 VAL B O 1
ATOM 2916 N N . GLN B 1 178 ? 1.826 -5.5 -23.078 1 98.12 178 GLN B N 1
ATOM 2917 C CA . GLN B 1 178 ? 0.75 -6.164 -22.344 1 98.12 178 GLN B CA 1
ATOM 2918 C C . GLN B 1 178 ? 0.631 -5.617 -20.922 1 98.12 178 GLN B C 1
ATOM 2920 O O . GLN B 1 178 ? -0.471 -5.332 -20.453 1 98.12 178 GLN B O 1
ATOM 2925 N N . MET B 1 179 ? 1.748 -5.434 -20.297 1 98.62 179 MET B N 1
ATOM 2926 C CA . MET B 1 179 ? 1.732 -4.945 -18.922 1 98.62 179 MET B CA 1
ATOM 2927 C C . MET B 1 179 ? 1.287 -3.486 -18.875 1 98.62 179 MET B C 1
ATOM 2929 O O . MET B 1 179 ? 0.542 -3.092 -17.969 1 98.62 179 MET B O 1
ATOM 2933 N N . ARG B 1 180 ? 1.723 -2.676 -19.812 1 98.19 180 ARG B N 1
ATOM 2934 C CA . ARG B 1 180 ? 1.283 -1.285 -19.891 1 98.19 180 ARG B CA 1
ATOM 2935 C C . ARG B 1 180 ? -0.232 -1.197 -20.047 1 98.19 180 ARG B C 1
ATOM 2937 O O . ARG B 1 180 ? -0.876 -0.362 -19.406 1 98.19 180 ARG B O 1
ATOM 2944 N N . GLU B 1 181 ? -0.735 -2.051 -20.891 1 98 181 GLU B N 1
ATOM 2945 C CA . GLU B 1 181 ? -2.18 -2.088 -21.094 1 98 181 GLU B CA 1
ATOM 2946 C C . GLU B 1 181 ? -2.904 -2.535 -19.828 1 98 181 GLU B C 1
ATOM 2948 O O . GLU B 1 181 ? -3.986 -2.031 -19.516 1 98 181 GLU B O 1
ATOM 2953 N N . ALA B 1 182 ? -2.346 -3.48 -19.141 1 98.69 182 ALA B N 1
ATOM 2954 C CA . ALA B 1 182 ? -2.922 -3.943 -17.875 1 98.69 182 ALA B CA 1
ATOM 2955 C C . ALA B 1 182 ? -2.973 -2.816 -16.844 1 98.69 182 ALA B C 1
ATOM 2957 O O . ALA B 1 182 ? -3.992 -2.621 -16.188 1 98.69 182 ALA B O 1
ATOM 2958 N N . ILE B 1 183 ? -1.879 -2.043 -16.719 1 98.62 183 ILE B N 1
ATOM 2959 C CA . ILE B 1 183 ? -1.836 -0.906 -15.812 1 98.62 183 ILE B CA 1
ATOM 2960 C C . ILE B 1 183 ? -2.898 0.116 -16.219 1 98.62 183 ILE B C 1
ATOM 2962 O O . ILE B 1 183 ? -3.631 0.622 -15.359 1 98.62 183 ILE B O 1
ATOM 2966 N N . LYS B 1 184 ? -2.973 0.378 -17.484 1 97.62 184 LYS B N 1
ATOM 2967 C CA . LYS B 1 184 ? -3.963 1.327 -18 1 97.62 184 LYS B CA 1
ATOM 2968 C C . LYS B 1 184 ? -5.379 0.889 -17.625 1 97.62 184 LYS B C 1
ATOM 2970 O O . LYS B 1 184 ? -6.211 1.714 -17.25 1 97.62 184 LYS B O 1
ATOM 2975 N N . SER B 1 185 ? -5.641 -0.415 -17.75 1 97.94 185 SER B N 1
ATOM 2976 C CA . SER B 1 185 ? -6.953 -0.949 -17.406 1 97.94 185 SER B CA 1
ATOM 2977 C C . SER B 1 185 ? -7.285 -0.688 -15.945 1 97.94 185 SER B C 1
ATOM 2979 O O . SER B 1 185 ? -8.43 -0.385 -15.609 1 97.94 185 SER B O 1
ATOM 2981 N N . LEU B 1 186 ? -6.32 -0.743 -15.062 1 97.88 186 LEU B N 1
ATOM 2982 C CA . LEU B 1 186 ? -6.52 -0.52 -13.633 1 97.88 186 LEU B CA 1
ATOM 2983 C C . LEU B 1 186 ? -6.699 0.965 -13.336 1 97.88 186 LEU B C 1
ATOM 2985 O O . LEU B 1 186 ? -7.172 1.334 -12.258 1 97.88 186 LEU B O 1
ATOM 2989 N N . GLN B 1 187 ? -6.359 1.807 -14.281 1 96.5 187 GLN B N 1
ATOM 2990 C CA . GLN B 1 187 ? -6.438 3.248 -14.07 1 96.5 187 GLN B CA 1
ATOM 2991 C C . GLN B 1 187 ? -7.832 3.777 -14.406 1 96.5 187 GLN B C 1
ATOM 2993 O O . GLN B 1 187 ? -8.109 4.961 -14.219 1 96.5 187 GLN B O 1
ATOM 2998 N N . ASP B 1 188 ? -8.703 2.887 -14.922 1 96.69 188 ASP B N 1
ATOM 2999 C CA . ASP B 1 188 ? -10.086 3.297 -15.156 1 96.69 188 ASP B CA 1
ATOM 3000 C C . ASP B 1 188 ? -10.766 3.693 -13.844 1 96.69 188 ASP B C 1
ATOM 3002 O O . ASP B 1 188 ? -11.18 2.832 -13.07 1 96.69 188 ASP B O 1
ATOM 3006 N N . LYS B 1 189 ? -11.078 4.965 -13.633 1 94.88 189 LYS B N 1
ATOM 3007 C CA . LYS B 1 189 ? -11.523 5.516 -12.359 1 94.88 189 LYS B CA 1
ATOM 3008 C C . LYS B 1 189 ? -12.953 5.098 -12.047 1 94.88 189 LYS B C 1
ATOM 3010 O O . LYS B 1 189 ? -13.406 5.211 -10.906 1 94.88 189 LYS B O 1
ATOM 3015 N N . ASP B 1 190 ? -13.711 4.664 -13 1 95.75 190 ASP B N 1
ATOM 3016 C CA . ASP B 1 190 ? -15.078 4.211 -12.766 1 95.75 190 ASP B CA 1
ATOM 3017 C C . ASP B 1 190 ? -15.102 2.814 -12.148 1 95.75 190 ASP B C 1
ATOM 3019 O O . ASP B 1 190 ? -16.078 2.43 -11.5 1 95.75 190 ASP B O 1
ATOM 3023 N N . SER B 1 191 ? -14 2.057 -12.352 1 97.69 191 SER B N 1
ATOM 3024 C CA . SER B 1 191 ? -13.984 0.662 -11.922 1 97.69 191 SER B CA 1
ATOM 3025 C C . SER B 1 191 ? -13.078 0.467 -10.711 1 97.69 191 SER B C 1
ATOM 3027 O O . SER B 1 191 ? -13.305 -0.427 -9.898 1 97.69 191 SER B O 1
ATOM 3029 N N . TRP B 1 192 ? -12.062 1.401 -10.711 1 98.25 192 TRP B N 1
ATOM 3030 C CA . TRP B 1 192 ? -11.016 1.102 -9.742 1 98.25 192 TRP B CA 1
ATOM 3031 C C . TRP B 1 192 ? -10.578 2.363 -9.008 1 98.25 192 TRP B C 1
ATOM 3033 O O . TRP B 1 192 ? -10.609 3.461 -9.57 1 98.25 192 TRP B O 1
ATOM 3043 N N . ILE B 1 193 ? -10.219 2.236 -7.734 1 98.12 193 ILE B N 1
ATOM 3044 C CA . ILE B 1 193 ? -9.242 3.094 -7.066 1 98.12 193 ILE B CA 1
ATOM 3045 C C . ILE B 1 193 ? -7.855 2.463 -7.152 1 98.12 193 ILE B C 1
ATOM 3047 O O . ILE B 1 193 ? -7.637 1.356 -6.656 1 98.12 193 ILE B O 1
ATOM 3051 N N . SER B 1 194 ? -6.875 3.145 -7.816 1 98.25 194 SER B N 1
ATOM 3052 C CA . SER B 1 194 ? -5.676 2.383 -8.148 1 98.25 194 SER B CA 1
ATOM 3053 C C . SER B 1 194 ? -4.414 3.148 -7.766 1 98.25 194 SER B C 1
ATOM 3055 O O . SER B 1 194 ? -4.453 4.363 -7.57 1 98.25 194 SER B O 1
ATOM 3057 N N . SER B 1 195 ? -3.322 2.457 -7.531 1 98.62 195 SER B N 1
ATOM 3058 C CA . SER B 1 195 ? -1.966 2.969 -7.371 1 98.62 195 SER B CA 1
ATOM 3059 C C . SER B 1 195 ? -0.938 1.997 -7.938 1 98.62 195 SER B C 1
ATOM 3061 O O . SER B 1 195 ? -1.18 0.79 -7.992 1 98.62 195 SER B O 1
ATOM 3063 N N . VAL B 1 196 ? 0.123 2.52 -8.477 1 98.81 196 VAL B N 1
ATOM 3064 C CA . VAL B 1 196 ? 1.256 1.734 -8.961 1 98.81 196 VAL B CA 1
ATOM 3065 C C . VAL B 1 196 ? 2.504 2.076 -8.148 1 98.81 196 VAL B C 1
ATOM 3067 O O . VAL B 1 196 ? 2.861 3.248 -8.008 1 98.81 196 VAL B O 1
ATOM 3070 N N . LEU B 1 197 ? 3.109 1.072 -7.562 1 98.88 197 LEU B N 1
ATOM 3071 C CA . LEU B 1 197 ? 4.227 1.235 -6.641 1 98.88 197 LEU B CA 1
ATOM 3072 C C . LEU B 1 197 ? 5.527 0.742 -7.266 1 98.88 197 LEU B C 1
ATOM 3074 O O . LEU B 1 197 ? 5.559 -0.331 -7.871 1 98.88 197 LEU B O 1
ATOM 3078 N N . PRO B 1 198 ? 6.613 1.513 -7.129 1 98.56 198 PRO B N 1
ATOM 3079 C CA . PRO B 1 198 ? 7.902 1.093 -7.68 1 98.56 198 PRO B CA 1
ATOM 3080 C C . PRO B 1 198 ? 8.711 0.236 -6.707 1 98.56 198 PRO B C 1
ATOM 3082 O O . PRO B 1 198 ? 9.906 0.459 -6.535 1 98.56 198 PRO B O 1
ATOM 3085 N N . ILE B 1 199 ? 8.102 -0.75 -6.098 1 98.44 199 ILE B N 1
ATOM 3086 C CA . ILE B 1 199 ? 8.789 -1.761 -5.301 1 98.44 199 ILE B CA 1
ATOM 3087 C C . ILE B 1 199 ? 9.055 -2.998 -6.156 1 98.44 199 ILE B C 1
ATOM 3089 O O . ILE B 1 199 ? 8.25 -3.342 -7.031 1 98.44 199 ILE B O 1
ATOM 3093 N N . GLY B 1 200 ? 10.188 -3.736 -5.852 1 97.56 200 GLY B N 1
ATOM 3094 C CA . GLY B 1 200 ? 10.562 -4.793 -6.777 1 97.56 200 GLY B CA 1
ATOM 3095 C C . GLY B 1 200 ? 10.602 -4.34 -8.219 1 97.56 200 GLY B C 1
ATOM 3096 O O . GLY B 1 200 ? 11.258 -3.35 -8.555 1 97.56 200 GLY B O 1
ATOM 3097 N N . ASP B 1 201 ? 9.938 -5.016 -9.062 1 97.38 201 ASP B N 1
ATOM 3098 C CA . ASP B 1 201 ? 9.781 -4.57 -10.445 1 97.38 201 ASP B CA 1
ATOM 3099 C C . ASP B 1 201 ? 8.344 -4.129 -10.719 1 97.38 201 ASP B C 1
ATOM 3101 O O . ASP B 1 201 ? 7.828 -4.328 -11.82 1 97.38 201 ASP B O 1
ATOM 3105 N N . GLY B 1 202 ? 7.695 -3.633 -9.648 1 98.69 202 GLY B N 1
ATOM 3106 C CA . GLY B 1 202 ? 6.41 -2.975 -9.797 1 98.69 202 GLY B CA 1
ATOM 3107 C C . GLY B 1 202 ? 5.266 -3.756 -9.18 1 98.69 202 GLY B C 1
ATOM 3108 O O . GLY B 1 202 ? 5.258 -4.988 -9.219 1 98.69 202 GLY B O 1
ATOM 3109 N N . MET B 1 203 ? 4.348 -3.078 -8.594 1 98.88 203 MET B N 1
ATOM 3110 C CA . MET B 1 203 ? 3.098 -3.6 -8.055 1 98.88 203 MET B CA 1
ATOM 3111 C C . MET B 1 203 ? 1.942 -2.646 -8.336 1 98.88 203 MET B C 1
ATOM 3113 O O . MET B 1 203 ? 1.995 -1.472 -7.965 1 98.88 203 MET B O 1
ATOM 3117 N N . ALA B 1 204 ? 0.973 -3.113 -9.078 1 98.94 204 ALA B N 1
ATOM 3118 C CA . ALA B 1 204 ? -0.239 -2.322 -9.281 1 98.94 204 ALA B CA 1
ATOM 3119 C C . ALA B 1 204 ? -1.378 -2.834 -8.398 1 98.94 204 ALA B C 1
ATOM 3121 O O . ALA B 1 204 ? -1.595 -4.043 -8.297 1 98.94 204 ALA B O 1
ATOM 3122 N N . ILE B 1 205 ? -2.018 -1.939 -7.695 1 98.94 205 ILE B N 1
ATOM 3123 C CA . ILE B 1 205 ? -3.137 -2.26 -6.812 1 98.94 205 ILE B CA 1
ATOM 3124 C C . ILE B 1 205 ? -4.406 -1.58 -7.32 1 98.94 205 ILE B C 1
ATOM 3126 O O . ILE B 1 205 ? -4.379 -0.406 -7.699 1 98.94 205 ILE B O 1
ATOM 3130 N N . GLY B 1 206 ? -5.457 -2.283 -7.438 1 98.88 206 GLY B N 1
ATOM 3131 C CA . GLY B 1 206 ? -6.781 -1.745 -7.719 1 98.88 206 GLY B CA 1
ATOM 3132 C C . GLY B 1 206 ? -7.82 -2.16 -6.695 1 98.88 206 GLY B C 1
ATOM 3133 O O . GLY B 1 206 ? -7.977 -3.348 -6.406 1 98.88 206 GLY B O 1
ATOM 3134 N N . ILE B 1 207 ? -8.531 -1.215 -6.094 1 98.88 207 ILE B N 1
ATOM 3135 C CA . ILE B 1 207 ? -9.695 -1.458 -5.246 1 98.88 207 ILE B CA 1
ATOM 3136 C C . ILE B 1 207 ? -10.969 -1.346 -6.082 1 98.88 207 ILE B C 1
ATOM 3138 O O . ILE B 1 207 ? -11.234 -0.306 -6.691 1 98.88 207 ILE B O 1
ATOM 3142 N N . ALA B 1 208 ? -11.797 -2.373 -6.066 1 98.69 208 ALA B N 1
ATOM 3143 C CA . ALA B 1 208 ? -12.945 -2.469 -6.957 1 98.69 208 ALA B CA 1
ATOM 3144 C C . ALA B 1 208 ? -14.086 -1.567 -6.484 1 98.69 208 ALA B C 1
ATOM 3146 O O . ALA B 1 208 ? -14.516 -1.652 -5.332 1 98.69 208 ALA B O 1
ATOM 3147 N N . ARG B 1 209 ? -14.664 -0.649 -7.355 1 96.12 209 ARG B N 1
ATOM 3148 C CA . ARG B 1 209 ? -15.789 0.239 -7.086 1 96.12 209 ARG B CA 1
ATOM 3149 C C . ARG B 1 209 ? -17.109 -0.398 -7.516 1 96.12 209 ARG B C 1
ATOM 3151 O O . ARG B 1 209 ? -18.156 0.243 -7.469 1 96.12 209 ARG B O 1
ATOM 3158 N N . LYS B 1 210 ? -17.531 -1.496 -7.316 1 89.19 210 LYS B N 1
ATOM 3159 C CA . LYS B 1 210 ? -18.75 -2.129 -7.797 1 89.19 210 LYS B CA 1
ATOM 3160 C C . LYS B 1 210 ? -19.969 -1.648 -7.012 1 89.19 210 LYS B C 1
ATOM 3162 O O . LYS B 1 210 ? -19.844 -1.246 -5.852 1 89.19 210 LYS B O 1
#

Foldseek 3Di:
DPPVVVVLVVLLVVLDDDPLLVVLQVVLVVVVNHDAGSNVLQVLLVVQQVLLWQEEEEERCQLNNSVVSNCNRHHVNHAYEYEDQDPVRVVNNVVSCVVVVHDPNRYHYHHDDCLVCLVVADFQAGLEYEYDYDLLCLQVVVVSRLGRHHQQHKYKYGLLCVQVQLVPPVDDPPSSVSSVVNLVVLVPPCFWDWDWDPHRNIMIMTTGHD/DPPVVVVLVVLLVVLDDDPLLVVLQVVLVVVVNHDAGSNVLQVLLVVQQVLLWAEEEEERCQLNNSVVSNCNRHHVNHAYEYEDQDPVRVVNNVVSCVVVVHDPNRYHYDHDDCLVCLVVADFQAGLEYEYDYDLLCLQVVVVSRLGRHHQQHKYKYGLLCVQVQLVPPVDDPPSSVSSVVNLVVLVPPCFWDWDWDPHRNIMIMTTGHD

Organism: NCBI:txid888439

Sequence (420 aa):
MSEKALSWTYTEEIADQDDVIAKARALGEELGAPAVSRASGAMLRTLAGAMGARTVLEIGTGTGTSALYLLEGMAASGVITSIDIESEFHKAARGLFRDAGIPSQHTRLITGRALEVLPRMAHNAYDMVVIDGDVNEVDAYLRHAWELVRPGGAVVLLHALWHDQVADPARRDPETVQMREAIKSLQDKDSWISSVLPIGDGMAIGIARKMSEKALSWTYTEEIADQDDVIAKARALGEELGAPAVSRASGAMLRTLAGAMGARTVLEIGTGTGTSALYLLEGMAASGVITSIDIESEFHKAARGLFRDAGIPSQHTRLITGRALEVLPRMAHNAYDMVVIDGDVNEVDAYLRHAWELVRPGGAVVLLHALWHDQVADPARRDPETVQMREAIKSLQDKDSWISSVLPIGDGMAIGIARK

Radius of gyration: 20.54 Å; Cα contacts (8 Å, |Δi|>4): 940; chains: 2; bounding box: 46×60×52 Å